Protein AF-0000000077443675 (afdb_homodimer)

Radius of gyration: 31.26 Å; Cα contacts (8 Å, |Δi|>4): 984; chains: 2; bounding box: 56×95×61 Å

Nearest PDB structures (foldseek):
  3rrm-assembly1_A  TM=8.824E-01  e=1.603E-18  Saccharomyces cerevisiae
  1t6n-assembly1_B  TM=7.996E-01  e=7.503E-12  Homo sapiens
  8enk-assembly1_A  TM=7.393E-01  e=2.400E-11  Homo sapiens
  1xtk-assembly1_A  TM=7.742E-01  e=4.258E-10  Homo sapiens
  8iju-assembly1_A  TM=6.992E-01  e=6.009E-11  Homo sapiens

Foldseek 3Di:
DDAQDWPQPPDDDDDDDDPVVPDRDTDDDPDNDDDDDDPDPVVDPDDPVVVVVVCVVVVVDQAPCQVPQQCQCQDPPRAAEEAADDPPRCVLVRVLCSLLNPFDLVAWAEAEEEAEADQVVLVVSQVVSCVVCVVPNAFEDEQEDDDPVPDDDLLPDAAHGGHYYGYHLVRVLSNVVSVSHQQLNHAEYEYEAVVNQQVDVVSVVSVVVVLVVNCVNVVQLSRHYYYYYHNDCDLRNLVVVLVSLLVNDDVVPNSDYHYYYDVVPPVVVVSVCLSVVQVPPVDPCSPDPVVVVVSCVVVVSD/DDQCAFVQPPPDDDDDDDPVVPDRDGDDDPDSDDDDDDPDPVVDPDDPVVVVVVCVVVVVDQAPCQVPQQCQCQDPPRAAEEAADDPPRCVLVRVLCSLLNPFDLVAWAEAEEEAEADQVVLVVSVVVSCVVCVVPNAFEDEQEDDDPVPDDPLLPDAAHGGHYYGYHLVRVLSNVVSVSHQQLNHAEYEYEAVVNQQVDVVSVVSVVVVLVVNCVNVVQLSRHYYYYYHNDDDLRNLVVVLVSLLVNDDVVPNSDYHYYYDVVCPVVVVSVCVSVVQVPPVPPCSPDPVVVVVSCVVSVSD

Organism: NCBI:txid325984

Structure (mmCIF, N/CA/C/O backbone):
data_AF-0000000077443675-model_v1
#
loop_
_entity.id
_entity.type
_entity.pdbx_description
1 polymer 'Helicase ATP-binding domain-containing protein'
#
loop_
_atom_site.group_PDB
_atom_site.id
_atom_site.type_symbol
_atom_site.label_atom_id
_atom_site.label_alt_id
_atom_site.label_comp_id
_atom_site.label_asym_id
_atom_site.label_entity_id
_atom_site.label_seq_id
_atom_site.pdbx_PDB_ins_code
_atom_site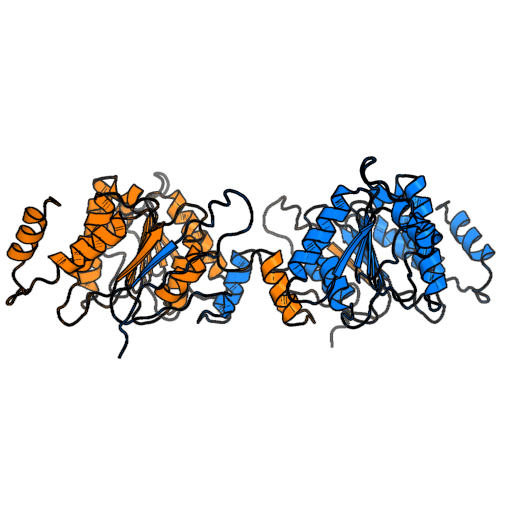.Cartn_x
_atom_site.Cartn_y
_atom_site.Cartn_z
_atom_site.occupancy
_atom_site.B_iso_or_equiv
_atom_site.auth_seq_id
_atom_site.auth_comp_id
_atom_site.auth_asym_id
_atom_site.auth_atom_id
_atom_site.pdbx_PDB_model_num
ATOM 1 N N . MET A 1 1 ? -30.344 -30.188 8.352 1 16.64 1 MET A N 1
ATOM 2 C CA . MET A 1 1 ? -28.891 -29.969 8.414 1 16.64 1 MET A CA 1
ATOM 3 C C . MET A 1 1 ? -28.406 -29.297 7.133 1 16.64 1 MET A C 1
ATOM 5 O O . MET A 1 1 ? -28.469 -29.875 6.051 1 16.64 1 MET A O 1
ATOM 9 N N . LYS A 1 2 ? -28.453 -27.891 6.688 1 21.05 2 LYS A N 1
ATOM 10 C CA . LYS A 1 2 ? -28.531 -26.938 5.578 1 21.05 2 LYS A CA 1
ATOM 11 C C . LYS A 1 2 ? -27.188 -26.844 4.852 1 21.05 2 LYS A C 1
ATOM 13 O O . LYS A 1 2 ? -26.156 -26.547 5.469 1 21.05 2 LYS A O 1
ATOM 18 N N . LYS A 1 3 ? -26.922 -27.5 3.729 1 22.91 3 LYS A N 1
ATOM 19 C CA . LYS A 1 3 ? -25.906 -27.875 2.756 1 22.91 3 LYS A CA 1
ATOM 20 C C . LYS A 1 3 ? -25.031 -26.672 2.393 1 22.91 3 LYS A C 1
ATOM 22 O O . LYS A 1 3 ? -25.438 -25.531 2.561 1 22.91 3 LYS A O 1
ATOM 27 N N . ILE A 1 4 ? -23.766 -26.812 1.717 1 28.23 4 ILE A N 1
ATOM 28 C CA . ILE A 1 4 ? -22.469 -26.219 1.406 1 28.23 4 ILE A CA 1
ATOM 29 C C . ILE A 1 4 ? -22.672 -25.016 0.47 1 28.23 4 ILE A C 1
ATOM 31 O O . ILE A 1 4 ? -22.703 -25.188 -0.752 1 28.23 4 ILE A O 1
ATOM 35 N N . GLU A 1 5 ? -23.547 -23.969 0.455 1 27.66 5 GLU A N 1
ATOM 36 C CA . GLU A 1 5 ? -24.062 -23.047 -0.537 1 27.66 5 GLU A CA 1
ATOM 37 C C . GLU A 1 5 ? -22.969 -22.109 -1.044 1 27.66 5 GLU A C 1
ATOM 39 O O . GLU A 1 5 ? -21.906 -22.016 -0.443 1 27.66 5 GLU A O 1
ATOM 44 N N . GLU A 1 6 ? -23.406 -21.109 -2.09 1 31.47 6 GLU A N 1
ATOM 45 C CA . GLU A 1 6 ? -22.953 -19.984 -2.916 1 31.47 6 GLU A CA 1
ATOM 46 C C . GLU A 1 6 ? -22.281 -18.906 -2.068 1 31.47 6 GLU A C 1
ATOM 48 O O . GLU A 1 6 ? -22.875 -18.438 -1.094 1 31.47 6 GLU A O 1
ATOM 53 N N . LEU A 1 7 ? -21.125 -19.062 -1.845 1 31.94 7 LEU A N 1
ATOM 54 C CA . LEU A 1 7 ? -20.641 -17.828 -1.223 1 31.94 7 LEU A CA 1
ATOM 55 C C . LEU A 1 7 ? -20.859 -16.625 -2.145 1 31.94 7 LEU A C 1
ATOM 57 O O . LEU A 1 7 ? -20.266 -16.562 -3.221 1 31.94 7 LEU A O 1
ATOM 61 N N . SER A 1 8 ? -22.125 -16.203 -2.377 1 32.78 8 SER A N 1
ATOM 62 C CA . SER A 1 8 ? -22.438 -14.977 -3.088 1 32.78 8 SER A CA 1
ATOM 63 C C . SER A 1 8 ? -21.938 -13.75 -2.32 1 32.78 8 SER A C 1
ATOM 65 O O . SER A 1 8 ? -22.266 -13.578 -1.146 1 32.78 8 SER A O 1
ATOM 67 N N . ILE A 1 9 ? -20.812 -13.43 -2.492 1 33.25 9 ILE A N 1
ATOM 68 C CA . ILE A 1 9 ? -20.625 -12.102 -1.913 1 33.25 9 ILE A CA 1
ATOM 69 C C . ILE A 1 9 ? -21.438 -11.078 -2.705 1 33.25 9 ILE A C 1
ATOM 71 O O . ILE A 1 9 ? -21.156 -10.82 -3.875 1 33.25 9 ILE A O 1
ATOM 75 N N . ILE A 1 10 ? -22.828 -10.867 -2.412 1 29.55 10 ILE A N 1
ATOM 76 C CA . ILE A 1 10 ? -23.641 -9.758 -2.906 1 29.55 10 ILE A CA 1
ATOM 77 C C . ILE A 1 10 ? -23.016 -8.43 -2.475 1 29.55 10 ILE A C 1
ATOM 79 O O . ILE A 1 10 ? -22.922 -8.141 -1.278 1 29.55 10 ILE A O 1
ATOM 83 N N . PRO A 1 11 ? -22.188 -7.812 -3.355 1 31.8 11 PRO A N 1
ATOM 84 C CA . PRO A 1 11 ? -21.922 -6.422 -2.98 1 31.8 11 PRO A CA 1
ATOM 85 C C . PRO A 1 11 ? -23.203 -5.621 -2.746 1 31.8 11 PRO A C 1
ATOM 87 O O . PRO A 1 11 ? -24.188 -5.801 -3.465 1 31.8 11 PRO A O 1
ATOM 90 N N . GLU A 1 12 ? -23.609 -5.207 -1.587 1 27.56 12 GLU A N 1
ATOM 91 C CA . GLU A 1 12 ? -24.609 -4.148 -1.481 1 27.56 12 GLU A CA 1
ATOM 92 C C . GLU A 1 12 ? -24.312 -3.01 -2.451 1 27.56 12 GLU A C 1
ATOM 94 O O . GLU A 1 12 ? -23.141 -2.707 -2.721 1 27.56 12 GLU A O 1
ATOM 99 N N . LYS A 1 13 ? -25.469 -2.316 -3.16 1 29.3 13 LYS A N 1
ATOM 100 C CA . LYS A 1 13 ? -25.734 -1.348 -4.223 1 29.3 13 LYS A CA 1
ATOM 101 C C . LYS A 1 13 ? -24.875 -0.1 -4.055 1 29.3 13 LYS A C 1
ATOM 103 O O . LYS A 1 13 ? -24.531 0.567 -5.035 1 29.3 13 LYS A O 1
ATOM 108 N N . LYS A 1 14 ? -25.016 0.914 -3.088 1 29.98 14 LYS A N 1
ATOM 109 C CA . LYS A 1 14 ? -25.484 2.236 -3.488 1 29.98 14 LYS A CA 1
ATOM 110 C C . LYS A 1 14 ? -24.406 2.984 -4.277 1 29.98 14 LYS A C 1
ATOM 112 O O . LYS A 1 14 ? -24.688 4.035 -4.867 1 29.98 14 LYS A O 1
ATOM 117 N N . GLY A 1 15 ? -23.109 3.309 -3.758 1 30.66 15 GLY A N 1
ATOM 118 C CA . GLY A 1 15 ? -22.703 4.609 -4.273 1 30.66 15 GLY A CA 1
ATOM 119 C C . GLY A 1 15 ? -22.359 4.586 -5.754 1 30.66 15 GLY A C 1
ATOM 120 O O . GLY A 1 15 ? -22.297 3.516 -6.359 1 30.66 15 GLY A O 1
ATOM 121 N N . PRO A 1 16 ? -22.109 5.789 -6.496 1 29.83 16 PRO A N 1
ATOM 122 C CA . PRO A 1 16 ? -22.109 6.098 -7.93 1 29.83 16 PRO A CA 1
ATOM 123 C C . PRO A 1 16 ? -21.344 5.055 -8.75 1 29.83 16 PRO A C 1
ATOM 125 O O . PRO A 1 16 ? -20.625 4.227 -8.188 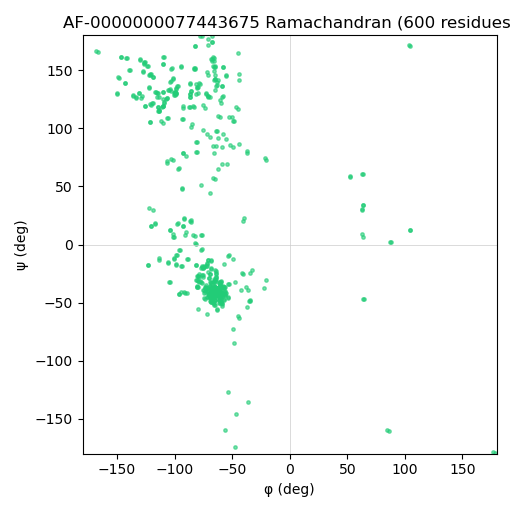1 29.83 16 PRO A O 1
ATOM 128 N N . ILE A 1 17 ? -20.656 5.543 -9.875 1 31.17 17 ILE A N 1
ATOM 129 C CA . ILE A 1 17 ? -20.281 5.035 -11.188 1 31.17 17 ILE A CA 1
ATOM 130 C C . ILE A 1 17 ? -19.469 3.756 -11.039 1 31.17 17 ILE A C 1
ATOM 132 O O . ILE A 1 17 ? -18.922 3.488 -9.969 1 31.17 17 ILE A O 1
ATOM 136 N N . ASP A 1 18 ? -18.516 3.238 -12.219 1 34.78 18 ASP A N 1
ATOM 137 C CA . ASP A 1 18 ? -17.844 2.312 -13.133 1 34.78 18 ASP A CA 1
ATOM 138 C C . ASP A 1 18 ? -16.562 1.752 -12.516 1 34.78 18 ASP A C 1
ATOM 140 O O . ASP A 1 18 ? -15.469 2.047 -12.984 1 34.78 18 ASP A O 1
ATOM 144 N N . ASP A 1 19 ? -16.312 1.751 -11.266 1 37.22 19 ASP A N 1
ATOM 145 C CA . ASP A 1 19 ? -14.977 1.287 -10.898 1 37.22 19 ASP A CA 1
ATOM 146 C C . ASP A 1 19 ? -14.766 -0.167 -11.312 1 37.22 19 ASP A C 1
ATOM 148 O O . ASP A 1 19 ? -15.508 -1.055 -10.883 1 37.22 19 ASP A O 1
ATOM 152 N N . PRO A 1 20 ? -14.25 -0.483 -12.484 1 40.38 20 PRO A N 1
ATOM 153 C CA . PRO A 1 20 ? -14.023 -1.811 -13.062 1 40.38 20 PRO A CA 1
ATOM 154 C C . PRO A 1 20 ? -13.688 -2.863 -12.008 1 40.38 20 PRO A C 1
ATOM 156 O O . PRO A 1 20 ? -13.805 -4.062 -12.266 1 40.38 20 PRO A O 1
ATOM 159 N N . SER A 1 21 ? -13.227 -2.529 -10.883 1 43.38 21 SER A N 1
ATOM 160 C CA . SER A 1 21 ? -12.875 -3.355 -9.727 1 43.38 21 SER A CA 1
ATOM 161 C C . SER A 1 21 ? -14.109 -4.047 -9.156 1 43.38 21 SER A C 1
ATOM 163 O O . SER A 1 21 ? -13.992 -5.008 -8.391 1 43.38 21 SER A O 1
ATOM 165 N N . GLU A 1 22 ? -15.305 -3.523 -9.336 1 45.75 22 GLU A N 1
ATOM 166 C CA . GLU A 1 22 ? -16.516 -3.965 -8.641 1 45.75 22 GLU A CA 1
ATOM 167 C C . GLU A 1 22 ? -17.234 -5.062 -9.422 1 45.75 22 GLU A C 1
ATOM 169 O O . GLU A 1 22 ? -18.422 -5.289 -9.234 1 45.75 22 GLU A O 1
ATOM 174 N N . SER A 1 23 ? -16.609 -5.559 -10.391 1 51.97 23 SER A N 1
ATOM 175 C CA . SER A 1 23 ? -17.391 -6.645 -10.984 1 51.97 23 SER A CA 1
ATOM 176 C C . SER A 1 23 ? -17.672 -7.742 -9.969 1 51.97 23 SER A C 1
ATOM 178 O O . SER A 1 23 ? -16.828 -8.062 -9.133 1 51.97 23 SER A O 1
ATOM 180 N N . GLU A 1 24 ? -18.906 -8.008 -9.758 1 60.56 24 GLU A N 1
ATOM 181 C CA . GLU A 1 24 ? -19.359 -9.078 -8.875 1 60.56 24 GLU A CA 1
ATOM 182 C C . GLU A 1 24 ? -18.625 -10.383 -9.164 1 60.56 24 GLU A C 1
ATOM 184 O O . GLU A 1 24 ? -18.516 -10.797 -10.32 1 60.56 24 GLU A O 1
ATOM 189 N N . ILE A 1 25 ? -17.734 -10.727 -8.289 1 68.88 25 ILE A N 1
ATOM 190 C CA . ILE A 1 25 ? -17.016 -11.992 -8.406 1 68.88 25 ILE A CA 1
ATOM 191 C C . ILE A 1 25 ? -17.812 -13.102 -7.73 1 68.88 25 ILE A C 1
ATOM 193 O O . ILE A 1 25 ? -18.312 -12.93 -6.617 1 68.88 25 ILE A O 1
ATOM 197 N N . GLN A 1 26 ? -18.188 -14.039 -8.469 1 68.38 26 GLN A N 1
ATOM 198 C CA . GLN A 1 26 ? -18.844 -15.234 -7.941 1 68.38 26 GLN A CA 1
ATOM 199 C C . GLN A 1 26 ? -17.859 -16.391 -7.789 1 68.38 26 GLN A C 1
ATOM 201 O O . GLN A 1 26 ? -16.969 -16.562 -8.625 1 68.38 26 GLN A O 1
ATOM 206 N N . ALA A 1 27 ? -18.016 -17 -6.598 1 72.19 27 ALA A N 1
ATOM 207 C CA . ALA A 1 27 ? -17.156 -18.141 -6.324 1 72.19 27 ALA A CA 1
ATOM 208 C C . ALA A 1 27 ? -17.984 -19.422 -6.203 1 72.19 27 ALA A C 1
ATOM 210 O O . ALA A 1 27 ? -19.062 -19.422 -5.586 1 72.19 27 ALA A O 1
ATOM 211 N N . VAL A 1 28 ? -17.578 -20.406 -6.977 1 66.38 28 VAL A N 1
ATOM 212 C CA . VAL A 1 28 ? -18.156 -21.734 -6.852 1 66.38 28 VAL A CA 1
ATOM 213 C C . VAL A 1 28 ? -17.109 -22.719 -6.352 1 66.38 28 VAL A C 1
ATOM 215 O O . VAL A 1 28 ? -16.016 -22.812 -6.922 1 66.38 28 VAL A O 1
ATOM 218 N N . THR A 1 29 ? -17.375 -23.219 -5.129 1 68.19 29 THR A N 1
ATOM 219 C CA . THR A 1 29 ? -16.438 -24.172 -4.551 1 68.19 29 THR A CA 1
ATOM 220 C C . THR A 1 29 ? -16.969 -25.594 -4.652 1 68.19 29 THR A C 1
ATOM 222 O O . THR A 1 29 ? -18.172 -25.828 -4.453 1 68.19 29 THR A O 1
ATOM 225 N N . SER A 1 30 ? -16.031 -26.328 -5.117 1 60.44 30 SER A N 1
ATOM 226 C CA . SER A 1 30 ? -16.406 -27.734 -5.125 1 60.44 30 SER A CA 1
ATOM 227 C C . SER A 1 30 ? -16.25 -28.359 -3.74 1 60.44 30 SER A C 1
ATOM 229 O O . SER A 1 30 ? -15.281 -28.078 -3.039 1 60.44 30 SER A O 1
ATOM 231 N N . GLY A 1 31 ? -17.266 -29.125 -3.369 1 59.81 31 GLY A N 1
ATOM 232 C CA . GLY A 1 31 ? -17.25 -29.844 -2.1 1 59.81 31 GLY A CA 1
ATOM 233 C C . GLY A 1 31 ? -17.75 -29 -0.939 1 59.81 31 GLY A C 1
ATOM 234 O O . GLY A 1 31 ? -18.562 -28.094 -1.132 1 59.81 31 GLY A O 1
ATOM 235 N N . ASN A 1 32 ? -17.422 -29.375 0.319 1 58.66 32 ASN A N 1
ATOM 236 C CA . ASN A 1 32 ? -17.969 -28.781 1.536 1 58.66 32 ASN A CA 1
ATOM 237 C C . ASN A 1 32 ? -17.031 -27.719 2.111 1 58.66 32 ASN A C 1
ATOM 239 O O . ASN A 1 32 ? -17.141 -27.359 3.283 1 58.66 32 ASN A O 1
ATOM 243 N N . THR A 1 33 ? -16.156 -27.312 1.186 1 64.81 33 THR A N 1
ATOM 244 C CA . THR A 1 33 ? -15.227 -26.344 1.754 1 64.81 33 THR A CA 1
ATOM 245 C C . THR A 1 33 ? -15.789 -24.938 1.669 1 64.81 33 THR A C 1
ATOM 247 O O . THR A 1 33 ? -16.312 -24.531 0.63 1 64.81 33 THR A O 1
ATOM 250 N N . VAL A 1 34 ? -15.82 -24.219 2.896 1 67.06 34 VAL A N 1
ATOM 251 C CA . VAL A 1 34 ? -16.266 -22.844 2.955 1 67.06 34 VAL A CA 1
ATOM 252 C C . VAL A 1 34 ? -15.086 -21.922 3.229 1 67.06 34 VAL A C 1
ATOM 254 O O . VAL A 1 34 ? -14.258 -22.203 4.102 1 67.06 34 VAL A O 1
ATOM 257 N N . TYR A 1 35 ? -14.969 -21 2.256 1 78.94 35 TYR A N 1
ATOM 258 C CA . TYR A 1 35 ? -13.891 -20.031 2.439 1 78.94 35 TYR A CA 1
ATOM 259 C C . TYR A 1 35 ? -14.445 -18.688 2.912 1 78.94 35 TYR A C 1
ATOM 261 O O . TYR A 1 35 ? -15.578 -18.328 2.572 1 78.94 35 TYR A O 1
ATOM 269 N N . GLU A 1 36 ? -13.711 -18.047 3.828 1 77.69 36 GLU A N 1
ATOM 270 C CA . GLU A 1 36 ? -14.023 -16.672 4.203 1 77.69 36 GLU A CA 1
ATOM 271 C C . GLU A 1 36 ? -13.102 -15.68 3.5 1 77.69 36 GLU A C 1
ATOM 273 O O . GLU A 1 36 ? -11.883 -15.859 3.486 1 77.69 36 GLU A O 1
ATOM 278 N N . ALA A 1 37 ? -13.734 -14.695 2.926 1 82.25 37 ALA A N 1
ATOM 279 C CA . ALA A 1 37 ? -12.945 -13.68 2.236 1 82.25 37 ALA A CA 1
ATOM 280 C C . ALA A 1 37 ? -12.031 -12.945 3.209 1 82.25 37 ALA A C 1
ATOM 282 O O . ALA A 1 37 ? -12.43 -12.633 4.336 1 82.25 37 ALA A O 1
ATOM 283 N N . ALA A 1 38 ? -10.844 -12.68 2.754 1 82.88 38 ALA A N 1
ATOM 284 C CA . ALA A 1 38 ? -9.891 -11.93 3.572 1 82.88 38 ALA A CA 1
ATOM 285 C C . ALA A 1 38 ? -10.188 -10.43 3.525 1 82.88 38 ALA A C 1
ATOM 287 O O . ALA A 1 38 ? -10.281 -9.852 2.443 1 82.88 38 ALA A O 1
ATOM 288 N N . VAL A 1 39 ? -10.25 -9.812 4.66 1 77.44 39 VAL A N 1
ATOM 289 C CA . VAL A 1 39 ? -10.477 -8.375 4.742 1 77.44 39 VAL A CA 1
ATOM 290 C C . VAL A 1 39 ? -9.141 -7.637 4.746 1 77.44 39 VAL A C 1
ATOM 292 O O . VAL A 1 39 ? -9 -6.59 4.109 1 77.44 39 VAL A O 1
ATOM 295 N N . LYS A 1 40 ? -8.188 -8.18 5.477 1 82.44 40 LYS A N 1
ATOM 296 C CA . LYS A 1 40 ? -6.816 -7.695 5.512 1 82.44 40 LYS A CA 1
ATOM 297 C C . LYS A 1 40 ? -5.824 -8.812 5.215 1 82.44 40 LYS A C 1
ATOM 299 O O . LYS A 1 40 ? -6.137 -9.992 5.402 1 82.44 40 LYS A O 1
ATOM 304 N N . PHE A 1 41 ? -4.676 -8.445 4.777 1 85.88 41 PHE A N 1
ATOM 305 C CA . PHE A 1 41 ? -3.67 -9.453 4.469 1 85.88 41 PHE A CA 1
ATOM 306 C C . PHE A 1 41 ? -3.252 -10.203 5.727 1 85.88 41 PHE A C 1
ATOM 308 O O . PHE A 1 41 ? -2.902 -11.383 5.664 1 85.88 41 PHE A O 1
ATOM 315 N N . GLU A 1 42 ? -3.381 -9.469 6.785 1 78.81 42 GLU A N 1
ATOM 316 C CA . GLU A 1 42 ? -2.986 -10.062 8.055 1 78.81 42 GLU A CA 1
ATOM 317 C C . GLU A 1 42 ? -3.971 -11.148 8.484 1 78.81 42 GLU A C 1
ATOM 319 O O . GLU A 1 42 ? -3.672 -11.945 9.383 1 78.81 42 GLU A O 1
ATOM 324 N N . ASP A 1 43 ? -5.137 -11.25 7.867 1 81.5 43 ASP A N 1
ATOM 325 C CA . ASP A 1 43 ? -6.121 -12.297 8.141 1 81.5 43 ASP A CA 1
ATOM 326 C C . ASP A 1 43 ? -5.68 -13.633 7.555 1 81.5 43 ASP A C 1
ATOM 328 O O . ASP A 1 43 ? -6.219 -14.68 7.914 1 81.5 43 ASP A O 1
ATOM 332 N N . LEU A 1 44 ? -4.801 -13.586 6.66 1 86.88 44 LEU A N 1
ATOM 333 C CA . LEU A 1 44 ? -4.328 -14.781 5.969 1 86.88 44 LEU A CA 1
ATOM 334 C C . LEU A 1 44 ? -3.256 -15.492 6.789 1 86.88 44 LEU A C 1
ATOM 336 O O . LEU A 1 44 ? -2.615 -14.875 7.645 1 86.88 44 LEU A O 1
ATOM 340 N N . ASP A 1 45 ? -3.197 -16.75 6.594 1 84.88 45 ASP A N 1
ATOM 341 C CA . ASP A 1 45 ? -2.184 -17.531 7.289 1 84.88 45 ASP A CA 1
ATOM 342 C C . ASP A 1 45 ? -0.83 -17.438 6.586 1 84.88 45 ASP A C 1
ATOM 344 O O . ASP A 1 45 ? -0.425 -18.344 5.863 1 84.88 45 ASP A O 1
ATOM 348 N N . LEU A 1 46 ? -0.152 -16.297 6.863 1 89.56 46 LEU A N 1
ATOM 349 C CA . LEU A 1 46 ? 1.144 -16.016 6.25 1 89.56 46 LEU A CA 1
ATOM 350 C C . LEU A 1 46 ? 2.221 -15.844 7.316 1 89.56 46 LEU A C 1
ATOM 352 O O . LEU A 1 46 ? 1.939 -15.359 8.414 1 89.56 46 LEU A O 1
ATOM 356 N N . SER A 1 47 ? 3.398 -16.25 6.988 1 87.69 47 SER A N 1
ATOM 357 C CA . SER A 1 47 ? 4.523 -16.031 7.891 1 87.69 47 SER A CA 1
ATOM 358 C C . SER A 1 47 ? 4.84 -14.547 8.023 1 87.69 47 SER A C 1
ATOM 360 O O . SER A 1 47 ? 4.426 -13.742 7.188 1 87.69 47 SER A O 1
ATOM 362 N N . LYS A 1 48 ? 5.547 -14.156 9.055 1 82.19 48 LYS A N 1
ATOM 363 C CA . LYS A 1 48 ? 5.945 -12.766 9.273 1 82.19 48 LYS A CA 1
ATOM 364 C C . LYS A 1 48 ? 6.828 -12.258 8.141 1 82.19 48 LYS A C 1
ATOM 366 O O . LYS A 1 48 ? 6.711 -11.102 7.723 1 82.19 48 LYS A O 1
ATOM 371 N N . GLU A 1 49 ? 7.695 -13.156 7.633 1 86.56 49 GLU A N 1
ATOM 372 C CA . GLU A 1 49 ? 8.586 -12.805 6.531 1 86.56 49 GLU A CA 1
ATOM 373 C C . GLU A 1 49 ? 7.789 -12.461 5.273 1 86.56 49 GLU A C 1
ATOM 375 O O . GLU A 1 49 ? 8.125 -11.508 4.562 1 86.56 49 GLU A O 1
ATOM 380 N N . LEU A 1 50 ? 6.766 -13.195 5.074 1 89.88 50 LEU A N 1
ATOM 381 C CA . LEU A 1 50 ? 5.965 -12.961 3.877 1 89.88 50 LEU A CA 1
ATOM 382 C C . LEU A 1 50 ? 5.145 -11.688 4.008 1 89.88 50 LEU A C 1
ATOM 384 O O . LEU A 1 50 ? 4.961 -10.961 3.029 1 89.88 50 LEU A O 1
ATOM 388 N N . ILE A 1 51 ? 4.66 -11.422 5.215 1 85.06 51 ILE A N 1
ATOM 389 C CA . ILE A 1 51 ? 3.922 -10.188 5.441 1 85.06 51 ILE A CA 1
ATOM 390 C C . ILE A 1 51 ? 4.84 -8.992 5.215 1 85.06 51 ILE A C 1
ATOM 392 O O . ILE A 1 51 ? 4.449 -8.016 4.574 1 85.06 51 ILE A O 1
ATOM 396 N N . LYS A 1 52 ? 6.016 -9.086 5.668 1 81.44 52 LYS A N 1
ATOM 397 C CA . LYS A 1 52 ? 7.008 -8.039 5.441 1 81.44 52 LYS A CA 1
ATOM 398 C C . LYS A 1 52 ? 7.289 -7.863 3.953 1 81.44 52 LYS A C 1
ATOM 400 O O . LYS A 1 52 ? 7.383 -6.734 3.463 1 81.44 52 LYS A O 1
ATOM 405 N N . GLY A 1 53 ? 7.438 -9.008 3.285 1 85.06 53 GLY A N 1
ATOM 406 C CA . GLY A 1 53 ? 7.641 -8.961 1.846 1 85.06 53 GLY A CA 1
ATOM 407 C C . GLY A 1 53 ? 6.488 -8.32 1.099 1 85.06 53 GLY A C 1
ATOM 408 O O . GLY A 1 53 ? 6.699 -7.598 0.122 1 85.06 53 GLY A O 1
ATOM 409 N N . LEU A 1 54 ? 5.312 -8.578 1.582 1 86.81 54 LEU A N 1
ATOM 410 C CA . LEU A 1 54 ? 4.121 -7.984 0.988 1 86.81 54 LEU A CA 1
ATOM 411 C C . LEU A 1 54 ? 4.133 -6.469 1.141 1 86.81 54 LEU A C 1
ATOM 413 O O . LEU A 1 54 ? 3.76 -5.742 0.214 1 86.81 54 LEU A O 1
ATOM 417 N N . TYR A 1 55 ? 4.57 -6.004 2.283 1 82 55 TYR A N 1
ATOM 418 C CA . TYR A 1 55 ? 4.699 -4.566 2.512 1 82 55 TYR A CA 1
ATOM 419 C C . TYR A 1 55 ? 5.598 -3.93 1.461 1 82 55 TYR A C 1
ATOM 421 O O . TYR A 1 55 ? 5.254 -2.895 0.884 1 82 55 TYR A O 1
ATOM 429 N N . VAL A 1 56 ? 6.598 -4.641 1.161 1 78.5 56 VAL A N 1
ATOM 430 C CA . VAL A 1 56 ? 7.582 -4.133 0.211 1 78.5 56 VAL A CA 1
ATOM 431 C C . VAL A 1 56 ? 7.012 -4.188 -1.204 1 78.5 56 VAL A C 1
ATOM 433 O O . VAL A 1 56 ? 7.066 -3.201 -1.941 1 78.5 56 VAL A O 1
ATOM 436 N N . ALA A 1 57 ? 6.457 -5.281 -1.473 1 82.5 57 ALA A N 1
ATOM 437 C CA . ALA A 1 57 ? 5.965 -5.488 -2.832 1 82.5 57 ALA A CA 1
ATOM 438 C C . ALA A 1 57 ? 4.824 -4.523 -3.156 1 82.5 57 ALA A C 1
ATOM 440 O O . ALA A 1 57 ? 4.66 -4.109 -4.305 1 82.5 57 ALA A O 1
ATOM 441 N N . MET A 1 58 ? 4.098 -4.168 -2.164 1 81.75 58 MET A N 1
ATOM 442 C CA . MET A 1 58 ? 2.947 -3.297 -2.385 1 81.75 58 MET A CA 1
ATOM 443 C C . MET A 1 58 ? 3.273 -1.857 -2.006 1 81.75 58 MET A C 1
ATOM 445 O O . MET A 1 58 ? 2.373 -1.029 -1.857 1 81.75 58 MET A O 1
ATOM 449 N N . ASP A 1 59 ? 4.473 -1.583 -1.686 1 78.31 59 ASP A N 1
ATOM 450 C CA . ASP A 1 59 ? 4.992 -0.25 -1.391 1 78.31 59 ASP A CA 1
ATOM 451 C C . ASP A 1 59 ? 4.324 0.335 -0.149 1 78.31 59 ASP A C 1
ATOM 453 O O . ASP A 1 59 ? 3.967 1.516 -0.127 1 78.31 59 ASP A O 1
ATOM 457 N N . PHE A 1 60 ? 4.031 -0.57 0.748 1 84.56 60 PHE A N 1
ATOM 458 C CA . PHE A 1 60 ? 3.492 -0.108 2.021 1 84.56 60 PHE A CA 1
ATOM 459 C C . PHE A 1 60 ? 4.605 0.08 3.045 1 84.56 60 PHE A C 1
ATOM 461 O O . PHE A 1 60 ? 4.574 -0.521 4.121 1 84.56 60 PHE A O 1
ATOM 468 N N . THR A 1 61 ? 5.59 0.695 2.701 1 82.75 61 THR A N 1
ATOM 469 C CA . THR A 1 61 ? 6.688 1.105 3.57 1 82.75 61 THR A CA 1
ATOM 470 C C . THR A 1 61 ? 6.859 2.623 3.549 1 82.75 61 THR A C 1
ATOM 472 O O . THR A 1 61 ? 6.633 3.262 2.52 1 82.75 61 THR A O 1
ATOM 475 N N . PRO A 1 62 ? 7.258 3.115 4.75 1 86.69 62 PRO A N 1
ATOM 476 C CA . PRO A 1 62 ? 7.422 4.57 4.777 1 86.69 62 PRO A CA 1
ATOM 477 C C . PRO A 1 62 ? 8.445 5.066 3.754 1 86.69 62 PRO A C 1
ATOM 479 O O . PRO A 1 62 ? 9.492 4.445 3.572 1 86.69 62 PRO A O 1
ATOM 482 N N . SER A 1 63 ? 8.016 6.148 3.102 1 84.69 63 SER A N 1
ATOM 483 C CA . SER A 1 63 ? 9 6.832 2.268 1 84.69 63 SER A CA 1
ATOM 484 C C . SER A 1 63 ? 10.094 7.469 3.115 1 84.69 63 SER A C 1
ATOM 486 O O . SER A 1 63 ? 10 7.504 4.344 1 84.69 63 SER A O 1
ATOM 488 N N . LYS A 1 64 ? 11.078 8 2.488 1 83.12 64 LYS A N 1
ATOM 489 C CA . LYS A 1 64 ? 12.203 8.594 3.209 1 83.12 64 LYS A CA 1
ATOM 490 C C . LYS A 1 64 ? 11.727 9.727 4.121 1 83.12 64 LYS A C 1
ATOM 492 O O . LYS A 1 64 ? 12.102 9.773 5.297 1 83.12 64 LYS A O 1
ATOM 497 N N . ILE A 1 65 ? 10.953 10.594 3.545 1 85.5 65 ILE A N 1
ATOM 498 C CA . ILE A 1 65 ? 10.453 11.711 4.34 1 85.5 65 ILE A CA 1
ATOM 499 C C . ILE A 1 65 ? 9.578 11.195 5.473 1 85.5 65 ILE A C 1
ATOM 501 O O . ILE A 1 65 ? 9.602 11.727 6.586 1 85.5 65 ILE A O 1
ATOM 505 N N . GLN A 1 66 ? 8.82 10.188 5.215 1 88.62 66 GLN A N 1
ATOM 506 C CA . GLN A 1 66 ? 7.949 9.609 6.234 1 88.62 66 GLN A CA 1
ATOM 507 C C . GLN A 1 66 ? 8.758 8.938 7.336 1 88.62 66 GLN A C 1
ATOM 509 O O . GLN A 1 66 ? 8.492 9.141 8.523 1 88.62 66 GLN A O 1
ATOM 514 N N . ALA A 1 67 ? 9.727 8.242 6.895 1 87.31 67 ALA A N 1
ATOM 515 C CA . ALA A 1 67 ? 10.555 7.48 7.828 1 87.31 67 ALA A CA 1
ATOM 516 C C . ALA A 1 67 ? 11.227 8.398 8.844 1 87.31 67 ALA A C 1
ATOM 518 O O . ALA A 1 67 ? 11.375 8.039 10.016 1 87.31 67 ALA A O 1
ATOM 519 N N . ILE A 1 68 ? 11.531 9.578 8.453 1 85.94 68 ILE A N 1
ATOM 520 C CA . ILE A 1 68 ? 12.297 10.492 9.297 1 85.94 68 ILE A CA 1
ATOM 521 C C . ILE A 1 68 ? 11.352 11.43 10.039 1 85.94 68 ILE A C 1
ATOM 523 O O . ILE A 1 68 ? 11.484 11.633 11.242 1 85.94 68 ILE A O 1
ATOM 527 N N . SER A 1 69 ? 10.375 11.914 9.344 1 90.62 69 SER A N 1
ATOM 528 C CA . SER A 1 69 ? 9.531 12.969 9.906 1 90.62 69 SER A CA 1
ATOM 529 C C . SER A 1 69 ? 8.5 12.398 10.867 1 90.62 69 SER A C 1
ATOM 531 O O . SER A 1 69 ? 8.133 13.047 11.852 1 90.62 69 SER A O 1
ATOM 533 N N . LEU A 1 70 ? 8.062 11.234 10.641 1 92.62 70 LEU A N 1
ATOM 534 C CA . LEU A 1 70 ? 6.969 10.703 11.453 1 92.62 70 LEU A CA 1
ATOM 535 C C . LEU A 1 70 ? 7.406 10.531 12.906 1 92.62 70 LEU A C 1
ATOM 537 O O . LEU A 1 70 ? 6.695 10.938 13.828 1 92.62 70 LEU A O 1
ATOM 541 N N . PRO A 1 71 ? 8.531 9.938 13.133 1 90.12 71 PRO A N 1
ATOM 542 C CA . PRO A 1 71 ? 8.984 9.875 14.523 1 90.12 71 PRO A CA 1
ATOM 543 C C . PRO A 1 71 ? 9.086 11.258 15.172 1 90.12 71 PRO A C 1
ATOM 545 O O . PRO A 1 71 ? 8.789 11.406 16.359 1 90.12 71 PRO A O 1
ATOM 548 N N . MET A 1 72 ? 9.5 12.227 14.422 1 87.56 72 MET A N 1
ATOM 549 C CA . MET A 1 72 ? 9.633 13.586 14.93 1 87.56 72 MET A CA 1
ATOM 550 C C . MET A 1 72 ? 8.266 14.172 15.273 1 87.56 72 MET A C 1
ATOM 552 O O . MET A 1 72 ? 8.133 14.922 16.25 1 87.56 72 MET A O 1
ATOM 556 N N . ILE A 1 73 ? 7.328 13.875 14.492 1 93 73 ILE A N 1
ATOM 557 C CA . ILE A 1 73 ? 5.988 14.43 14.633 1 93 73 ILE A CA 1
ATOM 558 C C . ILE A 1 73 ? 5.25 13.727 15.766 1 93 73 ILE A C 1
ATOM 560 O O . ILE A 1 73 ? 4.52 14.367 16.531 1 93 73 ILE A O 1
ATOM 564 N N . LEU A 1 74 ? 5.527 12.461 15.984 1 93.38 74 LEU A N 1
ATOM 565 C CA . LEU A 1 74 ? 4.672 11.625 16.812 1 93.38 74 LEU A CA 1
ATOM 566 C C . LEU A 1 74 ? 5.262 11.477 18.219 1 93.38 74 LEU A C 1
ATOM 568 O O . LEU A 1 74 ? 4.574 11.031 19.141 1 93.38 74 LEU A O 1
ATOM 572 N N . THR A 1 75 ? 6.469 11.867 18.375 1 87 75 THR A N 1
ATOM 573 C CA . THR A 1 75 ? 7.133 11.641 19.641 1 87 75 THR A CA 1
ATOM 574 C C . THR A 1 75 ? 7.109 12.906 20.5 1 87 75 THR A C 1
ATOM 576 O O . THR A 1 75 ? 7.43 13.992 20.016 1 87 75 THR A O 1
ATOM 579 N N . PRO A 1 76 ? 6.707 12.797 21.781 1 85.38 76 PRO A N 1
ATOM 580 C CA . PRO A 1 76 ? 6.859 13.945 22.672 1 85.38 76 PRO A CA 1
ATOM 581 C C . PRO A 1 76 ? 8.305 14.422 22.781 1 85.38 76 PRO A C 1
ATOM 583 O O . PRO A 1 76 ? 9.234 13.609 22.688 1 85.38 76 PRO A O 1
ATOM 586 N N . PRO A 1 77 ? 8.461 15.688 23.062 1 82.44 77 PRO A N 1
ATOM 587 C CA . PRO A 1 77 ? 7.52 16.734 23.469 1 82.44 77 PRO A CA 1
ATOM 588 C C . PRO A 1 77 ? 6.863 17.422 22.266 1 82.44 77 PRO A C 1
ATOM 590 O O . PRO A 1 77 ? 6.52 18.609 22.344 1 82.44 77 PRO A O 1
ATOM 593 N N . TYR A 1 78 ? 6.836 16.797 21.047 1 87.19 78 TYR A N 1
ATOM 594 C CA . TYR A 1 78 ? 6.16 17.266 19.844 1 87.19 78 TYR A CA 1
ATOM 595 C C . TYR A 1 78 ? 6.754 18.594 19.359 1 87.19 78 TYR A C 1
ATOM 597 O O . TYR A 1 78 ? 6.039 19.578 19.219 1 87.19 78 TYR A O 1
ATOM 605 N N . LYS A 1 79 ? 7.988 18.422 19.094 1 81.81 79 LYS A N 1
ATOM 606 C CA . LYS A 1 79 ? 8.719 19.594 18.609 1 81.81 79 LYS A CA 1
ATOM 607 C C . LYS A 1 79 ? 8.195 20.047 17.25 1 81.81 79 LYS A C 1
ATOM 609 O O . LYS A 1 79 ? 7.742 19.219 16.453 1 81.81 79 LYS A O 1
ATOM 614 N N . ASP A 1 80 ? 8.398 21.297 17.047 1 83.56 80 ASP A N 1
ATOM 615 C CA . ASP A 1 80 ? 8.047 21.828 15.734 1 83.56 80 ASP A CA 1
ATOM 616 C C . ASP A 1 80 ? 8.93 21.219 14.648 1 83.56 80 ASP A C 1
ATOM 618 O O . ASP A 1 80 ? 10.047 20.781 14.922 1 83.56 80 ASP A O 1
ATOM 622 N N . LEU A 1 81 ? 8.32 21.188 13.461 1 86.25 81 LEU A N 1
ATOM 623 C CA . LEU A 1 81 ? 9.062 20.609 12.344 1 86.25 81 LEU A CA 1
ATOM 624 C C . LEU A 1 81 ? 8.969 21.5 11.109 1 86.25 81 LEU A C 1
ATOM 626 O O . LEU A 1 81 ? 7.871 21.922 10.734 1 86.25 81 LEU A O 1
ATOM 630 N N . VAL A 1 82 ? 10.102 21.812 10.609 1 82.94 82 VAL A N 1
ATOM 631 C CA . VAL A 1 82 ? 10.203 22.438 9.297 1 82.94 82 VAL A CA 1
ATOM 632 C C . VAL A 1 82 ? 10.828 21.453 8.305 1 82.94 82 VAL A C 1
ATOM 634 O O . VAL A 1 82 ? 11.984 21.062 8.469 1 82.94 82 VAL A O 1
ATOM 637 N N . ALA A 1 83 ? 10.078 21.109 7.281 1 85.5 83 ALA A N 1
ATOM 638 C CA . ALA A 1 83 ? 10.555 20.062 6.383 1 85.5 83 ALA A CA 1
ATOM 639 C C . ALA A 1 83 ? 10.445 20.5 4.922 1 85.5 83 ALA A C 1
ATOM 641 O O . ALA A 1 83 ? 9.398 21 4.496 1 85.5 83 ALA A O 1
ATOM 642 N N . GLN A 1 84 ? 11.531 20.312 4.285 1 82.69 84 GLN A N 1
ATOM 643 C CA . GLN A 1 84 ? 11.5 20.453 2.836 1 82.69 84 GLN A CA 1
ATOM 644 C C . GLN A 1 84 ? 11.008 19.188 2.158 1 82.69 84 GLN A C 1
ATOM 646 O O . GLN A 1 84 ? 11.641 18.125 2.279 1 82.69 84 GLN A O 1
ATOM 651 N N . ALA A 1 85 ? 9.93 19.281 1.475 1 82.06 85 ALA A N 1
ATOM 652 C CA . ALA A 1 85 ? 9.352 18.109 0.817 1 82.06 85 ALA A CA 1
ATOM 653 C C . ALA A 1 85 ? 8.602 18.5 -0.448 1 82.06 85 ALA A C 1
ATOM 655 O O . ALA A 1 85 ? 7.797 19.438 -0.431 1 82.06 85 ALA A O 1
ATOM 656 N N . HIS A 1 86 ? 8.883 17.859 -1.496 1 82.88 86 HIS A N 1
ATOM 657 C CA . HIS A 1 86 ? 8.195 18.109 -2.756 1 82.88 86 HIS A CA 1
ATOM 658 C C . HIS A 1 86 ? 6.859 17.359 -2.807 1 82.88 86 HIS A C 1
ATOM 660 O O . HIS A 1 86 ? 6.555 16.562 -1.919 1 82.88 86 HIS A O 1
ATOM 666 N N . ASN A 1 87 ? 6.078 17.688 -3.838 1 80.69 87 ASN A N 1
ATOM 667 C CA . ASN A 1 87 ? 4.816 16.969 -4.027 1 80.69 87 ASN A CA 1
ATOM 668 C C . ASN A 1 87 ? 5.043 15.492 -4.309 1 80.69 87 ASN A C 1
ATOM 670 O O . ASN A 1 87 ? 5.953 15.125 -5.055 1 80.69 87 ASN A O 1
ATOM 674 N N . GLY A 1 88 ? 4.281 14.719 -3.709 1 82.31 88 GLY A N 1
ATOM 675 C CA . GLY A 1 88 ? 4.395 13.281 -3.922 1 82.31 88 GLY A CA 1
ATOM 676 C C . GLY A 1 88 ? 5.402 12.617 -3 1 82.31 88 GLY A C 1
ATOM 677 O O . GLY A 1 88 ? 5.605 11.406 -3.066 1 82.31 88 GLY A O 1
ATOM 678 N N . SER A 1 89 ? 6.004 13.344 -2.123 1 85 89 SER A N 1
ATOM 679 C CA . SER A 1 89 ? 7.016 12.789 -1.229 1 85 89 SER A CA 1
ATOM 680 C C . SER A 1 89 ? 6.375 11.977 -0.108 1 85 89 SER A C 1
ATOM 682 O O . SER A 1 89 ? 7.051 11.195 0.565 1 85 89 SER A O 1
ATOM 684 N N . GLY A 1 90 ? 5.105 12.188 0.137 1 89.31 90 GLY A N 1
ATOM 685 C CA . GLY A 1 90 ? 4.418 11.508 1.225 1 89.31 90 GLY A CA 1
ATOM 686 C C . GLY A 1 90 ? 4.18 12.406 2.43 1 89.31 90 GLY A C 1
ATOM 687 O O . GLY A 1 90 ? 3.762 11.93 3.486 1 89.31 90 GLY A O 1
ATOM 688 N N . LYS A 1 91 ? 4.363 13.617 2.281 1 92.25 91 LYS A N 1
ATOM 689 C CA . LYS A 1 91 ? 4.258 14.562 3.393 1 92.25 91 LYS A CA 1
ATOM 690 C C . LYS A 1 91 ? 2.836 14.602 3.945 1 92.25 91 LYS A C 1
ATOM 692 O O . LYS A 1 91 ? 2.635 14.766 5.152 1 92.25 91 LYS A O 1
ATOM 697 N N . THR A 1 92 ? 1.849 14.508 3.053 1 94.25 92 THR A N 1
ATOM 698 C CA . THR A 1 92 ? 0.462 14.586 3.496 1 94.25 92 THR A CA 1
ATOM 699 C C . THR A 1 92 ? 0.166 13.508 4.535 1 94.25 92 THR A C 1
ATOM 701 O O . THR A 1 92 ? -0.455 13.789 5.566 1 94.25 92 THR A O 1
ATOM 704 N N . THR A 1 93 ? 0.674 12.375 4.246 1 93.12 93 THR A N 1
ATOM 705 C CA . THR A 1 93 ? 0.497 11.273 5.184 1 93.12 93 THR A CA 1
ATOM 706 C C . THR A 1 93 ? 1.123 11.609 6.535 1 93.12 93 THR A C 1
ATOM 708 O O . THR A 1 93 ? 0.581 11.25 7.582 1 93.12 93 THR A O 1
ATOM 711 N N . CYS A 1 94 ? 2.205 12.32 6.531 1 94 94 CYS A N 1
ATOM 712 C CA . CYS A 1 94 ? 2.943 12.641 7.746 1 94 94 CYS A CA 1
ATOM 713 C C . CYS A 1 94 ? 2.117 13.531 8.672 1 94 94 CYS A C 1
ATOM 715 O O . CYS A 1 94 ? 1.884 13.18 9.828 1 94 94 CYS A O 1
ATOM 717 N N . PHE A 1 95 ? 1.631 14.57 8.141 1 96.31 95 PHE A N 1
ATOM 718 C CA . PHE A 1 95 ? 0.952 15.492 9.047 1 96.31 95 PHE A CA 1
ATOM 719 C C . PHE A 1 95 ? -0.466 15.016 9.344 1 96.31 95 PHE A C 1
ATOM 721 O O . PHE A 1 95 ? -1.014 15.297 10.406 1 96.31 95 PHE A O 1
ATOM 728 N N . VAL A 1 96 ? -1.072 14.273 8.445 1 96.94 96 VAL A N 1
ATOM 729 C CA . VAL A 1 96 ? -2.396 13.719 8.703 1 96.94 96 VAL A CA 1
ATOM 730 C C . VAL A 1 96 ? -2.314 12.703 9.844 1 96.94 96 VAL A C 1
ATOM 732 O O . VAL A 1 96 ? -3.145 12.711 10.758 1 96.94 96 VAL A O 1
ATOM 735 N N . LEU A 1 97 ? -1.313 11.883 9.766 1 95.19 97 LEU A N 1
ATOM 736 C CA . LEU A 1 97 ? -1.121 10.922 10.844 1 95.19 97 LEU A CA 1
ATOM 737 C C . LEU A 1 97 ? -0.842 11.633 12.164 1 95.19 97 LEU A C 1
ATOM 739 O O . LEU A 1 97 ? -1.317 11.211 13.219 1 95.19 97 LEU A O 1
ATOM 743 N N . GLY A 1 98 ? -0.039 12.672 12.094 1 95.44 98 GLY A N 1
ATOM 744 C CA . GLY A 1 98 ? 0.211 13.484 13.273 1 95.44 98 GLY A CA 1
ATOM 745 C C . GLY A 1 98 ? -1.057 14.039 13.891 1 95.44 98 GLY A C 1
ATOM 746 O O . GLY A 1 98 ? -1.237 13.977 15.109 1 95.44 98 GLY A O 1
ATOM 747 N N . MET A 1 99 ? -1.921 14.508 13.086 1 96.88 99 MET A N 1
ATOM 748 C CA . MET A 1 99 ? -3.184 15.078 13.547 1 96.88 99 MET A CA 1
ATOM 749 C C . MET A 1 99 ? -4.062 14.008 14.188 1 96.88 99 MET A C 1
ATOM 751 O O . MET A 1 99 ? -4.523 14.164 15.312 1 96.88 99 MET A O 1
ATOM 755 N N . LEU A 1 100 ? -4.211 12.969 13.508 1 96.75 100 LEU A N 1
ATOM 756 C CA . LEU A 1 100 ? -5.117 11.914 13.953 1 96.75 100 LEU A CA 1
ATOM 757 C C . LEU A 1 100 ? -4.625 11.289 15.258 1 96.75 100 LEU A C 1
ATOM 759 O O . LEU A 1 100 ? -5.426 10.859 16.094 1 96.75 100 LEU A O 1
ATOM 763 N N . SER A 1 101 ? -3.322 11.266 15.391 1 94.81 101 SER A N 1
ATOM 764 C CA . SER A 1 101 ? -2.736 10.617 16.562 1 94.81 101 SER A CA 1
ATOM 765 C C . SER A 1 101 ? -2.883 11.477 17.812 1 94.81 101 SER A C 1
ATOM 767 O O . SER A 1 101 ? -2.873 10.961 18.922 1 94.81 101 SER A O 1
ATOM 769 N N . ARG A 1 102 ? -3.098 12.734 17.656 1 93.88 102 ARG A N 1
ATOM 770 C CA . ARG A 1 102 ? -3.049 13.656 18.797 1 93.88 102 ARG A CA 1
ATOM 771 C C . ARG A 1 102 ? -4.453 14.102 19.203 1 93.88 102 ARG A C 1
ATOM 773 O O . ARG A 1 102 ? -4.656 14.594 20.312 1 93.88 102 ARG A O 1
ATOM 780 N N . ILE A 1 103 ? -5.383 13.898 18.391 1 95.44 103 ILE A N 1
ATOM 781 C CA . ILE A 1 103 ? -6.734 14.406 18.594 1 95.44 103 ILE A CA 1
ATOM 782 C C . ILE A 1 103 ? -7.492 13.492 19.562 1 95.44 103 ILE A C 1
ATOM 784 O O . ILE A 1 103 ? -7.387 12.266 19.469 1 95.44 103 ILE A O 1
ATOM 788 N N . ASP A 1 104 ? -8.156 14.062 20.484 1 94.56 104 ASP A N 1
ATOM 789 C CA . ASP A 1 104 ? -9.109 13.375 21.344 1 94.56 104 ASP A CA 1
ATOM 790 C C . ASP A 1 104 ? -10.531 13.453 20.781 1 94.56 104 ASP A C 1
ATOM 792 O O . ASP A 1 104 ? -11.164 14.508 20.844 1 94.56 104 ASP A O 1
ATOM 796 N N . PRO A 1 105 ? -11.031 12.375 20.281 1 94.19 10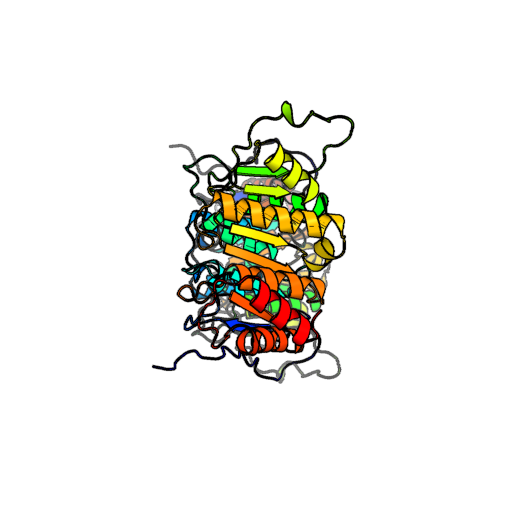5 PRO A N 1
ATOM 797 C CA . PRO A 1 105 ? -12.336 12.406 19.609 1 94.19 105 PRO A CA 1
ATOM 798 C C . PRO A 1 105 ? -13.484 12.68 20.594 1 94.19 105 PRO A C 1
ATOM 800 O O . PRO A 1 105 ? -14.594 13 20.156 1 94.19 105 PRO A O 1
ATOM 803 N N . THR A 1 106 ? -13.273 12.578 21.828 1 93.81 106 THR A N 1
ATOM 804 C CA . THR A 1 106 ? -14.32 12.766 22.828 1 93.81 106 THR A CA 1
ATOM 805 C C . THR A 1 106 ? -14.539 14.25 23.109 1 93.81 106 THR A C 1
ATOM 807 O O . THR A 1 106 ? -15.555 14.633 23.688 1 93.81 106 THR A O 1
ATOM 810 N N . LYS A 1 107 ? -13.648 15.102 22.766 1 94.62 107 LYS A N 1
ATOM 811 C CA . LYS A 1 107 ? -13.758 16.547 22.953 1 94.62 107 LYS A CA 1
ATOM 812 C C . LYS A 1 107 ? -14.211 17.234 21.672 1 94.62 107 LYS A C 1
ATOM 814 O O . LYS A 1 107 ? -13.641 17 20.609 1 94.62 107 LYS A O 1
ATOM 819 N N . GLU A 1 108 ? -15.148 18.016 21.797 1 93.38 108 GLU A N 1
ATOM 820 C CA . GLU A 1 108 ? -15.656 18.719 20.625 1 93.38 108 GLU A CA 1
ATOM 821 C C . GLU A 1 108 ? -14.82 19.969 20.328 1 93.38 108 GLU A C 1
ATOM 823 O O . GLU A 1 108 ? -14.234 20.562 21.234 1 93.38 108 GLU A O 1
ATOM 828 N N . GLY A 1 109 ? -14.828 20.281 18.984 1 95.56 109 GLY A N 1
ATOM 829 C CA . GLY A 1 109 ? -14.141 21.5 18.594 1 95.56 109 GLY A CA 1
ATOM 830 C C . GLY A 1 109 ? -12.797 21.234 17.938 1 95.56 109 GLY A C 1
ATOM 831 O O . GLY A 1 109 ? -12.258 20.125 18.016 1 95.56 109 GLY A O 1
ATOM 832 N N . PRO A 1 110 ? -12.273 22.234 17.438 1 96.44 110 PRO A N 1
ATOM 833 C CA . PRO A 1 110 ? -11.039 22.094 16.656 1 96.44 110 PRO A CA 1
ATOM 834 C C . PRO A 1 110 ? -9.82 21.812 17.531 1 96.44 110 PRO A C 1
ATOM 836 O O . PRO A 1 110 ? -9.625 22.469 18.562 1 96.44 110 PRO A O 1
ATOM 839 N N . GLN A 1 111 ? -9.094 20.812 17.172 1 96.38 111 GLN A N 1
ATOM 840 C CA . GLN A 1 111 ? -7.875 20.438 17.875 1 96.38 111 GLN A CA 1
ATOM 841 C C . GLN A 1 111 ? -6.672 20.422 16.938 1 96.38 111 GLN A C 1
ATOM 843 O O . GLN A 1 111 ? -5.527 20.359 17.391 1 96.38 111 GLN A O 1
ATOM 848 N N . ALA A 1 112 ? -6.922 20.375 15.641 1 97.25 112 ALA A N 1
ATOM 849 C CA . ALA A 1 112 ? -5.883 20.453 14.617 1 97.25 112 ALA A CA 1
ATOM 850 C C . ALA A 1 112 ? -6.324 21.328 13.445 1 97.25 112 ALA A C 1
ATOM 852 O O . ALA A 1 112 ? -7.52 21.453 13.164 1 97.25 112 ALA A O 1
ATOM 853 N N . MET A 1 113 ? -5.336 21.938 12.836 1 96.94 113 MET A N 1
ATOM 854 C CA . MET A 1 113 ? -5.621 22.828 11.719 1 96.94 113 MET A CA 1
ATOM 855 C C . MET A 1 113 ? -4.543 22.734 10.641 1 96.94 113 MET A C 1
ATOM 857 O O . MET A 1 113 ? -3.357 22.594 10.961 1 96.94 113 MET A O 1
ATOM 861 N N . CYS A 1 114 ? -5 22.734 9.406 1 97.25 114 CYS A N 1
ATOM 862 C CA . CYS A 1 114 ? -4.094 22.719 8.258 1 97.25 114 CYS A CA 1
ATOM 863 C C . CYS A 1 114 ? -4.406 23.875 7.312 1 97.25 114 CYS A C 1
ATOM 865 O O . CYS A 1 114 ? -5.52 23.984 6.797 1 97.25 114 CYS A O 1
ATOM 867 N N . ILE A 1 115 ? -3.443 24.734 7.133 1 95.56 115 ILE A N 1
ATOM 868 C CA . ILE A 1 115 ? -3.59 25.891 6.254 1 95.56 115 ILE A CA 1
ATOM 869 C C . ILE A 1 115 ? -2.934 25.594 4.906 1 95.56 115 ILE A C 1
ATOM 871 O O . ILE A 1 115 ? -1.769 25.203 4.848 1 95.56 115 ILE A O 1
ATOM 875 N N . CYS A 1 116 ? -3.729 25.828 3.855 1 94.44 116 CYS A N 1
ATOM 876 C CA . CYS A 1 116 ? -3.295 25.547 2.49 1 94.44 116 CYS A CA 1
ATOM 877 C C . CYS A 1 116 ? -3.457 26.781 1.606 1 94.44 116 CYS A C 1
ATOM 879 O O . CYS A 1 116 ? -4.32 27.625 1.859 1 94.44 116 CYS A O 1
ATOM 881 N N . PRO A 1 117 ? -2.68 26.875 0.518 1 92.19 117 PRO A N 1
ATOM 882 C CA . PRO A 1 117 ? -2.768 28.047 -0.36 1 92.19 117 PRO A CA 1
ATOM 883 C C . PRO A 1 117 ? -4.008 28.031 -1.247 1 92.19 117 PRO A C 1
ATOM 885 O O . PRO A 1 117 ? -4.473 29.078 -1.692 1 92.19 117 PRO A O 1
ATOM 888 N N . THR A 1 118 ? -4.543 26.875 -1.548 1 92.94 118 THR A N 1
ATOM 889 C CA . THR A 1 118 ? -5.672 26.781 -2.471 1 92.94 118 THR A CA 1
ATOM 890 C C . THR A 1 118 ? -6.797 25.938 -1.873 1 92.94 118 THR A C 1
ATOM 892 O O . THR A 1 118 ? -6.555 25.094 -1.005 1 92.94 118 THR A O 1
ATOM 895 N N . ARG A 1 119 ? -8.008 26.188 -2.443 1 93.38 119 ARG A N 1
ATOM 896 C CA . ARG A 1 119 ? -9.18 25.422 -2.033 1 93.38 119 ARG A CA 1
ATOM 897 C C . ARG A 1 119 ? -9.016 23.938 -2.367 1 93.38 119 ARG A C 1
ATOM 899 O O . ARG A 1 119 ? -9.375 23.078 -1.567 1 93.38 119 ARG A O 1
ATOM 906 N N . GLU A 1 120 ? -8.414 23.75 -3.471 1 94.19 120 GLU A N 1
ATOM 907 C CA . GLU A 1 120 ? -8.266 22.391 -3.979 1 94.19 120 GLU A CA 1
ATOM 908 C C . GLU A 1 120 ? -7.355 21.562 -3.076 1 94.19 120 GLU A C 1
ATOM 910 O O . GLU A 1 120 ? -7.668 20.406 -2.762 1 94.19 120 GLU A O 1
ATOM 915 N N . LEU A 1 121 ? -6.336 22.172 -2.668 1 94.19 121 LEU A N 1
ATOM 916 C CA . LEU A 1 121 ? -5.387 21.469 -1.82 1 94.19 121 LEU A CA 1
ATOM 917 C C . LEU A 1 121 ? -5.992 21.172 -0.454 1 94.19 121 LEU A C 1
ATOM 919 O O . LEU A 1 121 ? -5.77 20.094 0.11 1 94.19 121 LEU A O 1
ATOM 923 N N . ALA A 1 122 ? -6.742 22.078 0.035 1 96.19 122 ALA A N 1
ATOM 924 C CA . ALA A 1 122 ? -7.422 21.859 1.31 1 96.19 122 ALA A CA 1
ATOM 925 C C . ALA A 1 122 ? -8.367 20.672 1.232 1 96.19 122 ALA A C 1
ATOM 927 O O . ALA A 1 122 ? -8.391 19.828 2.131 1 96.19 122 ALA A O 1
ATOM 928 N N . GLN A 1 123 ? -9.039 20.609 0.185 1 96.38 123 GLN A N 1
ATOM 929 C CA . GLN A 1 123 ? -10 19.531 -0.001 1 96.38 123 GLN A CA 1
ATOM 930 C C . GLN A 1 123 ? -9.289 18.188 -0.171 1 96.38 123 GLN A C 1
ATOM 932 O O . GLN A 1 123 ? -9.75 17.172 0.328 1 96.38 123 GLN A O 1
ATOM 937 N N . GLN A 1 124 ? -8.273 18.234 -0.89 1 95.31 124 GLN A N 1
ATOM 938 C CA . GLN A 1 124 ? -7.488 17.016 -1.091 1 95.31 124 GLN A CA 1
ATOM 939 C C . GLN A 1 124 ? -6.938 16.484 0.232 1 95.31 124 GLN A C 1
ATOM 941 O O . GLN A 1 124 ? -7.004 15.289 0.504 1 95.31 124 GLN A O 1
ATOM 946 N N . ASN A 1 125 ? -6.402 17.422 1.015 1 96.44 125 ASN A N 1
ATOM 947 C CA . ASN A 1 125 ? -5.867 17.031 2.314 1 96.44 125 ASN A CA 1
ATOM 948 C C . ASN A 1 125 ? -6.953 16.469 3.221 1 96.44 125 ASN A C 1
ATOM 950 O O . ASN A 1 125 ? -6.723 15.484 3.932 1 96.44 125 ASN A O 1
ATOM 954 N N . LYS A 1 126 ? -8.078 17.062 3.17 1 97.44 126 LYS A N 1
ATOM 955 C CA . LYS A 1 126 ? -9.203 16.578 3.961 1 97.44 126 LYS A CA 1
ATOM 956 C C . LYS A 1 126 ? -9.586 15.164 3.547 1 97.44 126 LYS A C 1
ATOM 958 O O . LYS A 1 126 ? -9.867 14.312 4.395 1 97.44 126 LYS A O 1
ATOM 963 N N . ALA A 1 127 ? -9.617 14.945 2.291 1 95.62 127 ALA A N 1
ATOM 964 C CA . ALA A 1 127 ? -9.969 13.617 1.788 1 95.62 127 ALA A CA 1
ATOM 965 C C . ALA A 1 127 ? -9.008 12.555 2.316 1 95.62 127 ALA A C 1
ATOM 967 O O . ALA A 1 127 ? -9.43 11.461 2.689 1 95.62 127 ALA A O 1
ATOM 968 N N . VAL A 1 128 ? -7.762 12.883 2.287 1 93.94 128 VAL A N 1
ATOM 969 C CA . VAL A 1 128 ? -6.758 11.953 2.801 1 93.94 128 VAL A CA 1
ATOM 970 C C . VAL A 1 128 ? -7.02 11.68 4.281 1 93.94 128 VAL A C 1
ATOM 972 O O . VAL A 1 128 ? -6.957 10.531 4.727 1 93.94 128 VAL A O 1
ATOM 975 N N . LEU A 1 129 ? -7.316 12.727 5.031 1 97 129 LEU A N 1
ATOM 976 C CA . LEU A 1 129 ? -7.59 12.578 6.457 1 97 129 LEU A CA 1
ATOM 977 C C . LEU A 1 129 ? -8.812 11.688 6.684 1 97 129 LEU A C 1
ATOM 979 O O . LEU A 1 129 ? -8.805 10.836 7.57 1 97 129 LEU A O 1
ATOM 983 N N . MET A 1 130 ? -9.789 11.891 5.891 1 95.81 130 MET A N 1
ATOM 984 C CA . MET A 1 130 ? -11.016 11.109 6.039 1 95.81 130 MET A CA 1
ATOM 985 C C . MET A 1 130 ? -10.758 9.633 5.766 1 95.81 130 MET A C 1
ATOM 987 O O . MET A 1 130 ? -11.289 8.766 6.465 1 95.81 130 MET A O 1
ATOM 991 N N . ARG A 1 131 ? -9.992 9.375 4.82 1 91.44 131 ARG A N 1
ATOM 992 C CA . ARG A 1 131 ? -9.656 7.992 4.5 1 91.44 131 ARG A CA 1
ATOM 993 C C . ARG A 1 131 ? -8.836 7.355 5.613 1 91.44 131 ARG A C 1
ATOM 995 O O . ARG A 1 131 ? -9.148 6.25 6.066 1 91.44 131 ARG A O 1
ATOM 1002 N N . MET A 1 132 ? -7.859 8.016 6 1 92.62 132 MET A N 1
ATOM 1003 C CA . MET A 1 132 ? -6.941 7.496 7.008 1 92.62 132 MET A CA 1
ATOM 1004 C C . MET A 1 132 ? -7.625 7.41 8.367 1 92.62 132 MET A C 1
ATOM 1006 O O . MET A 1 132 ? -7.324 6.52 9.164 1 92.62 132 MET A O 1
ATOM 1010 N N . GLY A 1 133 ? -8.547 8.336 8.633 1 94.19 133 GLY A N 1
ATOM 1011 C CA . GLY A 1 133 ? -9.25 8.383 9.906 1 94.19 133 GLY A CA 1
ATOM 1012 C C . GLY A 1 133 ? -10.562 7.625 9.883 1 94.19 133 GLY A C 1
ATOM 1013 O O . GLY A 1 133 ? -11.406 7.82 10.758 1 94.19 133 GLY A O 1
ATOM 1014 N N . LYS A 1 134 ? -10.781 6.797 8.922 1 90.31 134 LYS A N 1
ATOM 1015 C CA . LYS A 1 134 ? -12.039 6.109 8.656 1 90.31 134 LYS A CA 1
ATOM 1016 C C . LYS A 1 134 ? -12.531 5.367 9.898 1 90.31 134 LYS A C 1
ATOM 1018 O O . LYS A 1 134 ? -13.734 5.281 10.133 1 90.31 134 LYS A O 1
ATOM 1023 N N . PHE A 1 135 ? -11.695 4.863 10.688 1 88.38 135 PHE A N 1
ATOM 1024 C CA . PHE A 1 135 ? -12.086 4.023 11.812 1 88.38 135 PHE A CA 1
ATOM 1025 C C . PHE A 1 135 ? -11.977 4.797 13.125 1 88.38 135 PHE A C 1
ATOM 1027 O O . PHE A 1 135 ? -11.961 4.199 14.203 1 88.38 135 PHE A O 1
ATOM 1034 N N . THR A 1 136 ? -11.805 6.117 13 1 91.12 136 THR A N 1
ATOM 1035 C CA . THR A 1 136 ? -11.789 6.996 14.164 1 91.12 136 THR A CA 1
ATOM 1036 C C . THR A 1 136 ? -13.047 7.863 14.203 1 91.12 136 THR A C 1
ATOM 1038 O O . THR A 1 136 ? -13.781 7.945 13.219 1 91.12 136 THR A O 1
ATOM 1041 N N . ALA A 1 137 ? -13.391 8.43 15.289 1 93.12 137 ALA A N 1
ATOM 1042 C CA . ALA A 1 137 ? -14.547 9.312 15.438 1 93.12 137 ALA A CA 1
ATOM 1043 C C . ALA A 1 137 ? -14.156 10.766 15.211 1 93.12 137 ALA A C 1
ATOM 1045 O O . ALA A 1 137 ? -14.867 11.68 15.648 1 93.12 137 ALA A O 1
ATOM 1046 N N . ILE A 1 138 ? -13.094 10.922 14.531 1 96.12 138 ILE A N 1
ATOM 1047 C CA . ILE A 1 138 ? -12.586 12.273 14.312 1 96.12 138 ILE A CA 1
ATOM 1048 C C . ILE A 1 138 ? -13.273 12.891 13.102 1 96.12 138 ILE A C 1
ATOM 1050 O O . ILE A 1 138 ? -13.367 12.258 12.047 1 96.12 138 ILE A O 1
ATOM 1054 N N . THR A 1 139 ? -13.75 14.109 13.219 1 97.12 139 THR A N 1
ATOM 1055 C CA . THR A 1 139 ? -14.453 14.82 12.156 1 97.12 139 THR A CA 1
ATOM 1056 C C . THR A 1 139 ? -13.602 15.969 11.625 1 97.12 139 THR A C 1
ATOM 1058 O O . THR A 1 139 ? -12.672 16.422 12.305 1 97.12 139 THR A O 1
ATOM 1061 N N . SER A 1 140 ? -13.93 16.328 10.336 1 97.81 140 SER A N 1
ATOM 1062 C CA . SER A 1 140 ? -13.164 17.406 9.719 1 97.81 140 SER A CA 1
ATOM 1063 C C . SER A 1 140 ? -14.062 18.297 8.867 1 97.81 140 SER A C 1
ATOM 1065 O O . SER A 1 140 ? -15.18 17.922 8.531 1 97.81 140 SER A O 1
ATOM 1067 N N . MET A 1 141 ? -13.555 19.531 8.594 1 96.31 141 MET A N 1
ATOM 1068 C CA . MET A 1 141 ? -14.258 20.469 7.715 1 96.31 141 MET A CA 1
ATOM 1069 C C . MET A 1 141 ? -13.273 21.328 6.93 1 96.31 141 MET A C 1
ATOM 1071 O O . MET A 1 141 ? -12.094 21.391 7.281 1 96.31 141 MET A O 1
ATOM 1075 N N . CYS A 1 142 ? -13.828 21.875 5.883 1 95.38 142 CYS A N 1
ATOM 1076 C CA . CYS A 1 142 ? -13.023 22.781 5.055 1 95.38 142 CYS A CA 1
ATOM 1077 C C . CYS A 1 142 ? -13.492 24.219 5.203 1 95.38 142 CYS A C 1
ATOM 1079 O O . CYS A 1 142 ? -14.664 24.531 4.977 1 95.38 142 CYS A O 1
ATOM 1081 N N . ALA A 1 143 ? -12.609 25 5.656 1 94.31 143 ALA A N 1
ATOM 1082 C CA . ALA A 1 143 ? -12.844 26.438 5.711 1 94.31 143 ALA A CA 1
ATOM 1083 C C . ALA A 1 143 ? -12.328 27.125 4.445 1 94.31 143 ALA A C 1
ATOM 1085 O O . ALA A 1 143 ? -11.281 27.781 4.469 1 94.31 143 ALA A O 1
ATOM 1086 N N . ILE A 1 144 ? -13.148 27 3.389 1 92 144 ILE A N 1
ATOM 1087 C CA . ILE A 1 144 ? -12.781 27.547 2.084 1 92 144 ILE A CA 1
ATOM 1088 C C . ILE A 1 144 ? -13.875 28.516 1.607 1 92 144 ILE A C 1
ATOM 1090 O O . ILE A 1 144 ? -15.016 28.453 2.074 1 92 144 ILE A O 1
ATOM 1094 N N . PRO A 1 145 ? -13.383 29.406 0.794 1 85.38 145 PRO A N 1
ATOM 1095 C CA . PRO A 1 145 ? -14.383 30.344 0.287 1 85.38 145 PRO A CA 1
ATOM 1096 C C . PRO A 1 145 ? -15.531 29.656 -0.435 1 85.38 145 PRO A C 1
ATOM 1098 O O . PRO A 1 145 ? -15.32 28.656 -1.134 1 85.38 145 PRO A O 1
ATOM 1101 N N . SER A 1 146 ? -16.703 29.953 -0.044 1 75.69 146 SER A N 1
ATOM 1102 C CA . SER A 1 146 ? -17.906 29.391 -0.66 1 75.69 146 SER A CA 1
ATOM 1103 C C . SER A 1 146 ? -18.125 29.953 -2.059 1 75.69 146 SER A C 1
ATOM 1105 O O . SER A 1 146 ? -17.672 31.062 -2.365 1 75.69 146 SER A O 1
ATOM 1107 N N . ASP A 1 147 ? -18.641 29.047 -2.803 1 72.81 147 ASP A N 1
ATOM 1108 C CA . ASP A 1 147 ? -19.078 29.562 -4.094 1 72.81 147 ASP A CA 1
ATOM 1109 C C . ASP A 1 147 ? -20.234 30.562 -3.92 1 72.81 147 ASP A C 1
ATOM 1111 O O . ASP A 1 147 ? -20.906 30.562 -2.891 1 72.81 147 ASP A O 1
ATOM 1115 N N . SER A 1 148 ? -20.266 31.578 -4.797 1 63.78 148 SER A N 1
ATOM 1116 C CA . SER A 1 148 ? -21.25 32.656 -4.77 1 63.78 148 SER A CA 1
ATOM 1117 C C . SER A 1 148 ? -22.641 32.125 -4.484 1 63.78 148 SER A C 1
ATOM 1119 O O . SER A 1 148 ? -23.422 32.75 -3.771 1 63.78 148 SER A O 1
ATOM 1121 N N . ALA A 1 149 ? -23.016 31.031 -5.008 1 66.5 149 ALA A N 1
ATOM 1122 C CA . ALA A 1 149 ? -24.391 30.531 -4.934 1 66.5 149 ALA A CA 1
ATOM 1123 C C . ALA A 1 149 ? -24.719 30.078 -3.523 1 66.5 149 ALA A C 1
ATOM 1125 O O . ALA A 1 149 ? -25.891 30.125 -3.111 1 66.5 149 ALA A O 1
ATOM 1126 N N . SER A 1 150 ? -23.766 29.75 -2.764 1 64.81 150 SER A N 1
ATOM 1127 C CA . SER A 1 150 ? -24.031 29.188 -1.444 1 64.81 150 SER A CA 1
ATOM 1128 C C . SER A 1 150 ? -23.453 30.062 -0.341 1 64.81 150 SER A C 1
ATOM 1130 O O . SER A 1 150 ? -23.125 29.562 0.742 1 64.81 150 SER A O 1
ATOM 1132 N N . TYR A 1 151 ? -23.422 31.312 -0.679 1 70.94 151 TYR A N 1
ATOM 1133 C CA . TYR A 1 151 ? -22.766 32.219 0.27 1 70.94 151 TYR A CA 1
ATOM 1134 C C . TYR A 1 151 ? -23.641 32.438 1.504 1 70.94 151 TYR A C 1
ATOM 1136 O O . TYR A 1 151 ? -24.828 32.75 1.39 1 70.94 151 TYR A O 1
ATOM 1144 N N . VAL A 1 152 ? -23.203 32.062 2.652 1 73.25 152 VAL A N 1
ATOM 1145 C CA . VAL A 1 152 ? -23.766 32.375 3.963 1 73.25 152 VAL A CA 1
ATOM 1146 C C . VAL A 1 152 ? -22.875 33.375 4.688 1 73.25 152 VAL A C 1
ATOM 1148 O O . VAL A 1 152 ? -21.656 33.156 4.801 1 73.25 152 VAL A O 1
ATOM 1151 N N . PRO A 1 153 ? -23.531 34.469 5.082 1 80.19 153 PRO A N 1
ATOM 1152 C CA . PRO A 1 153 ? -22.734 35.406 5.836 1 80.19 153 PRO A CA 1
ATOM 1153 C C . PRO A 1 153 ? -22.062 34.781 7.059 1 80.19 153 PRO A C 1
ATOM 1155 O O . PRO A 1 153 ? -22.641 33.906 7.703 1 80.19 153 PRO A O 1
ATOM 1158 N N . MET A 1 154 ? -20.891 35.188 7.422 1 80.06 154 MET A N 1
ATOM 1159 C CA . MET A 1 154 ? -20.031 34.625 8.453 1 80.06 154 MET A CA 1
ATOM 1160 C C . MET A 1 154 ? -20.75 34.594 9.805 1 80.06 154 MET A C 1
ATOM 1162 O O . MET A 1 154 ? -20.656 33.625 10.539 1 80.06 154 MET A O 1
ATOM 1166 N N . TYR A 1 155 ? -21.547 35.656 10.039 1 80.88 155 TYR A N 1
ATOM 1167 C CA . TYR A 1 155 ? -22.188 35.781 11.344 1 80.88 155 TYR A CA 1
ATOM 1168 C C . TYR A 1 155 ? -23.297 34.75 11.5 1 80.88 155 TYR A C 1
ATOM 1170 O O . TYR A 1 155 ? -23.688 34.406 12.625 1 80.88 155 TYR A O 1
ATOM 1178 N N . LYS A 1 156 ? -23.734 34.219 10.422 1 83.5 156 LYS A N 1
ATOM 1179 C CA . LYS A 1 156 ? -24.812 33.219 10.477 1 83.5 156 LYS A CA 1
ATOM 1180 C C . LYS A 1 156 ? -24.266 31.812 10.477 1 83.5 156 LYS A C 1
ATOM 1182 O O . LYS A 1 156 ? -25.016 30.844 10.688 1 83.5 156 LYS A O 1
ATOM 1187 N N . ARG A 1 157 ? -23.062 31.734 10.344 1 85.25 157 ARG A N 1
ATOM 1188 C CA . ARG A 1 157 ? -22.469 30.406 10.305 1 85.25 157 ARG A CA 1
ATOM 1189 C C . ARG A 1 157 ? -22.344 29.828 11.703 1 85.25 157 ARG A C 1
ATOM 1191 O O . ARG A 1 157 ? -22.078 30.547 12.664 1 85.25 157 ARG A O 1
ATOM 1198 N N . PRO A 1 158 ? -22.625 28.594 11.844 1 89.81 158 PRO A N 1
ATOM 1199 C CA . PRO A 1 158 ? -22.453 27.969 13.156 1 89.81 158 PRO A CA 1
ATOM 1200 C C . PRO A 1 158 ? -21 27.844 13.562 1 89.81 158 PRO A C 1
ATOM 1202 O O . PRO A 1 158 ? -20.094 27.938 12.719 1 89.81 158 PRO A O 1
ATOM 1205 N N . GLU A 1 159 ? -20.844 27.703 14.844 1 93.94 159 GLU A N 1
ATOM 1206 C CA . GLU A 1 159 ? -19.5 27.469 15.352 1 93.94 159 GLU A CA 1
ATOM 1207 C C . GLU A 1 159 ? -18.953 26.125 14.859 1 93.94 159 GLU A C 1
ATOM 1209 O O . GLU A 1 159 ? -19.688 25.156 14.758 1 93.94 159 GLU A O 1
ATOM 1214 N N . VAL A 1 160 ? -17.719 26.188 14.594 1 95.5 160 VAL A N 1
ATOM 1215 C CA . VAL A 1 160 ? -17.062 24.969 14.125 1 95.5 160 VAL A CA 1
ATOM 1216 C C . VAL A 1 160 ? -16.969 23.953 15.266 1 95.5 160 VAL A C 1
ATOM 1218 O O . VAL A 1 160 ? -16.422 24.266 16.328 1 95.5 160 VAL A O 1
ATOM 1221 N N . LYS A 1 161 ? -17.438 22.766 15.008 1 95.94 161 LYS A N 1
ATOM 1222 C CA . LYS A 1 161 ? -17.422 21.734 16.031 1 95.94 161 LYS A CA 1
ATOM 1223 C C . LYS A 1 161 ? -16.484 20.594 15.656 1 95.94 161 LYS A C 1
ATOM 1225 O O . LYS A 1 161 ? -16.141 19.75 16.5 1 95.94 161 LYS A O 1
ATOM 1230 N N . GLU A 1 162 ? -16.094 20.594 14.445 1 97.25 162 GLU A N 1
ATOM 1231 C CA . GLU A 1 162 ? -15.234 19.531 13.945 1 97.25 162 GLU A CA 1
ATOM 1232 C C . GLU A 1 162 ? -13.867 19.562 14.609 1 97.25 162 GLU A C 1
ATOM 1234 O O . GLU A 1 162 ? -13.43 20.609 15.086 1 97.25 162 GLU A O 1
ATOM 1239 N N . HIS A 1 163 ? -13.203 18.484 14.602 1 98 163 HIS A N 1
ATOM 1240 C CA . HIS A 1 163 ? -11.914 18.328 15.281 1 98 163 HIS A CA 1
ATOM 1241 C C . HIS A 1 163 ? -10.781 18.906 14.445 1 98 163 HIS A C 1
ATOM 1243 O O . HIS A 1 163 ? -9.805 19.422 14.992 1 98 163 HIS A O 1
ATOM 1249 N N . VAL A 1 164 ? -10.914 18.719 13.102 1 98.31 164 VAL A N 1
ATOM 1250 C CA . VAL A 1 164 ? -9.844 19.156 12.203 1 98.31 164 VAL A CA 1
ATOM 1251 C C . VAL A 1 164 ? -10.391 20.156 11.188 1 98.31 164 VAL A C 1
ATOM 1253 O O . VAL A 1 164 ? -11.453 19.938 10.594 1 98.31 164 VAL A O 1
ATOM 1256 N N . VAL A 1 165 ? -9.633 21.234 11 1 97.94 165 VAL A N 1
ATOM 1257 C CA . VAL A 1 165 ? -10.047 22.25 10.047 1 97.94 165 VAL A CA 1
ATOM 1258 C C . VAL A 1 165 ? -8.977 22.422 8.969 1 97.94 165 VAL A C 1
ATOM 1260 O O . VAL A 1 165 ? -7.809 22.672 9.281 1 97.94 165 VAL A O 1
ATOM 1263 N N . PHE A 1 166 ? -9.406 22.172 7.75 1 98 166 PHE A N 1
ATOM 1264 C CA . PHE A 1 166 ? -8.586 22.5 6.586 1 98 166 PHE A CA 1
ATOM 1265 C C . PHE A 1 166 ? -9.07 23.797 5.938 1 98 166 PHE A C 1
ATOM 1267 O O . PHE A 1 166 ? -10.281 24.031 5.848 1 98 166 PHE A O 1
ATOM 1274 N N . GLY A 1 167 ? -8.078 24.625 5.449 1 96.44 167 GLY A N 1
ATOM 1275 C CA . GLY A 1 167 ? -8.609 25.812 4.793 1 96.44 167 GLY A CA 1
ATOM 1276 C C . GLY A 1 167 ? -7.527 26.75 4.297 1 96.44 167 GLY A C 1
ATOM 1277 O O . GLY A 1 167 ? -6.336 26.484 4.469 1 96.44 167 GLY A O 1
ATOM 1278 N N . THR A 1 168 ? -8.078 27.797 3.742 1 94.56 168 THR A N 1
ATOM 1279 C CA . THR A 1 168 ? -7.195 28.859 3.277 1 94.56 168 THR A CA 1
ATOM 1280 C C . THR A 1 168 ? -7.035 29.938 4.348 1 94.56 168 THR A C 1
ATOM 1282 O O . THR A 1 168 ? -7.926 30.125 5.18 1 94.56 168 THR A O 1
ATOM 1285 N N . PRO A 1 169 ? -5.871 30.625 4.297 1 93.94 169 PRO A N 1
ATOM 1286 C CA . PRO A 1 169 ? -5.609 31.609 5.355 1 93.94 169 PRO A CA 1
ATOM 1287 C C . PRO A 1 169 ? -6.719 32.656 5.477 1 93.94 169 PRO A C 1
ATOM 1289 O O . PRO A 1 169 ? -7.148 32.969 6.586 1 93.94 169 PRO A O 1
ATOM 1292 N N . GLY A 1 170 ? -7.207 33.125 4.363 1 91.94 170 GLY A N 1
ATOM 1293 C CA . GLY A 1 170 ? -8.234 34.156 4.383 1 91.94 170 GLY A CA 1
ATOM 1294 C C . GLY A 1 170 ? -9.508 33.719 5.074 1 91.94 170 GLY A C 1
ATOM 1295 O O . GLY A 1 170 ? -10.031 34.438 5.934 1 91.94 170 GLY A O 1
ATOM 1296 N N . THR A 1 171 ? -9.977 32.625 4.758 1 92.94 171 THR A N 1
ATOM 1297 C CA . THR A 1 171 ? -11.234 32.125 5.301 1 92.94 171 THR A CA 1
ATOM 1298 C C . THR A 1 171 ? -11.078 31.734 6.766 1 92.94 171 THR A C 1
ATOM 1300 O O . THR A 1 171 ? -11.969 31.984 7.582 1 92.94 171 THR A O 1
ATOM 1303 N N . ILE A 1 172 ? -9.992 31.141 7.113 1 95 172 ILE A N 1
ATOM 1304 C CA . ILE A 1 172 ? -9.734 30.766 8.5 1 95 172 ILE A CA 1
ATOM 1305 C C . ILE A 1 172 ? -9.688 32 9.375 1 95 172 ILE A C 1
ATOM 1307 O O . ILE A 1 172 ? -10.289 32.031 10.453 1 95 172 ILE A O 1
ATOM 1311 N N . LYS A 1 173 ? -9.016 33 8.883 1 93 173 LYS A N 1
ATOM 1312 C CA . LYS A 1 173 ? -8.938 34.25 9.617 1 93 173 LYS A CA 1
ATOM 1313 C C . LYS A 1 173 ? -10.328 34.844 9.852 1 93 173 LYS A C 1
ATOM 1315 O O . LYS A 1 173 ? -10.633 35.312 10.953 1 93 173 LYS A O 1
ATOM 1320 N N . LYS A 1 174 ? -11.141 34.812 8.828 1 92.19 174 LYS A N 1
ATOM 1321 C CA . LYS A 1 174 ? -12.5 35.344 8.93 1 92.19 174 LYS A CA 1
ATOM 1322 C C . LYS A 1 174 ? -13.305 34.594 9.984 1 92.19 174 LYS A C 1
ATOM 1324 O O . LYS A 1 174 ? -14.016 35.219 10.781 1 92.19 174 LYS A O 1
ATOM 1329 N N . LEU A 1 175 ? -13.133 33.375 10.008 1 93.75 175 LEU A N 1
ATOM 1330 C CA . LEU A 1 175 ? -13.852 32.562 10.969 1 93.75 175 LEU A CA 1
ATOM 1331 C C . LEU A 1 175 ? -13.375 32.844 12.391 1 93.75 175 LEU A C 1
ATOM 1333 O O . LEU A 1 175 ? -14.188 32.906 13.32 1 93.75 175 LEU A O 1
ATOM 1337 N N . MET A 1 176 ? -12.109 33 12.531 1 93.25 176 MET A N 1
ATOM 1338 C CA . MET A 1 176 ? -11.539 33.281 13.844 1 93.25 176 MET A CA 1
ATOM 1339 C C . MET A 1 176 ? -11.984 34.656 14.344 1 93.25 176 MET A C 1
ATOM 1341 O O . MET A 1 176 ? -12.359 34.812 15.508 1 93.25 176 MET A O 1
ATOM 1345 N N . THR A 1 177 ? -11.984 35.562 13.43 1 90.94 177 THR A N 1
ATOM 1346 C CA . THR A 1 177 ? -12.383 36.938 13.766 1 90.94 177 THR A CA 1
ATOM 1347 C C . THR A 1 177 ? -13.852 36.969 14.18 1 90.94 177 THR A C 1
ATOM 1349 O O . THR A 1 177 ? -14.219 37.719 15.094 1 90.94 177 THR A O 1
ATOM 1352 N N . ALA A 1 178 ? -14.641 36.156 13.523 1 92.31 178 ALA A N 1
ATOM 1353 C CA . ALA A 1 178 ? -16.078 36.125 13.82 1 92.31 178 ALA A CA 1
ATOM 1354 C C . ALA A 1 178 ? -16.344 35.25 15.039 1 92.31 178 ALA A C 1
ATOM 1356 O O . ALA A 1 178 ? -17.5 35 15.398 1 92.31 178 ALA A O 1
ATOM 1357 N N . LYS A 1 179 ? -15.32 34.688 15.648 1 91.69 179 LYS A N 1
ATOM 1358 C CA . LYS A 1 179 ? -15.398 33.844 16.844 1 91.69 179 LYS A CA 1
ATOM 1359 C C . LYS A 1 179 ? -16.203 32.562 16.578 1 91.69 179 LYS A C 1
ATOM 1361 O O . LYS A 1 179 ? -16.938 32.125 17.453 1 91.69 179 LYS A O 1
ATOM 1366 N N . LYS A 1 180 ? -16.109 32.188 15.32 1 94.06 180 LYS A N 1
ATOM 1367 C CA . LYS A 1 180 ? -16.766 30.938 14.93 1 94.06 180 LYS A CA 1
ATOM 1368 C C . LYS A 1 180 ? -15.805 29.75 14.992 1 94.06 180 LYS A C 1
ATOM 1370 O O . LYS A 1 180 ? -16.234 28.594 15.008 1 94.06 180 LYS A O 1
ATOM 1375 N N . LEU A 1 181 ? -14.586 30.047 15 1 94.62 181 LEU A N 1
ATOM 1376 C CA . LEU A 1 181 ? -13.523 29.047 15.102 1 94.62 181 LEU A CA 1
ATOM 1377 C C . LEU A 1 181 ? -12.648 29.297 16.328 1 94.62 181 LEU A C 1
ATOM 1379 O O . LEU A 1 181 ? -11.844 30.219 16.328 1 94.62 181 LEU A O 1
ATOM 1383 N N . ARG A 1 182 ? -12.836 28.469 17.344 1 91 182 ARG A N 1
ATOM 1384 C CA . ARG A 1 182 ? -12.031 28.594 18.547 1 91 182 ARG A CA 1
ATOM 1385 C C . ARG A 1 182 ? -10.727 27.812 18.422 1 91 182 ARG A C 1
ATOM 1387 O O . ARG A 1 182 ? -10.711 26.688 17.906 1 91 182 ARG A O 1
ATOM 1394 N N . THR A 1 183 ? -9.656 28.406 18.891 1 91.69 183 THR A N 1
ATOM 1395 C CA . THR A 1 183 ? -8.352 27.797 18.656 1 91.69 183 THR A CA 1
ATOM 1396 C C . THR A 1 183 ? -7.656 27.484 19.969 1 91.69 183 THR A C 1
ATOM 1398 O O . THR A 1 183 ? -6.457 27.203 20 1 91.69 183 THR A O 1
ATOM 1401 N N . CYS A 1 184 ? -8.359 27.484 21.047 1 88.25 184 CYS A N 1
ATOM 1402 C CA . CYS A 1 184 ? -7.766 27.312 22.359 1 88.25 184 CYS A CA 1
ATOM 1403 C C . CYS A 1 184 ? -7.297 25.891 22.578 1 88.25 184 CYS A C 1
ATOM 1405 O O . CYS A 1 184 ? -6.441 25.625 23.422 1 88.25 184 CYS A O 1
ATOM 1407 N N . ASN A 1 185 ? -7.762 24.984 21.766 1 91 185 ASN A N 1
ATOM 1408 C CA . ASN A 1 185 ? -7.43 23.578 22 1 91 185 ASN A CA 1
ATOM 1409 C C . ASN A 1 185 ? -6.613 23 20.844 1 91 185 ASN A C 1
ATOM 1411 O O . ASN A 1 185 ? -6.484 21.781 20.719 1 91 185 ASN A O 1
ATOM 1415 N N . ILE A 1 186 ? -6.039 23.844 20.062 1 93.25 186 ILE A N 1
ATOM 1416 C CA . ILE A 1 186 ? -5.266 23.375 18.922 1 93.25 186 ILE A CA 1
ATOM 1417 C C . ILE A 1 186 ? -3.969 22.734 19.406 1 93.25 186 ILE A C 1
ATOM 1419 O O . ILE A 1 186 ? -3.201 23.344 20.156 1 93.25 186 ILE A O 1
ATOM 1423 N N . LYS A 1 187 ? -3.742 21.531 18.938 1 92.5 187 LYS A N 1
ATOM 1424 C CA . LYS A 1 187 ? -2.543 20.781 19.312 1 92.5 187 LYS A CA 1
ATOM 1425 C C . LYS A 1 187 ? -1.53 20.766 18.172 1 92.5 187 LYS A C 1
ATOM 1427 O O . LYS A 1 187 ? -0.323 20.703 18.406 1 92.5 187 LYS A O 1
ATOM 1432 N N . ILE A 1 188 ? -2.053 20.781 16.969 1 94.19 188 ILE A N 1
ATOM 1433 C CA . ILE A 1 188 ? -1.183 20.703 15.797 1 94.19 188 ILE A CA 1
ATOM 1434 C C . ILE A 1 188 ? -1.635 21.719 14.75 1 94.19 188 ILE A C 1
ATOM 1436 O O . ILE A 1 188 ? -2.822 21.812 14.43 1 94.19 188 ILE A O 1
ATOM 1440 N N . LEU A 1 189 ? -0.718 22.5 14.32 1 93 189 LEU A N 1
ATOM 1441 C CA . LEU A 1 189 ? -0.922 23.453 13.242 1 93 189 LEU A CA 1
ATOM 1442 C C . LEU A 1 189 ? 0.004 23.156 12.062 1 93 189 LEU A C 1
ATOM 1444 O O . LEU A 1 189 ? 1.227 23.141 12.219 1 93 189 LEU A O 1
ATOM 1448 N N . VAL A 1 190 ? -0.614 22.922 10.883 1 95.38 190 VAL A N 1
ATOM 1449 C CA . VAL A 1 190 ? 0.172 22.531 9.719 1 95.38 190 VAL A CA 1
ATOM 1450 C C . VAL A 1 190 ? 0.095 23.609 8.648 1 95.38 190 VAL A C 1
ATOM 1452 O O . VAL A 1 190 ? -0.988 24.125 8.352 1 95.38 190 VAL A O 1
ATOM 1455 N N . PHE A 1 191 ? 1.243 23.984 8.156 1 92.5 191 PHE A N 1
ATOM 1456 C CA . PHE A 1 191 ? 1.337 24.781 6.949 1 92.5 191 PHE A CA 1
ATOM 1457 C C . PHE A 1 191 ? 1.814 23.953 5.77 1 92.5 191 PHE A C 1
ATOM 1459 O O . PHE A 1 191 ? 2.979 23.547 5.723 1 92.5 191 PHE A O 1
ATOM 1466 N N . ASP A 1 192 ? 0.937 23.688 4.863 1 93.75 192 ASP A N 1
ATOM 1467 C CA . ASP A 1 192 ? 1.296 22.922 3.674 1 93.75 192 ASP A CA 1
ATOM 1468 C C . ASP A 1 192 ? 1.591 23.844 2.492 1 93.75 192 ASP A C 1
ATOM 1470 O O . ASP A 1 192 ? 0.832 24.781 2.223 1 93.75 192 ASP A O 1
ATOM 1474 N N . GLU A 1 193 ? 2.613 23.531 1.808 1 91.06 193 GLU A N 1
ATOM 1475 C CA . GLU A 1 193 ? 3.109 24.375 0.72 1 91.06 193 GLU A CA 1
ATOM 1476 C C . GLU A 1 193 ? 3.314 25.812 1.182 1 91.06 193 GLU A C 1
ATOM 1478 O O . GLU A 1 193 ? 2.814 26.75 0.554 1 91.06 193 GLU A O 1
ATOM 1483 N N . ALA A 1 194 ? 4.117 25.953 2.135 1 87.94 194 ALA A N 1
ATOM 1484 C CA . ALA A 1 194 ? 4.336 27.234 2.801 1 87.94 194 ALA A CA 1
ATOM 1485 C C . ALA A 1 194 ? 4.992 28.234 1.859 1 87.94 194 ALA A C 1
ATOM 1487 O O . ALA A 1 194 ? 4.727 29.438 1.942 1 87.94 194 ALA A O 1
ATOM 1488 N N . ASP A 1 195 ? 5.793 27.812 0.984 1 85.19 195 ASP A N 1
ATOM 1489 C CA . ASP A 1 195 ? 6.473 28.703 0.06 1 85.19 195 ASP A CA 1
ATOM 1490 C C . ASP A 1 195 ? 5.473 29.391 -0.875 1 85.19 195 ASP A C 1
ATOM 1492 O O . ASP A 1 195 ? 5.574 30.594 -1.131 1 85.19 195 ASP A O 1
ATOM 1496 N N . HIS A 1 196 ? 4.477 28.688 -1.247 1 85.19 196 HIS A N 1
ATOM 1497 C CA . HIS A 1 196 ? 3.434 29.25 -2.094 1 85.19 196 HIS A CA 1
ATOM 1498 C C . HIS A 1 196 ? 2.516 30.172 -1.299 1 85.19 196 HIS A C 1
ATOM 1500 O O . HIS A 1 196 ? 2.127 31.234 -1.783 1 85.19 196 HIS A O 1
ATOM 1506 N N . MET A 1 197 ? 2.254 29.797 -0.193 1 84.19 197 MET A N 1
ATOM 1507 C CA . MET A 1 197 ? 1.34 30.547 0.663 1 84.19 197 MET A CA 1
ATOM 1508 C C . MET A 1 197 ? 1.959 31.875 1.082 1 84.19 197 MET A C 1
ATOM 1510 O O . MET A 1 197 ? 1.291 32.906 1.059 1 84.19 197 MET A O 1
ATOM 1514 N N . LEU A 1 198 ? 3.213 31.797 1.308 1 79.19 198 LEU A N 1
ATOM 1515 C CA . LEU A 1 198 ? 3.875 32.969 1.868 1 79.19 198 LEU A CA 1
ATOM 1516 C C . LEU A 1 198 ? 4.355 33.906 0.762 1 79.19 198 LEU A C 1
ATOM 1518 O O . LEU A 1 198 ? 4.758 35.031 1.032 1 79.19 198 LEU A O 1
ATOM 1522 N N . ALA A 1 199 ? 4.32 33.375 -0.444 1 77.56 199 ALA A N 1
ATOM 1523 C CA . ALA A 1 199 ? 4.66 34.219 -1.593 1 77.56 199 ALA A CA 1
ATOM 1524 C C . ALA A 1 199 ? 3.584 35.281 -1.845 1 77.56 199 ALA A C 1
ATOM 1526 O O . ALA A 1 199 ? 3.859 36.312 -2.434 1 77.56 199 ALA A O 1
ATOM 1527 N N . GLU A 1 200 ? 2.428 34.938 -1.397 1 76.56 200 GLU A N 1
ATOM 1528 C CA . GLU A 1 200 ? 1.326 35.906 -1.517 1 76.56 200 GLU A CA 1
ATOM 1529 C C . GLU A 1 200 ? 1.201 36.75 -0.262 1 76.56 200 GLU A C 1
ATOM 1531 O O . GLU A 1 200 ? 0.898 36.25 0.819 1 76.56 200 GLU A O 1
ATOM 1536 N N . SER A 1 201 ? 1.367 38 -0.454 1 74.5 201 SER A N 1
ATOM 1537 C CA . SER A 1 201 ? 1.434 38.938 0.678 1 74.5 201 SER A CA 1
ATOM 1538 C C . SER A 1 201 ? 0.209 38.781 1.576 1 74.5 201 SER A C 1
ATOM 1540 O O . SER A 1 201 ? 0.335 38.719 2.801 1 74.5 201 SER A O 1
ATOM 1542 N N . GLY A 1 202 ? -0.948 38.719 0.966 1 74.38 202 GLY A N 1
ATOM 1543 C CA . GLY A 1 202 ? -2.162 38.594 1.753 1 74.38 202 GLY A CA 1
ATOM 1544 C C . GLY A 1 202 ? -2.188 37.312 2.582 1 74.38 202 GLY A C 1
ATOM 1545 O O . GLY A 1 202 ? -2.586 37.344 3.748 1 74.38 202 GLY A O 1
ATOM 1546 N N . PHE A 1 203 ? -1.627 36.344 2.104 1 79.75 203 PHE A N 1
ATOM 1547 C CA . PHE A 1 203 ? -1.635 35.062 2.775 1 79.75 203 PHE A CA 1
ATOM 1548 C C . PHE A 1 203 ? -0.584 35 3.879 1 79.75 203 PHE A C 1
ATOM 1550 O O . PHE A 1 203 ? -0.806 34.406 4.93 1 79.75 203 PHE A O 1
ATOM 1557 N N . LYS A 1 204 ? 0.451 35.625 3.57 1 80.56 204 LYS A N 1
ATOM 1558 C CA . LYS A 1 204 ? 1.5 35.719 4.582 1 80.56 204 LYS A CA 1
ATOM 1559 C C . LYS A 1 204 ? 1.006 36.406 5.84 1 80.56 204 LYS A C 1
ATOM 1561 O O . LYS A 1 204 ? 1.136 35.906 6.949 1 80.56 204 LYS A O 1
ATOM 1566 N N . ASP A 1 205 ? 0.385 37.531 5.605 1 83.44 205 ASP A N 1
ATOM 1567 C CA . ASP A 1 205 ? -0.127 38.344 6.719 1 83.44 205 ASP A CA 1
ATOM 1568 C C . ASP A 1 205 ? -1.202 37.562 7.488 1 83.44 205 ASP A C 1
ATOM 1570 O O . ASP A 1 205 ? -1.202 37.562 8.719 1 83.44 205 ASP A O 1
ATOM 1574 N N . ASP A 1 206 ? -1.994 36.969 6.738 1 87.81 206 ASP A N 1
ATOM 1575 C CA . ASP A 1 206 ? -3.082 36.219 7.352 1 87.81 206 ASP A CA 1
ATOM 1576 C C . ASP A 1 206 ? -2.543 35.031 8.164 1 87.81 206 ASP A C 1
ATOM 1578 O O . ASP A 1 206 ? -3.016 34.781 9.273 1 87.81 206 ASP A O 1
ATOM 1582 N N . SER A 1 207 ? -1.566 34.375 7.641 1 85.81 207 SER A N 1
ATOM 1583 C CA . SER A 1 207 ? -0.978 33.219 8.32 1 85.81 207 SER A CA 1
ATOM 1584 C C . SER A 1 207 ? -0.294 33.656 9.617 1 85.81 207 SER A C 1
ATOM 1586 O O . SER A 1 207 ? -0.416 32.969 10.641 1 85.81 207 SER A O 1
ATOM 1588 N N . GLU A 1 208 ? 0.383 34.75 9.547 1 80.5 208 GLU A N 1
ATOM 1589 C CA . GLU A 1 208 ? 1.041 35.25 10.742 1 80.5 208 GLU A CA 1
ATOM 1590 C C . GLU A 1 208 ? 0.023 35.625 11.82 1 80.5 208 GLU A C 1
ATOM 1592 O O . GLU A 1 208 ? 0.24 35.375 13 1 80.5 208 GLU A O 1
ATOM 1597 N N . ARG A 1 209 ? -0.99 36.188 11.375 1 84.38 209 ARG A N 1
ATOM 1598 C CA . ARG A 1 209 ? -2.051 36.562 12.305 1 84.38 209 ARG A CA 1
ATOM 1599 C C . ARG A 1 209 ? -2.682 35.344 12.953 1 84.38 209 ARG A C 1
ATOM 1601 O O . ARG A 1 209 ? -2.947 35.344 14.156 1 84.38 209 ARG A O 1
ATOM 1608 N N . ILE A 1 210 ? -2.873 34.406 12.172 1 87.5 210 ILE A N 1
ATOM 1609 C CA . ILE A 1 210 ? -3.461 33.156 12.672 1 87.5 210 ILE A CA 1
ATOM 1610 C C . ILE A 1 210 ? -2.557 32.562 13.742 1 87.5 210 ILE A C 1
ATOM 1612 O O . ILE A 1 210 ? -3.025 32.188 14.812 1 87.5 210 ILE A O 1
ATOM 1616 N N . MET A 1 211 ? -1.339 32.5 13.445 1 83.5 211 MET A N 1
ATOM 1617 C CA . MET A 1 211 ? -0.379 31.938 14.383 1 83.5 211 MET A CA 1
ATOM 1618 C C . MET A 1 211 ? -0.37 32.719 15.695 1 83.5 211 MET A C 1
ATOM 1620 O O . MET A 1 211 ? -0.34 32.125 16.781 1 83.5 211 MET A O 1
ATOM 1624 N N . ARG A 1 212 ? -0.436 33.969 15.562 1 79.69 212 ARG A N 1
ATOM 1625 C CA . ARG A 1 212 ? -0.437 34.812 16.734 1 79.69 212 ARG A CA 1
ATOM 1626 C C . ARG A 1 212 ? -1.691 34.625 17.578 1 79.69 212 ARG A C 1
ATOM 1628 O O . ARG A 1 212 ? -1.616 34.531 18.797 1 79.69 212 ARG A O 1
ATOM 1635 N N . ASP A 1 213 ? -2.758 34.562 16.922 1 84.56 213 ASP A N 1
ATOM 1636 C CA . ASP A 1 213 ? -4.031 34.375 17.625 1 84.56 213 ASP A CA 1
ATOM 1637 C C . ASP A 1 213 ? -4.098 33.031 18.328 1 84.56 213 ASP A C 1
ATOM 1639 O O . ASP A 1 213 ? -4.617 32.938 19.438 1 84.56 213 ASP A O 1
ATOM 1643 N N . ILE A 1 214 ? -3.562 32.062 17.703 1 84.38 214 ILE A N 1
ATOM 1644 C CA . ILE A 1 214 ? -3.551 30.75 18.297 1 84.38 214 ILE A CA 1
ATOM 1645 C C . ILE A 1 214 ? -2.686 30.75 19.562 1 84.38 214 ILE A C 1
ATOM 1647 O O . ILE A 1 214 ? -3.066 30.188 20.594 1 84.38 214 ILE A O 1
ATOM 1651 N N . ARG A 1 215 ? -1.595 31.375 19.484 1 78.25 215 ARG A N 1
ATOM 1652 C CA . ARG A 1 215 ? -0.695 31.469 20.625 1 78.25 215 ARG A CA 1
ATOM 1653 C C . ARG A 1 215 ? -1.36 32.219 21.781 1 78.25 215 ARG A C 1
ATOM 1655 O O . ARG A 1 215 ? -1.218 31.828 22.938 1 78.25 215 ARG A O 1
ATOM 1662 N N . ARG A 1 216 ? -2.062 33.156 21.469 1 77.81 216 ARG A N 1
ATOM 1663 C CA . ARG A 1 216 ? -2.719 33.969 22.469 1 77.81 216 ARG A CA 1
ATOM 1664 C C . ARG A 1 216 ? -3.832 33.219 23.172 1 77.81 216 ARG A C 1
ATOM 1666 O O . ARG A 1 216 ? -3.961 33.281 24.406 1 77.81 216 ARG A O 1
ATOM 1673 N N . GLU A 1 217 ? -4.508 32.562 22.406 1 81.56 217 GLU A N 1
ATOM 1674 C CA . GLU A 1 217 ? -5.672 31.875 22.953 1 81.56 217 GLU A CA 1
ATOM 1675 C C . GLU A 1 217 ? -5.254 30.641 23.734 1 81.56 217 GLU A C 1
ATOM 1677 O O . GLU A 1 217 ? -5.938 30.234 24.688 1 81.56 217 GLU A O 1
ATOM 1682 N N . SER A 1 218 ? -4.188 30 23.312 1 75.06 218 SER A N 1
ATOM 1683 C CA . SER A 1 218 ? -3.74 28.781 23.969 1 75.06 218 SER A CA 1
ATOM 1684 C C . SER A 1 218 ? -3.021 29.094 25.281 1 75.06 218 SER A C 1
ATOM 1686 O O . SER A 1 218 ? -2.893 28.234 26.156 1 75.06 218 SER A O 1
ATOM 1688 N N . GLY A 1 219 ? -2.816 30.328 25.609 1 63.47 219 GLY A N 1
ATOM 1689 C CA . GLY A 1 219 ? -2.148 30.797 26.812 1 63.47 219 GLY A CA 1
ATOM 1690 C C . GLY A 1 219 ? -0.691 30.375 26.891 1 63.47 219 GLY A C 1
ATOM 1691 O O . GLY A 1 219 ? 0.131 31.078 27.484 1 63.47 219 GLY A O 1
ATOM 1692 N N . ASP A 1 220 ? -0.295 29.047 26.625 1 56.5 220 ASP A N 1
ATOM 1693 C CA . ASP A 1 220 ? 1.083 28.562 26.672 1 56.5 220 ASP A CA 1
ATOM 1694 C C . ASP A 1 220 ? 1.587 28.234 25.266 1 56.5 220 ASP A C 1
ATOM 1696 O O . ASP A 1 220 ? 0.935 27.5 24.516 1 56.5 220 ASP A O 1
ATOM 1700 N N . ALA A 1 221 ? 2.5 29.172 24.672 1 51.81 221 ALA A N 1
ATOM 1701 C CA . ALA A 1 221 ? 3.088 29.016 23.344 1 51.81 221 ALA A CA 1
ATOM 1702 C C . ALA A 1 221 ? 3.486 27.562 23.094 1 51.81 221 ALA A C 1
ATOM 1704 O O . ALA A 1 221 ? 3.621 27.125 21.953 1 51.81 221 ALA A O 1
ATOM 1705 N N . SER A 1 222 ? 3.768 26.75 24.234 1 54.09 222 SER A N 1
ATOM 1706 C CA . SER A 1 222 ? 4.383 25.438 24.172 1 54.09 222 SER A CA 1
ATOM 1707 C C . SER A 1 222 ? 3.352 24.359 23.859 1 54.09 222 SER A C 1
ATOM 1709 O O . SER A 1 222 ? 3.705 23.203 23.641 1 54.09 222 SER A O 1
ATOM 1711 N N . LEU A 1 223 ? 2.047 24.828 23.531 1 64.19 223 LEU A N 1
ATOM 1712 C CA . LEU A 1 223 ? 1.074 23.734 23.609 1 64.19 223 LEU A CA 1
ATOM 1713 C C . LEU A 1 223 ? 0.782 23.172 22.219 1 64.19 223 LEU A C 1
ATOM 1715 O O . LEU A 1 223 ? 0.393 22.016 22.094 1 64.19 223 LEU A O 1
ATOM 1719 N N . HIS A 1 224 ? 1.162 23.969 21.219 1 83.5 224 HIS A N 1
ATOM 1720 C CA . HIS A 1 224 ? 0.814 23.359 19.938 1 83.5 224 HIS A CA 1
ATOM 1721 C C . HIS A 1 224 ? 2.057 23.094 19.094 1 83.5 224 HIS A C 1
ATOM 1723 O O . HIS A 1 224 ? 3.041 23.828 19.188 1 83.5 224 HIS A O 1
ATOM 1729 N N . GLN A 1 225 ? 2.07 22.062 18.391 1 88.69 225 GLN A N 1
ATOM 1730 C CA . GLN A 1 225 ? 3.117 21.688 17.453 1 88.69 225 GLN A CA 1
ATOM 1731 C C . GLN A 1 225 ? 2.863 22.312 16.078 1 88.69 225 GLN A C 1
ATOM 1733 O O . GLN A 1 225 ? 1.752 22.234 15.547 1 88.69 225 GLN A O 1
ATOM 1738 N N . VAL A 1 226 ? 3.887 22.953 15.57 1 88.19 226 VAL A N 1
ATOM 1739 C CA . VAL A 1 226 ? 3.775 23.547 14.242 1 88.19 226 VAL A CA 1
ATOM 1740 C C . VAL A 1 226 ? 4.574 22.719 13.242 1 88.19 226 VAL A C 1
ATOM 1742 O O . VAL A 1 226 ? 5.746 22.406 13.469 1 88.19 226 VAL A O 1
ATOM 1745 N N . LEU A 1 227 ? 3.885 22.312 12.172 1 91.69 227 LEU A N 1
ATOM 1746 C CA . LEU A 1 227 ? 4.52 21.594 11.062 1 91.69 227 LEU A CA 1
ATOM 1747 C C . LEU A 1 227 ? 4.488 22.438 9.789 1 91.69 227 LEU A C 1
ATOM 1749 O O . LEU A 1 227 ? 3.414 22.797 9.297 1 91.69 227 LEU A O 1
ATOM 1753 N N . LEU A 1 228 ? 5.676 22.734 9.344 1 88.62 228 LEU A N 1
ATOM 1754 C CA . LEU A 1 228 ? 5.781 23.531 8.125 1 88.62 228 LEU A CA 1
ATOM 1755 C C . LEU A 1 228 ? 6.406 22.703 7 1 88.62 228 LEU A C 1
ATOM 1757 O O . LEU A 1 228 ? 7.566 22.297 7.098 1 88.62 228 LEU A O 1
ATOM 1761 N N . PHE A 1 229 ? 5.617 22.453 5.941 1 90.19 229 PHE A N 1
ATOM 1762 C CA . PHE A 1 229 ? 6.102 21.75 4.766 1 90.19 229 PHE A CA 1
ATOM 1763 C C . PHE A 1 229 ? 6.203 22.688 3.566 1 90.19 229 PHE A C 1
ATOM 1765 O O . PHE A 1 229 ? 5.254 23.406 3.256 1 90.19 229 PHE A O 1
ATOM 1772 N N . SER A 1 230 ? 7.363 22.578 2.979 1 87.06 230 SER A N 1
ATOM 1773 C CA . SER A 1 230 ? 7.621 23.469 1.853 1 87.06 230 SER A CA 1
ATOM 1774 C C . SER A 1 230 ? 8.539 22.812 0.824 1 87.06 230 SER A C 1
ATOM 1776 O O . SER A 1 230 ? 9.445 22.062 1.185 1 87.06 230 SER A O 1
ATOM 1778 N N . ALA A 1 231 ? 8.273 23.078 -0.436 1 84.81 231 ALA A N 1
ATOM 1779 C CA . ALA A 1 231 ? 9.156 22.562 -1.474 1 84.81 231 ALA A CA 1
ATOM 1780 C C . ALA A 1 231 ? 10.484 23.312 -1.493 1 84.81 231 ALA A C 1
ATOM 1782 O O . ALA A 1 231 ? 11.539 22.719 -1.754 1 84.81 231 ALA A O 1
ATOM 1783 N N . THR A 1 232 ? 10.367 24.594 -1.234 1 78.44 232 THR A N 1
ATOM 1784 C CA . THR A 1 232 ? 11.562 25.422 -1.24 1 78.44 232 THR A CA 1
ATOM 1785 C C . THR A 1 232 ? 11.672 26.219 0.061 1 78.44 232 THR A C 1
ATOM 1787 O O . THR A 1 232 ? 10.664 26.5 0.711 1 78.44 232 THR A O 1
ATOM 1790 N N . PHE A 1 233 ? 12.883 26.438 0.39 1 74.06 233 PHE A N 1
ATOM 1791 C CA . PHE A 1 233 ? 13.133 27.281 1.546 1 74.06 233 PHE A CA 1
ATOM 1792 C C . PHE A 1 233 ? 13.656 28.656 1.109 1 74.06 233 PHE A C 1
ATOM 1794 O O . PHE A 1 233 ? 14.82 28.984 1.342 1 74.06 233 PHE A O 1
ATOM 1801 N N . ASN A 1 234 ? 12.75 29.312 0.559 1 73.88 234 ASN A N 1
ATOM 1802 C CA . ASN A 1 234 ? 13.125 30.656 0.142 1 73.88 234 ASN A CA 1
ATOM 1803 C C . ASN A 1 234 ? 13.188 31.625 1.328 1 73.88 234 ASN A C 1
ATOM 1805 O O . ASN A 1 234 ? 12.945 31.219 2.469 1 73.88 234 ASN A O 1
ATOM 1809 N N . GLU A 1 235 ? 13.516 32.812 1.109 1 69.62 235 GLU A N 1
ATOM 1810 C CA . GLU A 1 235 ? 13.75 33.812 2.16 1 69.62 235 GLU A CA 1
ATOM 1811 C C . GLU A 1 235 ? 12.5 34.031 2.996 1 69.62 235 GLU A C 1
ATOM 1813 O O . GLU A 1 235 ? 12.578 34.25 4.207 1 69.62 235 GLU A O 1
ATOM 1818 N N . THR A 1 236 ? 11.477 33.906 2.359 1 70.88 236 THR A N 1
ATOM 1819 C CA . THR A 1 236 ? 10.219 34.156 3.053 1 70.88 236 THR A CA 1
ATOM 1820 C C . THR A 1 236 ? 9.914 33.031 4.043 1 70.88 236 THR A C 1
ATOM 1822 O O . THR A 1 236 ? 9.555 33.312 5.195 1 70.88 236 THR A O 1
ATOM 1825 N N . VAL A 1 237 ? 10.07 31.859 3.633 1 74.19 237 VAL A N 1
ATOM 1826 C CA . VAL A 1 237 ? 9.852 30.703 4.496 1 74.19 237 VAL A CA 1
ATOM 1827 C C . VAL A 1 237 ? 10.852 30.719 5.648 1 74.19 237 VAL A C 1
ATOM 1829 O O . VAL A 1 237 ? 10.484 30.469 6.801 1 74.19 237 VAL A O 1
ATOM 1832 N N . LYS A 1 238 ? 11.945 31.047 5.312 1 69.12 238 LYS A N 1
ATOM 1833 C CA . LYS A 1 238 ? 12.992 31.125 6.328 1 69.12 238 LYS A CA 1
ATOM 1834 C C . LYS A 1 238 ? 12.648 32.156 7.395 1 69.12 238 LYS A C 1
ATOM 1836 O O . LYS A 1 238 ? 12.812 31.906 8.594 1 69.12 238 LYS A O 1
ATOM 1841 N N . SER A 1 239 ? 12.219 33.219 6.91 1 67.31 239 SER A N 1
ATOM 1842 C CA . SER A 1 239 ? 11.883 34.312 7.812 1 67.31 239 SER A CA 1
ATOM 1843 C C . SER A 1 239 ? 10.773 33.906 8.773 1 67.31 239 SER A C 1
ATOM 1845 O O . SER A 1 239 ? 10.828 34.219 9.969 1 67.31 239 SER A O 1
ATOM 1847 N N . ILE A 1 240 ? 9.852 33.188 8.312 1 66.44 240 ILE A N 1
ATOM 1848 C CA . ILE A 1 240 ? 8.727 32.781 9.141 1 66.44 240 ILE A CA 1
ATOM 1849 C C . ILE A 1 240 ? 9.203 31.75 10.164 1 66.44 240 ILE A C 1
ATOM 1851 O O . ILE A 1 240 ? 8.789 31.781 11.328 1 66.44 240 ILE A O 1
ATOM 1855 N N . CYS A 1 241 ? 9.969 30.906 9.68 1 66.06 241 CYS A N 1
ATOM 1856 C CA . CYS A 1 241 ? 10.492 29.875 10.57 1 66.06 241 CYS A CA 1
ATOM 1857 C C . CYS A 1 241 ? 11.289 30.5 11.719 1 66.06 241 CYS A C 1
ATOM 1859 O O . CYS A 1 241 ? 11.102 30.125 12.875 1 66.06 241 CYS A O 1
ATOM 1861 N N . ILE A 1 242 ? 11.992 31.438 11.297 1 60.75 242 ILE A N 1
ATOM 1862 C CA . ILE A 1 242 ? 12.852 32.094 12.281 1 60.75 242 ILE A CA 1
ATOM 1863 C C . ILE A 1 242 ? 11.992 32.875 13.273 1 60.75 242 ILE A C 1
ATOM 1865 O O . ILE A 1 242 ? 12.203 32.781 14.484 1 60.75 242 ILE A O 1
ATOM 1869 N N . THR A 1 243 ? 11.062 33.562 12.727 1 61.72 243 THR A N 1
ATOM 1870 C CA . THR A 1 243 ? 10.195 34.375 13.57 1 61.72 243 THR A CA 1
ATOM 1871 C C . THR A 1 243 ? 9.422 33.5 14.547 1 61.72 243 THR A C 1
ATOM 1873 O O . THR A 1 243 ? 9.289 33.844 15.727 1 61.72 243 THR A O 1
ATOM 1876 N N . HIS A 1 244 ? 8.953 32.438 14.07 1 63.12 244 HIS A N 1
ATOM 1877 C CA . HIS A 1 244 ? 8.18 31.531 14.906 1 63.12 244 HIS A CA 1
ATOM 1878 C C . HIS A 1 244 ? 9.047 30.906 16 1 63.12 244 HIS A C 1
ATOM 1880 O O . HIS A 1 244 ? 8.602 30.766 17.141 1 63.12 244 HIS A O 1
ATOM 1886 N N . VAL A 1 245 ? 10.188 30.594 15.672 1 58.78 245 VAL A N 1
ATOM 1887 C CA . VAL A 1 245 ? 11.109 29.984 16.625 1 58.78 245 VAL A CA 1
ATOM 1888 C C . VAL A 1 245 ? 11.508 31 17.688 1 58.78 245 VAL A C 1
ATOM 1890 O O . VAL A 1 245 ? 11.539 30.688 18.875 1 58.78 245 VAL A O 1
ATOM 1893 N N . VAL A 1 246 ? 11.727 32.188 17.234 1 54.88 246 VAL A N 1
ATOM 1894 C CA . VAL A 1 246 ? 12.195 33.219 18.125 1 54.88 246 VAL A CA 1
ATOM 1895 C C . VAL A 1 246 ? 11.094 33.625 19.109 1 54.88 246 VAL A C 1
ATOM 1897 O O . VAL A 1 246 ? 11.344 33.812 20.297 1 54.88 246 VAL A O 1
ATOM 1900 N N . LYS A 1 247 ? 10.031 33.719 18.562 1 58.75 247 LYS A N 1
ATOM 1901 C CA . LYS A 1 247 ? 8.922 34.156 19.406 1 58.75 247 LYS A CA 1
ATOM 1902 C C . LYS A 1 247 ? 8.555 33.094 20.438 1 58.75 247 LYS A C 1
ATOM 1904 O O . LYS A 1 247 ? 8.008 33.406 21.5 1 58.75 247 LYS A O 1
ATOM 1909 N N . ARG A 1 248 ? 8.938 31.953 20.156 1 58.22 248 ARG A N 1
ATOM 1910 C CA . ARG A 1 248 ? 8.633 30.859 21.094 1 58.22 248 ARG A CA 1
ATOM 1911 C C . ARG A 1 248 ? 9.836 30.562 21.984 1 58.22 248 ARG A C 1
ATOM 1913 O O . ARG A 1 248 ? 9.734 29.766 22.922 1 58.22 248 ARG A O 1
ATOM 1920 N N . TRP A 1 249 ? 10.867 31.172 21.609 1 49.94 249 TRP A N 1
ATOM 1921 C CA . TRP A 1 249 ? 12.086 30.938 22.391 1 49.94 249 TRP A CA 1
ATOM 1922 C C . TRP A 1 249 ? 11.914 31.422 23.828 1 49.94 249 TRP A C 1
ATOM 1924 O O . TRP A 1 249 ? 11.469 32.562 24.062 1 49.94 249 TRP A O 1
ATOM 1934 N N . LYS A 1 250 ? 11.602 30.453 24.641 1 50.56 250 LYS A N 1
ATOM 1935 C CA . LYS A 1 250 ? 11.75 30.75 26.062 1 50.56 250 LYS A CA 1
ATOM 1936 C C . LYS A 1 250 ? 13.062 30.188 26.609 1 50.56 250 LYS A C 1
ATOM 1938 O O . LYS A 1 250 ? 13.516 29.125 26.172 1 50.56 250 LYS A O 1
ATOM 1943 N N . PRO A 1 251 ? 13.828 31.125 27.344 1 45.72 2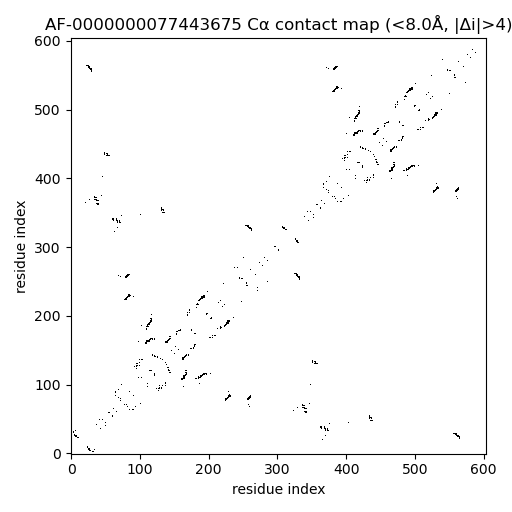51 PRO A N 1
ATOM 1944 C CA . PRO A 1 251 ? 15.086 30.641 27.906 1 45.72 251 PRO A CA 1
ATOM 1945 C C . PRO A 1 251 ? 15.008 29.188 28.359 1 45.72 251 PRO A C 1
ATOM 1947 O O . PRO A 1 251 ? 15.977 28.438 28.188 1 45.72 251 PRO A O 1
ATOM 1950 N N . ASP A 1 252 ? 14.023 28.938 29.047 1 44.22 252 ASP A N 1
ATOM 1951 C CA . ASP A 1 252 ? 13.898 27.609 29.641 1 44.22 252 ASP A CA 1
ATOM 1952 C C . ASP A 1 252 ? 13.398 26.594 28.625 1 44.22 252 ASP A C 1
ATOM 1954 O O . ASP A 1 252 ? 13.438 25.375 28.859 1 44.22 252 ASP A O 1
ATOM 1958 N N . ILE A 1 253 ? 12.672 27.203 27.703 1 43.91 253 ILE A N 1
ATOM 1959 C CA . ILE A 1 253 ? 12.062 26.266 26.766 1 43.91 253 ILE A CA 1
ATOM 1960 C C . ILE A 1 253 ? 12.914 26.156 25.5 1 43.91 253 ILE A C 1
ATOM 1962 O O . ILE A 1 253 ? 13.047 27.141 24.766 1 43.91 253 ILE A O 1
ATOM 1966 N N . CYS A 1 254 ? 14.102 25.672 25.5 1 41.41 254 CYS A N 1
ATOM 1967 C CA . CYS A 1 254 ? 14.859 25.312 24.312 1 41.41 254 CYS A CA 1
ATOM 1968 C C . CYS A 1 254 ? 13.922 25.094 23.125 1 41.41 254 CYS A C 1
ATOM 1970 O O . CYS A 1 254 ? 13.156 24.141 23.094 1 41.41 254 CYS A O 1
ATOM 1972 N N . ALA A 1 255 ? 13.391 26.266 22.625 1 48.88 255 ALA A N 1
ATOM 1973 C CA . ALA A 1 255 ? 12.492 26.266 21.469 1 48.88 255 ALA A CA 1
ATOM 1974 C C . ALA A 1 255 ? 12.914 25.219 20.453 1 48.88 255 ALA A C 1
ATOM 1976 O O . ALA A 1 255 ? 14.039 25.266 19.938 1 48.88 255 ALA A O 1
ATOM 1977 N N . VAL A 1 256 ? 12.578 23.859 20.688 1 54.53 256 VAL A N 1
ATOM 1978 C CA . VAL A 1 256 ? 13.055 22.594 20.125 1 54.53 256 VAL A CA 1
ATOM 1979 C C . VAL A 1 256 ? 12.352 22.344 18.781 1 54.53 256 VAL A C 1
ATOM 1981 O O . VAL A 1 256 ? 11.125 22.312 18.719 1 54.53 256 VAL A O 1
ATOM 1984 N N . PHE A 1 257 ? 13.062 22.953 17.625 1 68.31 257 PHE A N 1
ATOM 1985 C CA . PHE A 1 257 ? 12.516 22.641 16.312 1 68.31 257 PHE A CA 1
ATOM 1986 C C . PHE A 1 257 ? 13.352 21.578 15.625 1 68.31 257 PHE A C 1
ATOM 1988 O O . PHE A 1 257 ? 14.523 21.391 15.961 1 68.31 257 PHE A O 1
ATOM 1995 N N . ASN A 1 258 ? 12.695 20.859 14.797 1 77.44 258 ASN A N 1
ATOM 1996 C CA . ASN A 1 258 ? 13.328 19.922 13.883 1 77.44 258 ASN A CA 1
ATOM 1997 C C . ASN A 1 258 ? 13.328 20.453 12.445 1 77.44 258 ASN A C 1
ATOM 1999 O O . ASN A 1 258 ? 12.352 21.062 12.016 1 77.44 258 ASN A O 1
ATOM 2003 N N . LEU A 1 259 ? 14.484 20.328 11.883 1 76.88 259 LEU A N 1
ATOM 2004 C CA . LEU A 1 259 ? 14.609 20.719 10.484 1 76.88 259 LEU A CA 1
ATOM 2005 C C . LEU A 1 259 ? 14.961 19.531 9.609 1 76.88 259 LEU A C 1
ATOM 2007 O O . LEU A 1 259 ? 15.867 18.766 9.93 1 76.88 259 LEU A O 1
ATOM 2011 N N . LEU A 1 260 ? 14.18 19.453 8.547 1 78.56 260 LEU A N 1
ATOM 2012 C CA . LEU A 1 260 ? 14.406 18.359 7.602 1 78.56 260 LEU A CA 1
ATOM 2013 C C . LEU A 1 260 ? 14.516 18.891 6.176 1 78.56 260 LEU A C 1
ATOM 2015 O O . LEU A 1 260 ? 13.664 19.672 5.734 1 78.56 260 LEU A O 1
ATOM 2019 N N . GLY A 1 261 ? 15.641 18.547 5.434 1 73.12 261 GLY A N 1
ATOM 2020 C CA . GLY A 1 261 ? 15.781 19 4.062 1 73.12 261 GLY A CA 1
ATOM 2021 C C . GLY A 1 261 ? 16.891 18.281 3.309 1 73.12 261 GLY A C 1
ATOM 2022 O O . GLY A 1 261 ? 17.578 17.438 3.869 1 73.12 261 GLY A O 1
ATOM 2023 N N . SER A 1 262 ? 16.828 18.484 1.921 1 62.41 262 SER A N 1
ATOM 2024 C CA . SER A 1 262 ? 17.891 17.922 1.093 1 62.41 262 SER A CA 1
ATOM 2025 C C . SER A 1 262 ? 19.234 18.562 1.402 1 62.41 262 SER A C 1
ATOM 2027 O O . SER A 1 262 ? 19.297 19.703 1.852 1 62.41 262 SER A O 1
ATOM 2029 N N . ARG A 1 263 ? 20.281 17.797 1.583 1 54.22 263 ARG A N 1
ATOM 2030 C CA . ARG A 1 263 ? 21.656 18.172 1.889 1 54.22 263 ARG A CA 1
ATOM 2031 C C . ARG A 1 263 ? 22.031 19.484 1.193 1 54.22 263 ARG A C 1
ATOM 2033 O O . ARG A 1 263 ? 22.812 20.266 1.724 1 54.22 263 ARG A O 1
ATOM 2040 N N . GLU A 1 264 ? 21.672 19.375 -0.017 1 48.06 264 GLU A N 1
ATOM 2041 C CA . GLU A 1 264 ? 22.281 20.5 -0.721 1 48.06 264 GLU A CA 1
ATOM 2042 C C . GLU A 1 264 ? 21.859 21.828 -0.098 1 48.06 264 GLU A C 1
ATOM 2044 O O . GLU A 1 264 ? 22.438 22.875 -0.403 1 48.06 264 GLU A O 1
ATOM 2049 N N . GLU A 1 265 ? 20.844 21.688 0.642 1 46.75 265 GLU A N 1
ATOM 2050 C CA . GLU A 1 265 ? 20.406 23.062 0.922 1 46.75 265 GLU A CA 1
ATOM 2051 C C . GLU A 1 265 ? 21.078 23.594 2.176 1 46.75 265 GLU A C 1
ATOM 2053 O O . GLU A 1 265 ? 20.719 23.234 3.295 1 46.75 265 GLU A O 1
ATOM 2058 N N . GLU A 1 266 ? 22.328 23.953 2.035 1 48.59 266 GLU A N 1
ATOM 2059 C CA . GLU A 1 266 ? 23.125 24.906 2.824 1 48.59 266 GLU A CA 1
ATOM 2060 C C . GLU A 1 266 ? 22.219 25.875 3.584 1 48.59 266 GLU A C 1
ATOM 2062 O O . GLU A 1 266 ? 22.531 26.281 4.699 1 48.59 266 GLU A O 1
ATOM 2067 N N . ALA A 1 267 ? 21.219 26.031 2.959 1 47.28 267 ALA A N 1
ATOM 2068 C CA . ALA A 1 267 ? 20.375 27.094 3.506 1 47.28 267 ALA A CA 1
ATOM 2069 C C . ALA A 1 267 ? 19.797 26.688 4.863 1 47.28 267 ALA A C 1
ATOM 2071 O O . ALA A 1 267 ? 19.734 27.516 5.781 1 47.28 267 ALA A O 1
ATOM 2072 N N . MET A 1 268 ? 19.516 25.359 5.02 1 48.69 268 MET A N 1
ATOM 2073 C CA . MET A 1 268 ? 18.938 24.922 6.293 1 48.69 268 MET A CA 1
ATOM 2074 C C . MET A 1 268 ? 19.953 25.078 7.422 1 48.69 268 MET A C 1
ATOM 2076 O O . MET A 1 268 ? 19.625 25.578 8.5 1 48.69 268 MET A O 1
ATOM 2080 N N . LEU A 1 269 ? 21.156 24.531 7.07 1 48.84 269 LEU A N 1
ATOM 2081 C CA . LEU A 1 269 ? 22.219 24.641 8.062 1 48.84 269 LEU A CA 1
ATOM 2082 C C . LEU A 1 269 ? 22.531 26.094 8.375 1 48.84 269 LEU A C 1
ATOM 2084 O O . LEU A 1 269 ? 22.781 26.453 9.531 1 48.84 269 LEU A O 1
ATOM 2088 N N . GLU A 1 270 ? 22.469 26.828 7.367 1 51.28 270 GLU A N 1
ATOM 2089 C CA . GLU A 1 270 ? 22.719 28.25 7.57 1 51.28 270 GLU A CA 1
ATOM 2090 C C . GLU A 1 270 ? 21.625 28.875 8.438 1 51.28 270 GLU A C 1
ATOM 2092 O O . GLU A 1 270 ? 21.922 29.719 9.281 1 51.28 270 GLU A O 1
ATOM 2097 N N . MET A 1 271 ? 20.5 28.312 8.32 1 48.81 271 MET A N 1
ATOM 2098 C CA . MET A 1 271 ? 19.375 28.844 9.102 1 48.81 271 MET A CA 1
ATOM 2099 C C . MET A 1 271 ? 19.531 28.469 10.578 1 48.81 271 MET A C 1
ATOM 2101 O O . MET A 1 271 ? 19.312 29.297 11.453 1 48.81 271 MET A O 1
ATOM 2105 N N . ILE A 1 272 ? 19.969 27.219 10.719 1 49.5 272 ILE A N 1
ATOM 2106 C CA . ILE A 1 272 ? 20.188 26.75 12.078 1 49.5 272 ILE A CA 1
ATOM 2107 C C . ILE A 1 272 ? 21.375 27.484 12.695 1 49.5 272 ILE A C 1
ATOM 2109 O O . ILE A 1 272 ? 21.297 27.938 13.844 1 49.5 272 ILE A O 1
ATOM 2113 N N . GLU A 1 273 ? 22.422 27.484 11.922 1 48.28 273 GLU A N 1
ATOM 2114 C CA . GLU A 1 273 ? 23.609 28.188 12.398 1 48.28 273 GLU A CA 1
ATOM 2115 C C . GLU A 1 273 ? 23.281 29.656 12.703 1 48.28 273 GLU A C 1
ATOM 2117 O O . GLU A 1 273 ? 23.734 30.203 13.711 1 48.28 273 GLU A O 1
ATOM 2122 N N . HIS A 1 274 ? 22.656 30.156 11.789 1 46.38 274 HIS A N 1
ATOM 2123 C CA . HIS A 1 274 ? 22.266 31.547 11.977 1 46.38 274 HIS A CA 1
ATOM 2124 C C . HIS A 1 274 ? 21.391 31.719 13.203 1 46.38 274 HIS A C 1
ATOM 2126 O O . HIS A 1 274 ? 21.562 32.656 13.977 1 46.38 274 HIS A O 1
ATOM 2132 N N . TYR A 1 275 ? 20.516 30.797 13.289 1 45.66 275 TYR A N 1
ATOM 2133 C CA . TYR A 1 275 ? 19.656 30.797 14.461 1 45.66 275 TYR A CA 1
ATOM 2134 C C . TYR A 1 275 ? 20.469 30.594 15.734 1 45.66 275 TYR A C 1
ATOM 2136 O O . TYR A 1 275 ? 20.297 31.328 16.719 1 45.66 275 TYR A O 1
ATOM 2144 N N . PHE A 1 276 ? 21.203 29.531 15.789 1 44.84 276 PHE A N 1
ATOM 2145 C CA . PHE A 1 276 ? 21.969 29.234 17 1 44.84 276 PHE A CA 1
ATOM 2146 C C . PHE A 1 276 ? 23.047 30.281 17.234 1 44.84 276 PHE A C 1
ATOM 2148 O O . PHE A 1 276 ? 23.375 30.609 18.375 1 44.84 276 PHE A O 1
ATOM 2155 N N . GLN A 1 277 ? 23.688 30.594 16.281 1 44.12 277 GLN A N 1
ATOM 2156 C CA . GLN A 1 277 ? 24.719 31.609 16.484 1 44.12 277 GLN A CA 1
ATOM 2157 C C . GLN A 1 277 ? 24.109 32.938 16.938 1 44.12 277 GLN A C 1
ATOM 2159 O O . GLN A 1 277 ? 24.719 33.656 17.719 1 44.12 277 GLN A O 1
ATOM 2164 N N . HIS A 1 278 ? 23.047 33.281 16.375 1 41.03 278 HIS A N 1
ATOM 2165 C CA . HIS A 1 278 ? 22.5 34.625 16.656 1 41.03 278 HIS A CA 1
ATOM 2166 C C . HIS A 1 278 ? 21.469 34.531 17.781 1 41.03 278 HIS A C 1
ATOM 2168 O O . HIS A 1 278 ? 21.234 35.531 18.484 1 41.03 278 HIS A O 1
ATOM 2174 N N . SER A 1 279 ? 20.641 33.562 17.812 1 42.94 279 SER A N 1
ATOM 2175 C CA . SER A 1 279 ? 19.609 33.594 18.828 1 42.94 279 SER A CA 1
ATOM 2176 C C . SER A 1 279 ? 20.188 33.312 20.219 1 42.94 279 SER A C 1
ATOM 2178 O O . SER A 1 279 ? 19.469 33.344 21.219 1 42.94 279 SER A O 1
ATOM 2180 N N . ILE A 1 280 ? 21.141 32.438 20.359 1 39.53 280 ILE A N 1
ATOM 2181 C CA . ILE A 1 280 ? 21.625 32.344 21.734 1 39.53 280 ILE A CA 1
ATOM 2182 C C . ILE A 1 280 ? 22.312 33.656 22.125 1 39.53 280 ILE A C 1
ATOM 2184 O O . ILE A 1 280 ? 23.406 33.969 21.672 1 39.53 280 ILE A O 1
ATOM 2188 N N . PRO A 1 281 ? 21.5 34.719 22 1 37.84 281 PRO A N 1
ATOM 2189 C CA . PRO A 1 281 ? 22.172 35.844 22.688 1 37.84 281 PRO A CA 1
ATOM 2190 C C . PRO A 1 281 ? 22.703 35.438 24.062 1 37.84 281 PRO A C 1
ATOM 2192 O O . PRO A 1 281 ? 22.125 34.594 24.734 1 37.84 281 PRO A O 1
ATOM 2195 N N . LYS A 1 282 ? 23.953 35.5 24.312 1 38.41 282 LYS A N 1
ATOM 2196 C CA . LYS A 1 282 ? 24.328 35.781 25.703 1 38.41 282 LYS A CA 1
ATOM 2197 C C . LYS A 1 282 ? 23.422 36.844 26.312 1 38.41 282 LYS A C 1
ATOM 2199 O O . LYS A 1 282 ? 23.766 38.031 26.312 1 38.41 282 LYS A O 1
ATOM 2204 N N . VAL A 1 283 ? 22.109 37.156 25.766 1 36.66 283 VAL A N 1
ATOM 2205 C CA . VAL A 1 283 ? 21.312 38.25 26.312 1 36.66 283 VAL A CA 1
ATOM 2206 C C . VAL A 1 283 ? 21 38 27.781 1 36.66 283 VAL A C 1
ATOM 2208 O O . VAL A 1 283 ? 20.516 36.906 28.141 1 36.66 283 VAL A O 1
ATOM 2211 N N . ASP A 1 284 ? 21.578 38.75 28.656 1 39.16 284 ASP A N 1
ATOM 2212 C CA . ASP A 1 284 ? 21.203 38.781 30.062 1 39.16 284 ASP A CA 1
ATOM 2213 C C . ASP A 1 284 ? 19.688 38.844 30.234 1 39.16 284 ASP A C 1
ATOM 2215 O O . ASP A 1 284 ? 19.141 38.25 31.156 1 39.16 284 ASP A O 1
ATOM 2219 N N . ASN A 1 285 ? 19.062 40.188 29.578 1 34.56 285 ASN A N 1
ATOM 2220 C CA . ASN A 1 285 ? 17.641 40.5 29.719 1 34.56 285 ASN A CA 1
ATOM 2221 C C . ASN A 1 285 ? 16.875 40.188 28.438 1 34.56 285 ASN A C 1
ATOM 2223 O O . ASN A 1 285 ? 16.812 41 27.531 1 34.56 285 ASN A O 1
ATOM 2227 N N . TRP A 1 286 ? 16.625 39 28.094 1 37.19 286 TRP A N 1
ATOM 2228 C CA . TRP A 1 286 ? 15.992 38.312 26.969 1 37.19 286 TRP A CA 1
ATOM 2229 C C . TRP A 1 286 ? 14.602 38.875 26.703 1 37.19 286 TRP A C 1
ATOM 2231 O O . TRP A 1 286 ? 13.977 38.562 25.688 1 37.19 286 TRP A O 1
ATOM 2241 N N . GLU A 1 287 ? 13.992 39.719 27.5 1 35.81 287 GLU A N 1
ATOM 2242 C CA . GLU A 1 287 ? 12.656 40.312 27.484 1 35.81 287 GLU A CA 1
ATOM 2243 C C . GLU A 1 287 ? 12.578 41.469 26.484 1 35.81 287 GLU A C 1
ATOM 2245 O O . GLU A 1 287 ? 11.484 41.938 26.172 1 35.81 287 GLU A O 1
ATOM 2250 N N . ASP A 1 288 ? 13.617 42.188 26.094 1 36.19 288 ASP A N 1
ATOM 2251 C CA . ASP A 1 288 ? 13.43 43.406 25.328 1 36.19 288 ASP A CA 1
ATOM 2252 C C . ASP A 1 288 ? 13.312 43.125 23.828 1 36.19 288 ASP A C 1
ATOM 2254 O O . ASP A 1 288 ? 14.25 42.594 23.219 1 36.19 288 ASP A O 1
ATOM 2258 N N . GLU A 1 289 ? 12.164 43.094 23.125 1 41.38 289 GLU A N 1
ATOM 2259 C CA . GLU A 1 289 ? 11.742 42.969 21.734 1 41.38 289 GLU A CA 1
ATOM 2260 C C . GLU A 1 289 ? 12.688 43.719 20.797 1 41.38 289 GLU A C 1
ATOM 2262 O O . GLU A 1 289 ? 12.969 43.281 19.688 1 41.38 289 GLU A O 1
ATOM 2267 N N . LYS A 1 290 ? 13.211 44.906 21.234 1 45.91 290 LYS A N 1
ATOM 2268 C CA . LYS A 1 290 ? 14.047 45.75 20.391 1 45.91 290 LYS A CA 1
ATOM 2269 C C . LYS A 1 290 ? 15.367 45.062 20.047 1 45.91 290 LYS A C 1
ATOM 2271 O O . LYS A 1 290 ? 15.82 45.125 18.906 1 45.91 290 LYS A O 1
ATOM 2276 N N . ASN A 1 291 ? 15.945 44.438 21.047 1 45.06 291 ASN A N 1
ATOM 2277 C CA . ASN A 1 291 ? 17.25 43.844 20.828 1 45.06 291 ASN A CA 1
ATOM 2278 C C . ASN A 1 291 ? 17.156 42.625 19.906 1 45.06 291 ASN A C 1
ATOM 2280 O O . ASN A 1 291 ? 18.047 42.375 19.094 1 45.06 291 ASN A O 1
ATOM 2284 N N . LEU A 1 292 ? 16.047 41.969 19.938 1 43.88 292 LEU A N 1
ATOM 2285 C CA . LEU A 1 292 ? 15.797 40.906 18.984 1 43.88 292 LEU A CA 1
ATOM 2286 C C . LEU A 1 292 ? 15.688 41.438 17.562 1 43.88 292 LEU A C 1
ATOM 2288 O O . LEU A 1 292 ? 16.281 40.875 16.641 1 43.88 292 LEU A O 1
ATOM 2292 N N . LYS A 1 293 ? 14.977 42.469 17.375 1 45.81 293 LYS A N 1
ATOM 2293 C CA . LYS A 1 293 ? 14.844 43.062 16.047 1 45.81 293 LYS A CA 1
ATOM 2294 C C . LYS A 1 293 ? 16.188 43.531 15.508 1 45.81 293 LYS A C 1
ATOM 2296 O O . LYS A 1 293 ? 16.516 43.312 14.336 1 45.81 293 LYS A O 1
ATOM 2301 N N . LYS A 1 294 ? 17 44.312 16.266 1 48.69 294 LYS A N 1
ATOM 2302 C CA . LYS A 1 294 ? 18.297 44.812 15.844 1 48.69 294 LYS A CA 1
ATOM 2303 C C . LYS A 1 294 ? 19.234 43.656 15.492 1 48.69 294 LYS A C 1
ATOM 2305 O O . LYS A 1 294 ? 19.969 43.719 14.508 1 48.69 294 LYS A O 1
ATOM 2310 N N . ALA A 1 295 ? 19.156 42.594 16.188 1 43.94 295 ALA A N 1
ATOM 2311 C CA . ALA A 1 295 ? 20.016 41.469 15.906 1 43.94 295 ALA A CA 1
ATOM 2312 C C . ALA A 1 295 ? 19.641 40.812 14.586 1 43.94 295 ALA A C 1
ATOM 2314 O O . ALA A 1 295 ? 20.516 40.406 13.805 1 43.94 295 ALA A O 1
ATOM 2315 N N . ILE A 1 296 ? 18.391 40.781 14.305 1 46.56 296 ILE A N 1
ATOM 2316 C CA . ILE A 1 296 ? 17.922 40.281 13.016 1 46.56 296 ILE A CA 1
ATOM 2317 C C . ILE A 1 296 ? 18.344 41.25 11.914 1 46.56 296 ILE A C 1
ATOM 2319 O O . ILE A 1 296 ? 18.812 40.812 10.859 1 46.56 296 ILE A O 1
ATOM 2323 N N . GLN A 1 297 ? 18.125 42.594 12.07 1 47.88 297 GLN A N 1
ATOM 2324 C CA . GLN A 1 297 ? 18.547 43.594 11.094 1 47.88 297 GLN A CA 1
ATOM 2325 C C . GLN A 1 297 ? 20.062 43.531 10.875 1 47.88 297 GLN A C 1
ATOM 2327 O O . GLN A 1 297 ? 20.531 43.625 9.742 1 47.88 297 GLN A O 1
ATOM 2332 N N . ASP A 1 298 ? 20.891 43.594 11.836 1 45.47 298 ASP A N 1
ATOM 2333 C CA . ASP A 1 298 ? 22.344 43.625 11.75 1 45.47 298 ASP A CA 1
ATOM 2334 C C . ASP A 1 298 ? 22.891 42.312 11.148 1 45.47 298 ASP A C 1
ATOM 2336 O O . ASP A 1 298 ? 24.016 42.281 10.672 1 45.47 298 ASP A O 1
ATOM 2340 N N . SER A 1 299 ? 22.188 41.312 11.227 1 41.44 299 SER A N 1
ATOM 2341 C CA . SER A 1 299 ? 22.609 40.031 10.648 1 41.44 299 SER A CA 1
ATOM 2342 C C . SER A 1 299 ? 22.438 40.031 9.133 1 41.44 299 SER A C 1
ATOM 2344 O O . SER A 1 299 ? 22.938 39.125 8.453 1 41.44 299 SER A O 1
ATOM 2346 N N . GLY A 1 300 ? 22.156 41 8.5 1 36.53 300 GLY A N 1
ATOM 2347 C CA . GLY A 1 300 ? 21.906 41.219 7.086 1 36.53 300 GLY A CA 1
ATOM 2348 C C . GLY A 1 300 ? 20.703 40.469 6.57 1 36.53 300 GLY A C 1
ATOM 2349 O O . GLY A 1 300 ? 20.484 40.375 5.359 1 36.53 300 GLY A O 1
ATOM 2350 N N . LEU A 1 301 ? 20.047 39.906 7.383 1 36.72 301 LEU A N 1
ATOM 2351 C CA . LEU A 1 301 ? 18.891 39.125 6.91 1 36.72 301 LEU A CA 1
ATOM 2352 C C . LEU A 1 301 ? 17.703 40.062 6.637 1 36.72 301 LEU A C 1
ATOM 2354 O O . LEU A 1 301 ? 16.703 39.625 6.047 1 36.72 301 LEU A O 1
ATOM 2358 N N . MET A 1 302 ? 17.516 41.188 7.309 1 33.31 302 MET A N 1
ATOM 2359 C CA . MET A 1 302 ? 16.734 42.312 6.812 1 33.31 302 MET A CA 1
ATOM 2360 C C . MET A 1 302 ? 17.625 43.375 6.195 1 33.31 302 MET A C 1
ATOM 2362 O O . MET A 1 302 ? 18.688 43.719 6.75 1 33.31 302 MET A O 1
ATOM 2366 N N . MET B 1 1 ? 27.172 2.734 24.453 1 15.67 1 MET B N 1
ATOM 2367 C CA . MET B 1 1 ? 25.812 3.232 24.359 1 15.67 1 MET B CA 1
ATOM 2368 C C . MET B 1 1 ? 25.734 4.414 23.391 1 15.67 1 MET B C 1
ATOM 2370 O O . MET B 1 1 ? 26.234 5.5 23.703 1 15.67 1 MET B O 1
ATOM 2374 N N . LYS B 1 2 ? 25.875 4.445 21.969 1 20.75 2 LYS B N 1
ATOM 2375 C CA . LYS B 1 2 ? 26.312 5.367 20.922 1 20.75 2 LYS B CA 1
ATOM 2376 C C . LYS B 1 2 ? 25.312 6.492 20.719 1 20.75 2 LYS B C 1
ATOM 2378 O O . LYS B 1 2 ? 24.125 6.234 20.531 1 20.75 2 LYS B O 1
ATOM 2383 N N . LYS B 1 3 ? 25.453 7.641 21.312 1 22.36 3 LYS B N 1
ATOM 2384 C CA . LYS B 1 3 ? 24.828 8.953 21.469 1 22.36 3 LYS B CA 1
ATOM 2385 C C . LYS B 1 3 ? 24.344 9.492 20.125 1 22.36 3 LYS B C 1
ATOM 2387 O O . LYS B 1 3 ? 25.109 9.594 19.172 1 22.36 3 LYS B O 1
ATOM 2392 N N . ILE B 1 4 ? 23.188 9.156 19.719 1 29.3 4 ILE B N 1
ATOM 2393 C CA . ILE B 1 4 ? 22.719 9.547 18.391 1 29.3 4 ILE B CA 1
ATOM 2394 C C . ILE B 1 4 ? 22.828 11.062 18.234 1 29.3 4 ILE B C 1
ATOM 2396 O O . ILE B 1 4 ? 22.062 11.805 18.844 1 29.3 4 ILE B O 1
ATOM 2400 N N . GLU B 1 5 ? 23.906 11.867 18.141 1 27.52 5 GLU B N 1
ATOM 2401 C CA . GLU B 1 5 ? 24.297 13.195 17.688 1 27.52 5 GLU B CA 1
ATOM 2402 C C . GLU B 1 5 ? 23.531 13.602 16.438 1 27.52 5 GLU B C 1
ATOM 2404 O O . GLU B 1 5 ? 22.656 12.859 15.969 1 27.52 5 GLU B O 1
ATOM 2409 N N . GLU B 1 6 ? 24.297 14.227 15.352 1 30.39 6 GLU B N 1
ATOM 2410 C CA . GLU B 1 6 ? 24 14.586 13.969 1 30.39 6 GLU B CA 1
ATOM 2411 C C . GLU B 1 6 ? 23.359 13.414 13.227 1 30.39 6 GLU B C 1
ATOM 2413 O O . GLU B 1 6 ? 23.953 12.328 13.156 1 30.39 6 GLU B O 1
ATOM 2418 N N . LEU B 1 7 ? 22.219 13.234 13.305 1 30.55 7 LEU B N 1
ATOM 2419 C CA . LEU B 1 7 ? 21.75 12.055 12.594 1 30.55 7 LEU B CA 1
ATOM 2420 C C . LEU B 1 7 ? 22.016 12.18 11.094 1 30.55 7 LEU B C 1
ATOM 2422 O O . LEU B 1 7 ? 21.406 13.023 10.422 1 30.55 7 LEU B O 1
ATOM 2426 N N . SER B 1 8 ? 23.281 12.227 10.68 1 32.09 8 SER B N 1
ATOM 2427 C CA . SER B 1 8 ? 23.641 12.094 9.273 1 32.09 8 SER B CA 1
ATOM 2428 C C . SER B 1 8 ? 23.156 10.766 8.695 1 32.09 8 SER B C 1
ATOM 2430 O O . SER B 1 8 ? 23.469 9.703 9.234 1 32.09 8 SER B O 1
ATOM 2432 N N . ILE B 1 9 ? 22.047 10.703 8.312 1 31.94 9 ILE B N 1
ATOM 2433 C CA . ILE B 1 9 ? 21.859 9.477 7.543 1 31.94 9 ILE B CA 1
ATOM 2434 C C . ILE B 1 9 ? 22.703 9.531 6.27 1 31.94 9 ILE B C 1
ATOM 2436 O O . ILE B 1 9 ? 22.438 10.328 5.371 1 31.94 9 ILE B O 1
ATOM 2440 N N . ILE B 1 10 ? 24.078 9.273 6.336 1 29.38 10 ILE B N 1
ATOM 2441 C CA . ILE B 1 10 ? 24.906 9.039 5.16 1 29.38 10 ILE B CA 1
ATOM 2442 C C . ILE B 1 10 ? 24.312 7.887 4.34 1 29.38 10 ILE B C 1
ATOM 2444 O O . ILE B 1 10 ? 24.266 6.75 4.809 1 29.38 10 ILE B O 1
ATOM 2448 N N . PRO B 1 11 ? 23.406 8.203 3.344 1 31.27 11 PRO B N 1
ATOM 2449 C CA . PRO B 1 11 ? 23.156 7.086 2.432 1 31.27 11 PRO B CA 1
ATOM 2450 C C . PRO B 1 11 ? 24.453 6.453 1.908 1 31.27 11 PRO B C 1
ATOM 2452 O O . PRO B 1 11 ? 25.422 7.156 1.659 1 31.27 11 PRO B O 1
ATOM 2455 N N . GLU B 1 12 ? 24.859 5.285 2.246 1 27.34 12 GLU B N 1
ATOM 2456 C CA . GLU B 1 12 ? 25.859 4.605 1.435 1 27.34 12 GLU B CA 1
ATOM 2457 C C . GLU B 1 12 ? 25.562 4.738 -0.053 1 27.34 12 GLU B C 1
ATOM 2459 O O . GLU B 1 12 ? 24.391 4.824 -0.446 1 27.34 12 GLU B O 1
ATOM 2464 N N . LYS B 1 13 ? 26.75 4.805 -1.011 1 28.16 13 LYS B N 1
ATOM 2465 C CA . LYS B 1 13 ? 27.016 5.121 -2.41 1 28.16 13 LYS B CA 1
ATOM 2466 C C . LYS B 1 13 ? 26.047 4.402 -3.336 1 28.16 13 LYS B C 1
ATOM 2468 O O . LYS B 1 13 ? 25.562 4.98 -4.312 1 28.16 13 LYS B O 1
ATOM 2473 N N . LYS B 1 14 ? 26.234 3.049 -3.816 1 29.48 14 LYS B N 1
ATOM 2474 C CA . LYS B 1 14 ? 26.672 2.744 -5.18 1 29.48 14 LYS B CA 1
ATOM 2475 C C . LYS B 1 14 ? 25.516 2.834 -6.16 1 29.48 14 LYS B C 1
ATOM 2477 O O . LYS B 1 14 ? 25.703 2.717 -7.371 1 29.48 14 LYS B O 1
ATOM 2482 N N . GLY B 1 15 ? 24.281 2.064 -5.977 1 30.25 15 GLY B N 1
ATOM 2483 C CA . GLY B 1 15 ? 23.812 1.693 -7.309 1 30.25 15 GLY B CA 1
ATOM 2484 C C . GLY B 1 15 ? 23.281 2.867 -8.102 1 30.25 15 GLY B C 1
ATOM 2485 O O . GLY B 1 15 ? 23.109 3.963 -7.559 1 30.25 15 GLY B O 1
ATOM 2486 N N . PRO B 1 16 ? 22.844 2.725 -9.445 1 29.58 16 PRO B N 1
ATOM 2487 C CA . PRO B 1 16 ? 22.641 3.713 -10.508 1 29.58 16 PRO B CA 1
ATOM 2488 C C . PRO B 1 16 ? 21.844 4.922 -10.039 1 29.58 16 PRO B C 1
ATOM 2490 O O . PRO B 1 16 ? 21.156 4.852 -9.016 1 29.58 16 PRO B O 1
ATOM 2493 N N . ILE B 1 17 ? 21.484 5.867 -10.969 1 30.67 17 ILE B N 1
ATOM 2494 C CA . ILE B 1 17 ? 21.141 7.277 -11.148 1 30.67 17 ILE B CA 1
ATOM 2495 C C . ILE B 1 17 ? 20.016 7.656 -10.203 1 30.67 17 ILE B C 1
ATOM 2497 O O . ILE B 1 17 ? 20.141 8.586 -9.406 1 30.67 17 ILE B O 1
ATOM 2501 N N . ASP B 1 18 ? 18.672 8.352 -10.742 1 34.69 18 ASP B N 1
ATOM 2502 C CA . ASP B 1 18 ? 17.766 9.5 -10.789 1 34.69 18 ASP B CA 1
ATOM 2503 C C . ASP B 1 18 ? 16.547 9.289 -9.891 1 34.69 18 ASP B C 1
ATOM 2505 O O . ASP B 1 18 ? 15.438 9.672 -10.242 1 34.69 18 ASP B O 1
ATOM 2509 N N . ASP B 1 19 ? 16.406 8.305 -9.047 1 37.38 19 ASP B N 1
ATOM 2510 C CA . ASP B 1 19 ? 15.102 8.195 -8.398 1 37.38 19 ASP B CA 1
ATOM 2511 C C . ASP B 1 19 ? 14.875 9.344 -7.426 1 37.38 19 ASP B C 1
ATOM 2513 O O . ASP B 1 19 ? 15.641 9.523 -6.477 1 37.38 19 ASP B O 1
ATOM 2517 N N . PRO B 1 20 ? 14.258 10.469 -7.773 1 40.59 20 PRO B N 1
ATOM 2518 C CA . PRO B 1 20 ? 14.016 11.68 -6.988 1 40.59 20 PRO B CA 1
ATOM 2519 C C . PRO B 1 20 ? 13.773 11.383 -5.508 1 40.59 20 PRO B C 1
ATOM 2521 O O . PRO B 1 20 ? 13.945 12.266 -4.664 1 40.59 20 PRO B O 1
ATOM 2524 N N . SER B 1 21 ? 13.336 10.25 -5.117 1 43.47 21 SER B N 1
ATOM 2525 C CA . SER B 1 21 ? 13.078 9.766 -3.766 1 43.47 21 SER B CA 1
ATOM 2526 C C . SER B 1 21 ? 14.367 9.695 -2.953 1 43.47 21 SER B C 1
ATOM 2528 O O . SER B 1 21 ? 14.328 9.625 -1.724 1 43.47 21 SER B O 1
ATOM 2530 N N . GLU B 1 22 ? 15.516 9.578 -3.578 1 45.62 22 GLU B N 1
ATOM 2531 C CA . GLU B 1 22 ? 16.781 9.281 -2.92 1 45.62 22 GLU B CA 1
ATOM 2532 C C . GLU B 1 22 ? 17.516 10.562 -2.523 1 45.62 22 GLU B C 1
ATOM 2534 O O . GLU B 1 22 ? 18.719 10.555 -2.291 1 45.62 22 GLU B O 1
ATOM 2539 N N . SER B 1 23 ? 16.844 11.656 -2.666 1 51.38 23 SER B N 1
ATOM 2540 C CA . SER B 1 23 ? 17.641 12.789 -2.201 1 51.38 23 SER B CA 1
ATOM 2541 C C . SER B 1 23 ? 18 12.648 -0.725 1 51.38 23 SER B C 1
ATOM 2543 O O . SER B 1 23 ? 17.188 12.148 0.069 1 51.38 23 SER B O 1
ATOM 2545 N N . GLU B 1 24 ? 19.219 12.688 -0.442 1 60.25 24 GLU B N 1
ATOM 2546 C CA . GLU B 1 24 ? 19.734 12.648 0.92 1 60.25 24 GLU B CA 1
ATOM 2547 C C . GLU B 1 24 ? 19.016 13.656 1.815 1 60.25 24 GLU B C 1
ATOM 2549 O O . GLU B 1 24 ? 18.859 14.82 1.443 1 60.25 24 GLU B O 1
ATOM 2554 N N . ILE B 1 25 ? 18.172 13.148 2.658 1 69.12 25 ILE B N 1
ATOM 2555 C CA . ILE B 1 25 ? 17.469 13.992 3.621 1 69.12 25 ILE B CA 1
ATOM 2556 C C . ILE B 1 25 ? 18.328 14.148 4.879 1 69.12 25 ILE B C 1
ATOM 2558 O O . ILE B 1 25 ? 18.875 13.172 5.395 1 69.12 25 ILE B O 1
ATOM 2562 N N . GLN B 1 26 ? 18.688 15.328 5.152 1 68.12 26 GLN B N 1
ATOM 2563 C CA . GLN B 1 26 ? 19.391 15.648 6.395 1 68.12 26 GLN B CA 1
ATOM 2564 C C . GLN B 1 26 ? 18.422 16.203 7.445 1 68.12 26 GLN B C 1
ATOM 2566 O O . GLN B 1 26 ? 17.5 16.953 7.117 1 68.12 26 GLN B O 1
ATOM 2571 N N . ALA B 1 27 ? 18.625 15.602 8.656 1 72.12 27 ALA B N 1
ATOM 2572 C CA . ALA B 1 27 ? 17.812 16.062 9.773 1 72.12 27 ALA B CA 1
ATOM 2573 C C . ALA B 1 27 ? 18.656 16.75 10.836 1 72.12 27 ALA B C 1
ATOM 2575 O O . ALA B 1 27 ? 19.75 16.266 11.172 1 72.12 27 ALA B O 1
ATOM 2576 N N . VAL B 1 28 ? 18.25 17.938 11.164 1 66.5 28 VAL B N 1
ATOM 2577 C CA . VAL B 1 28 ? 18.859 18.656 12.273 1 66.5 28 VAL B CA 1
ATOM 2578 C C . VAL B 1 28 ? 17.844 18.828 13.406 1 66.5 28 VAL B C 1
ATOM 2580 O O . VAL B 1 28 ? 16.734 19.312 13.188 1 66.5 28 VAL B O 1
ATOM 2583 N N . THR B 1 29 ? 18.172 18.172 14.531 1 68.19 29 THR B N 1
ATOM 2584 C CA . THR B 1 29 ? 17.266 18.266 15.672 1 68.19 29 THR B CA 1
ATOM 2585 C C . THR B 1 29 ? 17.844 19.219 16.734 1 68.19 29 THR B C 1
ATOM 2587 O O . THR B 1 29 ? 19.047 19.219 16.984 1 68.19 29 THR B O 1
ATOM 2590 N N . SER B 1 30 ? 16.891 20 17.109 1 60.41 30 SER B N 1
ATOM 2591 C CA . SER B 1 30 ? 17.297 20.859 18.219 1 60.41 30 SER B CA 1
ATOM 2592 C C . SER B 1 30 ? 17.203 20.125 19.547 1 60.41 30 SER B C 1
ATOM 2594 O O . SER B 1 30 ? 16.281 19.359 19.781 1 60.41 30 SER B O 1
ATOM 2596 N N . GLY B 1 31 ? 18.25 20.359 20.359 1 60.03 31 GLY B N 1
ATOM 2597 C CA . GLY B 1 31 ? 18.281 19.781 21.688 1 60.03 31 GLY B CA 1
ATOM 2598 C C . GLY B 1 31 ? 18.812 18.359 21.719 1 60.03 31 GLY B C 1
ATOM 2599 O O . GLY B 1 31 ? 19.609 17.969 20.859 1 60.03 31 GLY B O 1
ATOM 2600 N N . ASN B 1 32 ? 18.531 17.578 22.75 1 58.94 32 ASN B N 1
ATOM 2601 C CA . ASN B 1 32 ? 19.109 16.25 23 1 58.94 32 ASN B CA 1
ATOM 2602 C C . ASN B 1 32 ? 18.188 15.133 22.531 1 58.94 32 ASN B C 1
ATOM 2604 O O . ASN B 1 32 ? 18.328 13.984 22.953 1 58.94 32 ASN B O 1
ATOM 2608 N N . THR B 1 33 ? 17.266 15.594 21.672 1 65.06 33 THR B N 1
ATOM 2609 C CA . THR B 1 33 ? 16.328 14.547 21.281 1 65.06 33 THR B CA 1
ATOM 2610 C C . THR B 1 33 ? 16.859 13.75 20.094 1 65.06 33 THR B C 1
ATOM 2612 O O . THR B 1 33 ? 17.359 14.328 19.125 1 65.06 33 THR B O 1
ATOM 2615 N N . VAL B 1 34 ? 16.891 12.352 20.281 1 67.12 34 VAL B N 1
ATOM 2616 C CA . VAL B 1 34 ? 17.328 11.453 19.219 1 67.12 34 VAL B CA 1
ATOM 2617 C C . VAL B 1 34 ? 16.125 10.672 18.688 1 67.12 34 VAL B C 1
ATOM 2619 O O . VAL B 1 34 ? 15.336 10.133 19.453 1 67.12 34 VAL B O 1
ATOM 2622 N N . TYR B 1 35 ? 15.977 10.883 17.359 1 78.88 35 TYR B N 1
ATOM 2623 C CA . TYR B 1 35 ? 14.891 10.141 16.734 1 78.88 35 TYR B CA 1
ATOM 2624 C C . TYR B 1 35 ? 15.422 8.961 15.93 1 78.88 35 TYR B C 1
ATOM 2626 O O . TYR B 1 35 ? 16.516 9.039 15.367 1 78.88 35 TYR B O 1
ATOM 2634 N N . GLU B 1 36 ? 14.727 7.836 16 1 77.56 36 GLU B N 1
ATOM 2635 C CA . GLU B 1 36 ? 15.031 6.711 15.125 1 77.56 36 GLU B CA 1
ATOM 2636 C C . GLU B 1 36 ? 14.062 6.656 13.945 1 77.56 36 GLU B C 1
ATOM 2638 O O . GLU B 1 36 ? 12.844 6.762 14.125 1 77.56 36 GLU B O 1
ATOM 2643 N N . ALA B 1 37 ? 14.656 6.543 12.789 1 81.62 37 ALA B N 1
ATOM 2644 C CA . ALA B 1 37 ? 13.82 6.465 11.594 1 81.62 37 ALA B CA 1
ATOM 2645 C C . ALA B 1 37 ? 12.922 5.23 11.625 1 81.62 37 ALA B C 1
ATOM 2647 O O . ALA B 1 37 ? 13.352 4.156 12.047 1 81.62 37 ALA B O 1
ATOM 2648 N N . ALA B 1 38 ? 11.727 5.41 11.164 1 82.94 38 ALA B N 1
ATOM 2649 C CA . ALA B 1 38 ? 10.789 4.293 11.109 1 82.94 38 ALA B CA 1
ATOM 2650 C C . ALA B 1 38 ? 11.039 3.432 9.875 1 82.94 38 ALA B C 1
ATOM 2652 O O . ALA B 1 38 ? 11.055 3.938 8.75 1 82.94 38 ALA B O 1
ATOM 2653 N N . VAL B 1 39 ? 11.156 2.16 10.07 1 77.31 39 VAL B N 1
ATOM 2654 C CA . VAL B 1 39 ? 11.359 1.23 8.961 1 77.31 39 VAL B CA 1
ATOM 2655 C C . VAL B 1 39 ? 10.008 0.756 8.43 1 77.31 39 VAL B C 1
ATOM 2657 O O . VAL B 1 39 ? 9.82 0.628 7.223 1 77.31 39 VAL B O 1
ATOM 2660 N N . LYS B 1 40 ? 9.102 0.473 9.344 1 82.5 40 LYS B N 1
ATOM 2661 C CA . LYS B 1 40 ? 7.719 0.126 9.031 1 82.5 40 LYS B CA 1
ATOM 2662 C C . LYS B 1 40 ? 6.746 1.025 9.789 1 82.5 40 LYS B C 1
ATOM 2664 O O . LYS B 1 40 ? 7.094 1.599 10.82 1 82.5 40 LYS B O 1
ATOM 2669 N N . PHE B 1 41 ? 5.574 1.125 9.266 1 86.06 41 PHE B N 1
ATOM 2670 C CA . PHE B 1 41 ? 4.578 1.963 9.93 1 86.06 41 PHE B CA 1
ATOM 2671 C C . PHE B 1 41 ? 4.227 1.408 11.305 1 86.06 41 PHE B C 1
ATOM 2673 O O . PHE B 1 41 ? 3.902 2.166 12.219 1 86.06 41 PHE B O 1
ATOM 2680 N N . GLU B 1 42 ? 4.383 0.128 11.359 1 78.88 42 GLU B N 1
ATOM 2681 C CA . GLU B 1 42 ? 4.055 -0.533 12.617 1 78.88 42 GLU B CA 1
ATOM 2682 C C . GLU B 1 42 ? 5.078 -0.203 13.703 1 78.88 42 GLU B C 1
ATOM 2684 O O . GLU B 1 42 ? 4.832 -0.44 14.883 1 78.88 42 GLU B O 1
ATOM 2689 N N . ASP B 1 43 ? 6.215 0.369 13.359 1 81.56 43 ASP B N 1
ATOM 2690 C CA . ASP B 1 43 ? 7.23 0.796 14.312 1 81.56 43 ASP B CA 1
ATOM 2691 C C . ASP B 1 43 ? 6.797 2.066 15.047 1 81.56 43 ASP B C 1
ATOM 2693 O O . ASP B 1 43 ? 7.375 2.424 16.078 1 81.56 43 ASP B O 1
ATOM 2697 N N . LEU B 1 44 ? 5.887 2.738 14.5 1 87 44 LEU B N 1
ATOM 2698 C CA . LEU B 1 44 ? 5.414 4.004 15.055 1 87 44 LEU B CA 1
ATOM 2699 C C . LEU B 1 44 ? 4.395 3.762 16.172 1 87 44 LEU B C 1
ATOM 2701 O O . LEU B 1 44 ? 3.773 2.697 16.219 1 87 44 LEU B O 1
ATOM 2705 N N . ASP B 1 45 ? 4.363 4.688 17.047 1 84.88 45 ASP B N 1
ATOM 2706 C CA . ASP B 1 45 ? 3.398 4.598 18.141 1 84.88 45 ASP B CA 1
ATOM 2707 C C . ASP B 1 45 ? 2.018 5.066 17.688 1 84.88 45 ASP B C 1
ATOM 2709 O O . ASP B 1 45 ? 1.606 6.188 18 1 84.88 45 ASP B O 1
ATOM 2713 N N . LEU B 1 46 ? 1.316 4.148 16.984 1 89.62 46 LEU B N 1
ATOM 2714 C CA . LEU B 1 46 ? -0.009 4.449 16.453 1 89.62 46 LEU B CA 1
ATOM 2715 C C . LEU B 1 46 ? -1.046 3.473 17 1 89.62 46 LEU B C 1
ATOM 2717 O O . LEU B 1 46 ? -0.73 2.312 17.266 1 89.62 46 LEU B O 1
ATOM 2721 N N . SER B 1 47 ? -2.225 3.959 17.172 1 87.88 47 SER B N 1
ATOM 2722 C CA . SER B 1 47 ? -3.318 3.086 17.578 1 87.88 47 SER B CA 1
ATOM 2723 C C . SER B 1 47 ? -3.658 2.072 16.5 1 87.88 47 SER B C 1
ATOM 2725 O O . SER B 1 47 ? -3.297 2.258 15.328 1 87.88 47 SER B O 1
ATOM 2727 N N . LYS B 1 48 ? -4.328 0.996 16.844 1 82.19 48 LYS B N 1
ATOM 2728 C CA . LYS B 1 48 ? -4.742 -0.03 15.883 1 82.19 48 LYS B CA 1
ATOM 2729 C C . LYS B 1 48 ? -5.68 0.546 14.828 1 82.19 48 LYS B C 1
ATOM 2731 O O . LYS B 1 48 ? -5.609 0.176 13.656 1 82.19 48 LYS B O 1
ATOM 2736 N N . GLU B 1 49 ? -6.547 1.476 15.281 1 86.62 49 GLU B N 1
ATOM 2737 C CA . GLU B 1 49 ? -7.488 2.117 14.367 1 86.62 49 GLU B CA 1
ATOM 2738 C C . GLU B 1 49 ? -6.754 2.926 13.297 1 86.62 49 GLU B C 1
ATOM 2740 O O . GLU B 1 49 ? -7.145 2.912 12.125 1 86.62 49 GLU B O 1
ATOM 2745 N N . LEU B 1 50 ? -5.73 3.557 13.711 1 90 50 LEU B N 1
ATOM 2746 C CA . LEU B 1 50 ? -4.98 4.383 12.773 1 90 50 LEU B CA 1
ATOM 2747 C C . LEU B 1 50 ? -4.188 3.518 11.805 1 90 50 LEU B C 1
ATOM 2749 O O . LEU B 1 50 ? -4.059 3.857 10.625 1 90 50 LEU B O 1
ATOM 2753 N N . ILE B 1 51 ? -3.656 2.412 12.297 1 85.06 51 ILE B N 1
ATOM 2754 C CA . ILE B 1 51 ? -2.939 1.493 11.422 1 85.06 51 ILE B CA 1
ATOM 2755 C C . ILE B 1 51 ? -3.893 0.929 10.375 1 85.06 51 ILE B C 1
ATOM 2757 O O . ILE B 1 51 ? -3.551 0.856 9.195 1 85.06 51 ILE B O 1
ATOM 2761 N N . LYS B 1 52 ? -5.039 0.602 10.773 1 81.38 52 LYS B N 1
ATOM 2762 C CA . LYS B 1 52 ? -6.062 0.127 9.852 1 81.38 52 LYS B CA 1
ATOM 2763 C C . LYS B 1 52 ? -6.41 1.197 8.82 1 81.38 52 LYS B C 1
ATOM 2765 O O . LYS B 1 52 ? -6.551 0.902 7.629 1 81.38 52 LYS B O 1
ATOM 2770 N N . GLY B 1 53 ? -6.57 2.424 9.32 1 85.25 53 GLY B N 1
ATOM 2771 C CA . GLY B 1 53 ? -6.832 3.535 8.422 1 85.25 53 GLY B CA 1
ATOM 2772 C C . GLY B 1 53 ? -5.727 3.762 7.41 1 85.25 53 GLY B C 1
ATOM 2773 O O . GLY B 1 53 ? -5.992 4.098 6.258 1 85.25 53 GLY B O 1
ATOM 2774 N N . LEU B 1 54 ? -4.527 3.559 7.871 1 87.06 54 LEU B N 1
ATOM 2775 C CA . LEU B 1 54 ? -3.371 3.697 6.992 1 87.06 54 LEU B CA 1
ATOM 2776 C C . LEU B 1 54 ? -3.408 2.656 5.879 1 87.06 54 LEU B C 1
ATOM 2778 O O . LEU B 1 54 ? -3.092 2.961 4.727 1 87.06 54 LEU B O 1
ATOM 2782 N N . TYR B 1 55 ? -3.807 1.462 6.219 1 82 55 TYR B N 1
ATOM 2783 C CA . TYR B 1 55 ? -3.957 0.41 5.219 1 82 55 TYR B CA 1
ATOM 2784 C C . TYR B 1 55 ? -4.914 0.84 4.113 1 82 55 TYR B C 1
ATOM 2786 O O . TYR B 1 55 ? -4.613 0.681 2.928 1 82 55 TYR B O 1
ATOM 2794 N N . VAL B 1 56 ? -5.906 1.482 4.535 1 78.62 56 VAL B N 1
ATOM 2795 C CA . VAL B 1 56 ? -6.941 1.913 3.6 1 78.62 56 VAL B CA 1
ATOM 2796 C C . VAL B 1 56 ? -6.426 3.082 2.762 1 78.62 56 VAL B C 1
ATOM 2798 O O . VAL B 1 56 ? -6.535 3.066 1.532 1 78.62 56 VAL B O 1
ATOM 2801 N N . ALA B 1 57 ? -5.859 3.973 3.438 1 83.25 57 ALA B N 1
ATOM 2802 C CA . ALA B 1 57 ? -5.422 5.188 2.758 1 83.25 57 ALA B CA 1
ATOM 2803 C C . ALA B 1 57 ? -4.32 4.883 1.747 1 83.25 57 ALA B C 1
ATOM 2805 O O . ALA B 1 57 ? -4.211 5.555 0.717 1 83.25 57 ALA B O 1
ATOM 2806 N N . MET B 1 58 ? -3.553 3.902 2.037 1 82 58 MET B N 1
ATOM 2807 C CA . MET B 1 58 ? -2.432 3.57 1.165 1 82 58 MET B CA 1
ATOM 2808 C C . MET B 1 58 ? -2.775 2.391 0.26 1 82 58 MET B C 1
ATOM 2810 O O . MET B 1 58 ? -1.889 1.793 -0.352 1 82 58 MET B O 1
ATOM 2814 N N . ASP B 1 59 ? -3.975 1.951 0.283 1 78.31 59 ASP B N 1
ATOM 2815 C CA . ASP B 1 59 ? -4.508 0.897 -0.574 1 78.31 59 ASP B CA 1
ATOM 2816 C C . ASP B 1 59 ? -3.803 -0.431 -0.317 1 78.31 59 ASP B C 1
ATOM 2818 O O . ASP B 1 59 ? -3.479 -1.16 -1.257 1 78.31 59 ASP B O 1
ATOM 2822 N N . PHE B 1 60 ? -3.451 -0.596 0.932 1 84.56 60 PHE B N 1
ATOM 2823 C CA . PHE B 1 60 ? -2.867 -1.877 1.312 1 84.56 60 PHE B CA 1
ATOM 2824 C C . PHE B 1 60 ? -3.939 -2.828 1.829 1 84.56 60 PHE B C 1
ATOM 2826 O O . PHE B 1 60 ? -3.857 -3.309 2.961 1 84.56 60 PHE B O 1
ATOM 2833 N N . THR B 1 61 ? -4.941 -2.957 1.166 1 82.75 61 THR B N 1
ATOM 2834 C CA . THR B 1 61 ? -6.008 -3.922 1.409 1 82.75 61 THR B CA 1
ATOM 2835 C C . THR B 1 61 ? -6.207 -4.824 0.195 1 82.75 61 THR B C 1
ATOM 2837 O O . THR B 1 61 ? -6.031 -4.391 -0.945 1 82.75 61 THR B O 1
ATOM 2840 N N . PRO B 1 62 ? -6.574 -6.086 0.543 1 86.69 62 PRO B N 1
ATOM 2841 C CA . PRO B 1 62 ? -6.77 -6.992 -0.591 1 86.69 62 PRO B CA 1
ATOM 2842 C C . PRO B 1 62 ? -7.836 -6.496 -1.564 1 86.69 62 PRO B C 1
ATOM 2844 O O . PRO B 1 62 ? -8.883 -6.004 -1.139 1 86.69 62 PRO B O 1
ATOM 2847 N N . SER B 1 63 ? -7.457 -6.629 -2.842 1 84.56 63 SER B N 1
ATOM 2848 C CA . SER B 1 63 ? -8.484 -6.398 -3.855 1 84.56 63 SER B CA 1
ATOM 2849 C C . SER B 1 63 ? -9.555 -7.48 -3.811 1 84.56 63 SER B C 1
ATOM 2851 O O . SER B 1 63 ? -9.406 -8.477 -3.1 1 84.56 63 SER B O 1
ATOM 2853 N N . LYS B 1 64 ? -10.578 -7.32 -4.574 1 83 64 LYS B N 1
ATOM 2854 C CA . LYS B 1 64 ? -11.68 -8.273 -4.57 1 83 64 LYS B CA 1
ATOM 2855 C C . LYS B 1 64 ? -11.195 -9.68 -4.934 1 83 64 LYS B C 1
ATOM 2857 O O . LYS B 1 64 ? -11.516 -10.648 -4.246 1 83 64 LYS B O 1
ATOM 2862 N N . ILE B 1 65 ? -10.469 -9.734 -6.012 1 85.31 65 ILE B N 1
ATOM 2863 C CA . ILE B 1 65 ? -9.961 -11.031 -6.441 1 85.31 65 ILE B CA 1
ATOM 2864 C C . ILE B 1 65 ? -9.023 -11.594 -5.375 1 85.31 65 ILE B C 1
ATOM 2866 O O . ILE B 1 65 ? -9.016 -12.805 -5.125 1 85.31 65 ILE B O 1
ATOM 2870 N N . GLN B 1 66 ? -8.258 -10.766 -4.758 1 88.62 66 GLN B N 1
ATOM 2871 C CA . GLN B 1 66 ? -7.332 -11.211 -3.719 1 88.62 66 GLN B CA 1
ATOM 2872 C C . GLN B 1 66 ? -8.078 -11.703 -2.484 1 88.62 66 GLN B C 1
ATOM 2874 O O . GLN B 1 66 ? -7.766 -12.758 -1.939 1 88.62 66 GLN B O 1
ATOM 2879 N N . ALA B 1 67 ? -9.055 -10.953 -2.154 1 87.38 67 ALA B N 1
ATOM 2880 C CA . ALA B 1 67 ? -9.828 -11.25 -0.953 1 87.38 67 ALA B CA 1
ATOM 2881 C C . ALA B 1 67 ? -10.469 -12.633 -1.046 1 87.38 67 ALA B C 1
ATOM 2883 O O . ALA B 1 67 ? -10.562 -13.352 -0.046 1 87.38 67 ALA B O 1
ATOM 2884 N N . ILE B 1 68 ? -10.812 -13.031 -2.213 1 85.81 68 ILE B N 1
ATOM 2885 C CA . ILE B 1 68 ? -11.555 -14.273 -2.396 1 85.81 68 ILE B CA 1
ATOM 2886 C C . ILE B 1 68 ? -10.594 -15.406 -2.732 1 85.81 68 ILE B C 1
ATOM 2888 O O . ILE B 1 68 ? -10.68 -16.5 -2.152 1 85.81 68 ILE B O 1
ATOM 2892 N N . SER B 1 69 ? -9.664 -15.133 -3.576 1 90.44 69 SER B N 1
ATOM 2893 C CA . SER B 1 69 ? -8.82 -16.188 -4.105 1 90.44 69 SER B CA 1
ATOM 2894 C C . SER B 1 69 ? -7.742 -16.594 -3.107 1 90.44 69 SER B C 1
ATOM 2896 O O . SER B 1 69 ? -7.348 -17.766 -3.043 1 90.44 69 SER B O 1
ATOM 2898 N N . LEU B 1 70 ? -7.285 -15.711 -2.336 1 92.62 70 LEU B N 1
ATOM 2899 C CA . LEU B 1 70 ? -6.156 -16 -1.466 1 92.62 70 LEU B CA 1
ATOM 2900 C C . LEU B 1 70 ? -6.527 -17.062 -0.432 1 92.62 70 LEU B C 1
ATOM 2902 O O . LEU B 1 70 ? -5.785 -18.031 -0.225 1 92.62 70 LEU B O 1
ATOM 2906 N N . PRO B 1 71 ? -7.641 -16.906 0.216 1 90.25 71 PRO B N 1
ATOM 2907 C CA . PRO B 1 71 ? -8.031 -18 1.123 1 90.25 71 PRO B CA 1
ATOM 2908 C C . PRO B 1 71 ? -8.133 -19.344 0.42 1 90.25 71 PRO B C 1
ATOM 2910 O O . PRO B 1 71 ? -7.781 -20.375 1 1 90.25 71 PRO B O 1
ATOM 2913 N N . MET B 1 72 ? -8.594 -19.344 -0.784 1 87.44 72 MET B N 1
ATOM 2914 C CA . MET B 1 72 ? -8.727 -20.578 -1.557 1 87.44 72 MET B CA 1
ATOM 2915 C C . MET B 1 72 ? -7.363 -21.172 -1.872 1 87.44 72 MET B C 1
ATOM 2917 O O . MET B 1 72 ? -7.203 -22.391 -1.879 1 87.44 72 MET B O 1
ATOM 2921 N N . ILE B 1 73 ? -6.441 -20.344 -2.148 1 92.88 73 ILE B N 1
ATOM 2922 C CA . ILE B 1 73 ? -5.109 -20.766 -2.564 1 92.88 73 ILE B CA 1
ATOM 2923 C C . ILE B 1 73 ? -4.312 -21.219 -1.348 1 92.88 73 ILE B C 1
ATOM 2925 O O . ILE B 1 73 ? -3.568 -22.203 -1.423 1 92.88 73 ILE B O 1
ATOM 2929 N N . LEU B 1 74 ? -4.559 -20.641 -0.192 1 93.31 74 LEU B N 1
ATOM 2930 C CA . LEU B 1 74 ? -3.656 -20.781 0.944 1 93.31 74 LEU B CA 1
ATOM 2931 C C . LEU B 1 74 ? -4.184 -21.812 1.93 1 93.31 74 LEU B C 1
ATOM 2933 O O . LEU B 1 74 ? -3.453 -22.266 2.814 1 93.31 74 LEU B O 1
ATOM 2937 N N . THR B 1 75 ? -5.398 -22.203 1.752 1 87 75 THR B N 1
ATOM 2938 C CA . THR B 1 75 ? -6.004 -23.094 2.732 1 87 75 THR B CA 1
ATOM 2939 C C . THR B 1 75 ? -5.969 -24.547 2.24 1 87 75 THR B C 1
ATOM 2941 O O . THR B 1 75 ? -6.328 -24.828 1.096 1 87 75 THR B O 1
ATOM 2944 N N . PRO B 1 76 ? -5.512 -25.484 3.08 1 85.31 76 PRO B N 1
ATOM 2945 C CA . PRO B 1 76 ? -5.645 -26.891 2.711 1 85.31 76 PRO B CA 1
ATOM 2946 C C . PRO B 1 76 ? -7.094 -27.297 2.455 1 85.31 76 PRO B C 1
ATOM 2948 O O . PRO B 1 76 ? -8.008 -26.75 3.078 1 85.31 76 PRO B O 1
ATOM 2951 N N . PRO B 1 77 ? -7.254 -28.297 1.618 1 82.38 77 PRO B N 1
ATOM 2952 C CA . PRO B 1 77 ? -6.316 -29.219 0.982 1 82.38 77 PRO B CA 1
ATOM 2953 C C . PRO B 1 77 ? -5.727 -28.672 -0.314 1 82.38 77 PRO B C 1
ATOM 2955 O O . PRO B 1 77 ? -5.398 -29.438 -1.224 1 82.38 77 PRO B O 1
ATOM 2958 N N . TYR B 1 78 ? -5.734 -27.312 -0.545 1 87.06 78 TYR B N 1
ATOM 2959 C CA . TYR B 1 78 ? -5.121 -26.625 -1.674 1 87.06 78 TYR B CA 1
ATOM 2960 C C . TYR B 1 78 ? -5.758 -27.062 -2.99 1 87.06 78 TYR B C 1
ATOM 2962 O O . TYR B 1 78 ? -5.07 -27.531 -3.896 1 87.06 78 TYR B O 1
ATOM 2970 N N . LYS B 1 79 ? 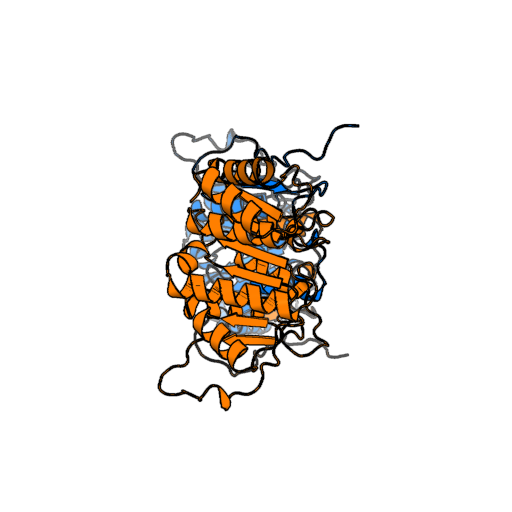-7.004 -26.766 -2.979 1 81.75 79 LYS B N 1
ATOM 2971 C CA . LYS B 1 79 ? -7.777 -27.109 -4.172 1 81.75 79 LYS B CA 1
ATOM 2972 C C . LYS B 1 79 ? -7.324 -26.281 -5.371 1 81.75 79 LYS B C 1
ATOM 2974 O O . LYS B 1 79 ? -6.887 -25.141 -5.215 1 81.75 79 LYS B O 1
ATOM 2979 N N . ASP B 1 80 ? -7.562 -26.891 -6.469 1 83.5 80 ASP B N 1
ATOM 2980 C CA . ASP B 1 80 ? -7.273 -26.156 -7.699 1 83.5 80 ASP B CA 1
ATOM 2981 C C . ASP B 1 80 ? -8.188 -24.953 -7.844 1 83.5 80 ASP B C 1
ATOM 2983 O O . ASP B 1 80 ? -9.281 -24.922 -7.273 1 83.5 80 ASP B O 1
ATOM 2987 N N . LEU B 1 81 ? -7.621 -23.969 -8.562 1 86.19 81 LEU B N 1
ATOM 2988 C CA . LEU B 1 81 ? -8.398 -22.75 -8.742 1 86.19 81 LEU B CA 1
ATOM 2989 C C . LEU B 1 81 ? -8.367 -22.297 -10.203 1 86.19 81 LEU B C 1
ATOM 2991 O O . LEU B 1 81 ? -7.297 -22.234 -10.812 1 86.19 81 LEU B O 1
ATOM 2995 N N . VAL B 1 82 ? -9.531 -22.125 -10.703 1 82.88 82 VAL B N 1
ATOM 2996 C CA . VAL B 1 82 ? -9.695 -21.438 -11.992 1 82.88 82 VAL B CA 1
ATOM 2997 C C . VAL B 1 82 ? -10.352 -20.078 -11.773 1 82.88 82 VAL B C 1
ATOM 2999 O O . VAL B 1 82 ? -11.492 -20 -11.32 1 82.88 82 VAL B O 1
ATOM 3002 N N . ALA B 1 83 ? -9.633 -19.047 -12.156 1 85.38 83 ALA B N 1
ATOM 3003 C CA . ALA B 1 83 ? -10.125 -17.703 -11.844 1 85.38 83 ALA B CA 1
ATOM 3004 C C . ALA B 1 83 ? -10.086 -16.797 -13.078 1 85.38 83 ALA B C 1
ATOM 3006 O O . ALA B 1 83 ? -9.07 -16.734 -13.773 1 85.38 83 ALA B O 1
ATOM 3007 N N . GLN B 1 84 ? -11.203 -16.203 -13.25 1 82.62 84 GLN B N 1
ATOM 3008 C CA . GLN B 1 84 ? -11.234 -15.141 -14.258 1 82.62 84 GLN B CA 1
ATOM 3009 C C . GLN B 1 84 ? -10.758 -13.82 -13.664 1 82.62 84 GLN B C 1
ATOM 3011 O O . GLN B 1 84 ? -11.359 -13.289 -12.727 1 82.62 84 GLN B O 1
ATOM 3016 N N . ALA B 1 85 ? -9.711 -13.305 -14.203 1 82.06 85 ALA B N 1
ATOM 3017 C CA . ALA B 1 85 ? -9.141 -12.055 -13.695 1 82.06 85 ALA B CA 1
ATOM 3018 C C . ALA B 1 85 ? -8.445 -11.273 -14.805 1 82.06 85 ALA B C 1
ATOM 3020 O O . ALA B 1 85 ? -7.664 -11.844 -15.578 1 82.06 85 ALA B O 1
ATOM 3021 N N . HIS B 1 86 ? -8.758 -10.062 -14.906 1 82.81 86 HIS B N 1
ATOM 3022 C CA . HIS B 1 86 ? -8.125 -9.195 -15.898 1 82.81 86 HIS B CA 1
ATOM 3023 C C . HIS B 1 86 ? -6.777 -8.68 -15.398 1 82.81 86 HIS B C 1
ATOM 3025 O O . HIS B 1 86 ? -6.418 -8.891 -14.234 1 82.81 86 HIS B O 1
ATOM 3031 N N . ASN B 1 87 ? -6.047 -8.039 -16.297 1 80.62 87 ASN B N 1
ATOM 3032 C CA . ASN B 1 87 ? -4.777 -7.43 -15.906 1 80.62 87 ASN B CA 1
ATOM 3033 C C . ASN B 1 87 ? -4.984 -6.312 -14.891 1 80.62 87 ASN B C 1
ATOM 3035 O O . ASN B 1 87 ? -5.918 -5.52 -15.008 1 80.62 87 ASN B O 1
ATOM 3039 N N . GLY B 1 88 ? -4.188 -6.301 -13.938 1 82.19 88 GLY B N 1
ATOM 3040 C CA . GLY B 1 88 ? -4.281 -5.262 -12.922 1 82.19 88 GLY B CA 1
ATOM 3041 C C . GLY B 1 88 ? -5.23 -5.617 -11.797 1 82.19 88 GLY B C 1
ATOM 3042 O O . GLY B 1 88 ? -5.414 -4.832 -10.867 1 82.19 88 GLY B O 1
ATOM 3043 N N . SER B 1 89 ? -5.809 -6.766 -11.82 1 85.06 89 SER B N 1
ATOM 3044 C CA . SER B 1 89 ? -6.77 -7.164 -10.797 1 85.06 89 SER B CA 1
ATOM 3045 C C . SER B 1 89 ? -6.066 -7.547 -9.5 1 85.06 89 SER B C 1
ATOM 3047 O O . SER B 1 89 ? -6.699 -7.625 -8.445 1 85.06 89 SER B O 1
ATOM 3049 N N . GLY B 1 90 ? -4.785 -7.852 -9.578 1 89.25 90 GLY B N 1
ATOM 3050 C CA . GLY B 1 90 ? -4.039 -8.289 -8.406 1 89.25 90 GLY B CA 1
ATOM 3051 C C . GLY B 1 90 ? -3.77 -9.781 -8.398 1 89.25 90 GLY B C 1
ATOM 3052 O O . GLY B 1 90 ? -3.299 -10.328 -7.398 1 89.25 90 GLY B O 1
ATOM 3053 N N . LYS B 1 91 ? -3.984 -10.414 -9.445 1 92.19 91 LYS B N 1
ATOM 3054 C CA . LYS B 1 91 ? -3.85 -11.859 -9.523 1 92.19 91 LYS B CA 1
ATOM 3055 C C . LYS B 1 91 ? -2.406 -12.297 -9.281 1 92.19 91 LYS B C 1
ATOM 3057 O O . LYS B 1 91 ? -2.158 -13.344 -8.695 1 92.19 91 LYS B O 1
ATOM 3062 N N . THR B 1 92 ? -1.457 -11.508 -9.781 1 94.25 92 THR B N 1
ATOM 3063 C CA . THR B 1 92 ? -0.055 -11.883 -9.633 1 94.25 92 THR B CA 1
ATOM 3064 C C . THR B 1 92 ? 0.306 -12.047 -8.164 1 94.25 92 THR B C 1
ATOM 3066 O O . THR B 1 92 ? 0.964 -13.023 -7.785 1 94.25 92 THR B O 1
ATOM 3069 N N . THR B 1 93 ? -0.196 -11.133 -7.422 1 93 93 THR B N 1
ATOM 3070 C CA . THR B 1 93 ? 0.042 -11.211 -5.984 1 93 93 THR B CA 1
ATOM 3071 C C . THR B 1 93 ? -0.535 -12.5 -5.41 1 93 93 THR B C 1
ATOM 3073 O O . THR B 1 93 ? 0.06 -13.109 -4.52 1 93 93 THR B O 1
ATOM 3076 N N . CYS B 1 94 ? -1.622 -12.953 -5.934 1 93.94 94 CYS B N 1
ATOM 3077 C CA . CYS B 1 94 ? -2.314 -14.125 -5.418 1 93.94 94 CYS B CA 1
ATOM 3078 C C . CYS B 1 94 ? -1.468 -15.383 -5.602 1 93.94 94 CYS B C 1
ATOM 3080 O O . CYS B 1 94 ? -1.18 -16.094 -4.637 1 93.94 94 CYS B O 1
ATOM 3082 N N . PHE B 1 95 ? -1.034 -15.586 -6.77 1 96.25 95 PHE B N 1
ATOM 3083 C CA . PHE B 1 95 ? -0.336 -16.844 -6.98 1 96.25 95 PHE B CA 1
ATOM 3084 C C . PHE B 1 95 ? 1.101 -16.766 -6.48 1 96.25 95 PHE B C 1
ATOM 3086 O O . PHE B 1 95 ? 1.686 -17.766 -6.078 1 96.25 95 PHE B O 1
ATOM 3093 N N . VAL B 1 96 ? 1.688 -15.586 -6.457 1 96.88 96 VAL B N 1
ATOM 3094 C CA . VAL B 1 96 ? 3.031 -15.43 -5.91 1 96.88 96 VAL B CA 1
ATOM 3095 C C . VAL B 1 96 ? 3.016 -15.727 -4.41 1 96.88 96 VAL B C 1
ATOM 3097 O O . VAL B 1 96 ? 3.885 -16.438 -3.898 1 96.88 96 VAL B O 1
ATOM 3100 N N . LEU B 1 97 ? 2.031 -15.188 -3.764 1 95.12 97 LEU B N 1
ATOM 3101 C CA . LEU B 1 97 ? 1.901 -15.469 -2.338 1 95.12 97 LEU B CA 1
ATOM 3102 C C . LEU B 1 97 ? 1.663 -16.953 -2.098 1 95.12 97 LEU B C 1
ATOM 3104 O O . LEU B 1 97 ? 2.189 -17.531 -1.139 1 95.12 97 LEU B O 1
ATOM 3108 N N . GLY B 1 98 ? 0.843 -17.547 -2.934 1 95.38 98 GLY B N 1
ATOM 3109 C CA . GLY B 1 98 ? 0.629 -18.984 -2.859 1 95.38 98 GLY B CA 1
ATOM 3110 C C . GLY B 1 98 ? 1.913 -19.781 -2.975 1 95.38 98 GLY B C 1
ATOM 3111 O O . GLY B 1 98 ? 2.146 -20.719 -2.193 1 95.38 98 GLY B O 1
ATOM 3112 N N . MET B 1 99 ? 2.725 -19.406 -3.867 1 96.88 99 MET B N 1
ATOM 3113 C CA . MET B 1 99 ? 3.994 -20.094 -4.09 1 96.88 99 MET B CA 1
ATOM 3114 C C . MET B 1 99 ? 4.918 -19.922 -2.887 1 96.88 99 MET B C 1
ATOM 3116 O O . MET B 1 99 ? 5.426 -20.922 -2.35 1 96.88 99 MET B O 1
ATOM 3120 N N . LEU B 1 100 ? 5.059 -18.75 -2.477 1 96.69 100 LEU B N 1
ATOM 3121 C CA . LEU B 1 100 ? 6 -18.453 -1.406 1 96.69 100 LEU B CA 1
ATOM 3122 C C . LEU B 1 100 ? 5.57 -19.109 -0.101 1 96.69 100 LEU B C 1
ATOM 3124 O O . LEU B 1 100 ? 6.418 -19.5 0.711 1 96.69 100 LEU B O 1
ATOM 3128 N N . SER B 1 101 ? 4.273 -19.25 0.043 1 94.75 101 SER B N 1
ATOM 3129 C CA . SER B 1 101 ? 3.75 -19.797 1.291 1 94.75 101 SER B CA 1
ATOM 3130 C C . SER B 1 101 ? 3.932 -21.312 1.354 1 94.75 101 SER B C 1
ATOM 3132 O O . SER B 1 101 ? 3.982 -21.891 2.441 1 94.75 101 SER B O 1
ATOM 3134 N N . ARG B 1 102 ? 4.117 -21.953 0.247 1 93.88 102 ARG B N 1
ATOM 3135 C CA . ARG B 1 102 ? 4.098 -23.406 0.194 1 93.88 102 ARG B CA 1
ATOM 3136 C C . ARG B 1 102 ? 5.508 -23.969 0.033 1 93.88 102 ARG B C 1
ATOM 3138 O O . ARG B 1 102 ? 5.75 -25.141 0.313 1 93.88 102 ARG B O 1
ATOM 3145 N N . ILE B 1 103 ? 6.414 -23.188 -0.324 1 95.44 103 ILE B N 1
ATOM 3146 C CA . ILE B 1 103 ? 7.766 -23.625 -0.656 1 95.44 103 ILE B CA 1
ATOM 3147 C C . ILE B 1 103 ? 8.57 -23.828 0.625 1 95.44 103 ILE B C 1
ATOM 3149 O O . ILE B 1 103 ? 8.492 -23.016 1.548 1 95.44 103 ILE B O 1
ATOM 3153 N N . ASP B 1 104 ? 9.281 -24.891 0.702 1 94.56 104 ASP B N 1
ATOM 3154 C CA . ASP B 1 104 ? 10.273 -25.141 1.737 1 94.56 104 ASP B CA 1
ATOM 3155 C C . ASP B 1 104 ? 11.664 -24.703 1.272 1 94.56 104 ASP B C 1
ATOM 3157 O O . ASP B 1 104 ? 12.289 -25.375 0.446 1 94.56 104 ASP B O 1
ATOM 3161 N N . PRO B 1 105 ? 12.172 -23.641 1.803 1 94.19 105 PRO B N 1
ATOM 3162 C CA . PRO B 1 105 ? 13.453 -23.109 1.325 1 94.19 105 PRO B CA 1
ATOM 3163 C C . PRO B 1 105 ? 14.625 -24.016 1.652 1 94.19 105 PRO B C 1
ATOM 3165 O O . PRO B 1 105 ? 15.719 -23.859 1.097 1 94.19 105 PRO B O 1
ATOM 3168 N N . THR B 1 106 ? 14.453 -24.953 2.496 1 93.81 106 THR B N 1
ATOM 3169 C CA . THR B 1 106 ? 15.539 -25.844 2.906 1 93.81 106 THR B CA 1
ATOM 3170 C C . THR B 1 106 ? 15.742 -26.953 1.89 1 93.81 106 THR B C 1
ATOM 3172 O O . THR B 1 106 ? 16.781 -27.625 1.894 1 93.81 106 THR B O 1
ATOM 3175 N N . LYS B 1 107 ? 14.82 -27.219 1.033 1 94.69 107 LYS B N 1
ATOM 3176 C CA . LYS B 1 107 ? 14.914 -28.234 -0.004 1 94.69 107 LYS B CA 1
ATOM 3177 C C . LYS B 1 107 ? 15.297 -27.625 -1.347 1 94.69 107 LYS B C 1
ATOM 3179 O O . LYS B 1 107 ? 14.703 -26.641 -1.779 1 94.69 107 LYS B O 1
ATOM 3184 N N . GLU B 1 108 ? 16.219 -28.172 -1.935 1 93.5 108 GLU B N 1
ATOM 3185 C CA . GLU B 1 108 ? 16.672 -27.672 -3.225 1 93.5 108 GLU B CA 1
ATOM 3186 C C . GLU B 1 108 ? 15.797 -28.188 -4.363 1 93.5 108 GLU B C 1
ATOM 3188 O O . GLU B 1 108 ? 15.234 -29.281 -4.266 1 93.5 108 GLU B O 1
ATOM 3193 N N . GLY B 1 109 ? 15.75 -27.328 -5.414 1 95.62 109 GLY B N 1
ATOM 3194 C CA . GLY B 1 109 ? 15.031 -27.766 -6.598 1 95.62 109 GLY B CA 1
ATOM 3195 C C . GLY B 1 109 ? 13.664 -27.109 -6.734 1 95.62 109 GLY B C 1
ATOM 3196 O O . GLY B 1 109 ? 13.148 -26.531 -5.777 1 95.62 109 GLY B O 1
ATOM 3197 N N . PRO B 1 110 ? 13.094 -27.328 -7.816 1 96.44 110 PRO B N 1
ATOM 3198 C CA . PRO B 1 110 ? 11.828 -26.656 -8.117 1 96.44 110 PRO B CA 1
ATOM 3199 C C . PRO B 1 110 ? 10.656 -27.219 -7.312 1 96.44 110 PRO B C 1
ATOM 3201 O O . PRO B 1 110 ? 10.492 -28.438 -7.215 1 96.44 110 PRO B O 1
ATOM 3204 N N . GLN B 1 111 ? 9.93 -26.328 -6.703 1 96.44 111 GLN B N 1
ATOM 3205 C CA . GLN B 1 111 ? 8.75 -26.688 -5.922 1 96.44 111 GLN B CA 1
ATOM 3206 C C . GLN B 1 111 ? 7.512 -25.953 -6.434 1 96.44 111 GLN B C 1
ATOM 3208 O O . GLN B 1 111 ? 6.383 -26.297 -6.07 1 96.44 111 GLN B O 1
ATOM 3213 N N . ALA B 1 112 ? 7.715 -24.891 -7.199 1 97.25 112 ALA B N 1
ATOM 3214 C CA . ALA B 1 112 ? 6.633 -24.141 -7.832 1 97.25 112 ALA B CA 1
ATOM 3215 C C . ALA B 1 112 ? 7.008 -23.734 -9.258 1 97.25 112 ALA B C 1
ATOM 3217 O O . ALA B 1 112 ? 8.188 -23.562 -9.562 1 97.25 112 ALA B O 1
ATOM 3218 N N . MET B 1 113 ? 5.98 -23.641 -10.07 1 96.94 113 MET B N 1
ATOM 3219 C CA . MET B 1 113 ? 6.199 -23.281 -11.469 1 96.94 113 MET B CA 1
ATOM 3220 C C . MET B 1 113 ? 5.078 -22.391 -11.992 1 96.94 113 MET B C 1
ATOM 3222 O O . MET B 1 113 ? 3.91 -22.594 -11.648 1 96.94 113 MET B O 1
ATOM 3226 N N . CYS B 1 114 ? 5.492 -21.391 -12.758 1 97.19 114 CYS B N 1
ATOM 3227 C CA . CYS B 1 114 ? 4.539 -20.5 -13.406 1 97.19 114 CYS B CA 1
ATOM 3228 C C . CYS B 1 114 ? 4.789 -20.438 -14.906 1 97.19 114 CYS B C 1
ATOM 3230 O O . CYS B 1 114 ? 5.883 -20.062 -15.344 1 97.19 114 CYS B O 1
ATOM 3232 N N . ILE B 1 115 ? 3.801 -20.828 -15.656 1 95.5 115 ILE B N 1
ATOM 3233 C CA . ILE B 1 115 ? 3.891 -20.828 -17.109 1 95.5 115 ILE B CA 1
ATOM 3234 C C . ILE B 1 115 ? 3.186 -19.594 -17.672 1 95.5 115 ILE B C 1
ATOM 3236 O O . ILE B 1 115 ? 2.025 -19.328 -17.344 1 95.5 115 ILE B O 1
ATOM 3240 N N . CYS B 1 116 ? 3.936 -18.875 -18.531 1 94.38 116 CYS B N 1
ATOM 3241 C CA . CYS B 1 116 ? 3.449 -17.641 -19.109 1 94.38 116 CYS B CA 1
ATOM 3242 C C . CYS B 1 116 ? 3.551 -17.672 -20.641 1 94.38 116 CYS B C 1
ATOM 3244 O O . CYS B 1 116 ? 4.41 -18.359 -21.188 1 94.38 116 CYS B O 1
ATOM 3246 N N . PRO B 1 117 ? 2.725 -16.875 -21.328 1 92.12 117 PRO B N 1
ATOM 3247 C CA . PRO B 1 117 ? 2.754 -16.891 -22.797 1 92.12 117 PRO B CA 1
ATOM 3248 C C . PRO B 1 117 ? 3.959 -16.141 -23.359 1 92.12 117 PRO B C 1
ATOM 3250 O O . PRO B 1 117 ? 4.379 -16.422 -24.484 1 92.12 117 PRO B O 1
ATOM 3253 N N . THR B 1 118 ? 4.496 -15.188 -22.641 1 92.88 118 THR B N 1
ATOM 3254 C CA . THR B 1 118 ? 5.586 -14.383 -23.188 1 92.88 118 THR B CA 1
ATOM 3255 C C . THR B 1 118 ? 6.754 -14.32 -22.203 1 92.88 118 THR B C 1
ATOM 3257 O O . THR B 1 118 ? 6.566 -14.508 -21 1 92.88 118 THR B O 1
ATOM 3260 N N . ARG B 1 119 ? 7.93 -13.992 -22.781 1 93.31 119 ARG B N 1
ATOM 3261 C CA . ARG B 1 119 ? 9.141 -13.836 -21.984 1 93.31 119 ARG B CA 1
ATOM 3262 C C . ARG B 1 119 ? 8.992 -12.68 -21 1 93.31 119 ARG B C 1
ATOM 3264 O O . ARG B 1 119 ? 9.398 -12.781 -19.844 1 93.31 119 ARG B O 1
ATOM 3271 N N . GLU B 1 120 ? 8.352 -11.695 -21.484 1 94.12 120 GLU B N 1
ATOM 3272 C CA . GLU B 1 120 ? 8.203 -10.469 -20.703 1 94.12 120 GLU B CA 1
ATOM 3273 C C . GLU B 1 120 ? 7.344 -10.703 -19.469 1 94.12 120 GLU B C 1
ATOM 3275 O O . GLU B 1 120 ? 7.688 -10.25 -18.375 1 94.12 120 GLU B O 1
ATOM 3280 N N . LEU B 1 121 ? 6.336 -11.422 -19.672 1 94.19 121 LEU B N 1
ATOM 3281 C CA . LEU B 1 121 ? 5.438 -11.688 -18.562 1 94.19 121 LEU B CA 1
ATOM 3282 C C . LEU B 1 121 ? 6.105 -12.578 -17.516 1 94.19 121 LEU B C 1
ATOM 3284 O O . LEU B 1 121 ? 5.922 -12.383 -16.312 1 94.19 121 LEU B O 1
ATOM 3288 N N . ALA B 1 122 ? 6.848 -13.5 -17.984 1 96.19 122 ALA B N 1
ATOM 3289 C CA . ALA B 1 122 ? 7.582 -14.375 -17.062 1 96.19 122 ALA B CA 1
ATOM 3290 C C . ALA B 1 122 ? 8.547 -13.57 -16.203 1 96.19 122 ALA B C 1
ATOM 3292 O O . ALA B 1 122 ? 8.625 -13.773 -14.984 1 96.19 122 ALA B O 1
ATOM 3293 N N . GLN B 1 123 ? 9.188 -12.68 -16.812 1 96.31 123 GLN B N 1
ATOM 3294 C CA . GLN B 1 123 ? 10.156 -11.852 -16.094 1 96.31 123 GLN B CA 1
ATOM 3295 C C . GLN B 1 123 ? 9.461 -10.922 -15.109 1 96.31 123 GLN B C 1
ATOM 3297 O O . GLN B 1 123 ? 9.969 -10.688 -14.008 1 96.31 123 GLN B O 1
ATOM 3302 N N . GLN B 1 124 ? 8.414 -10.406 -15.523 1 95.25 124 GLN B N 1
ATOM 3303 C CA . GLN B 1 124 ? 7.648 -9.523 -14.648 1 95.25 124 GLN B CA 1
ATOM 3304 C C . GLN B 1 124 ? 7.16 -10.273 -13.406 1 95.25 124 GLN B C 1
ATOM 3306 O O . GLN B 1 124 ? 7.262 -9.758 -12.289 1 95.25 124 GLN B O 1
ATOM 3311 N N . ASN B 1 125 ? 6.645 -11.469 -13.672 1 96.31 125 ASN B N 1
ATOM 3312 C CA . ASN B 1 125 ? 6.172 -12.281 -12.547 1 96.31 125 ASN B CA 1
ATOM 3313 C C . ASN B 1 125 ? 7.305 -12.633 -11.594 1 96.31 125 ASN B C 1
ATOM 3315 O O . ASN B 1 125 ? 7.125 -12.609 -10.375 1 96.31 125 ASN B O 1
ATOM 3319 N N . LYS B 1 126 ? 8.414 -12.938 -12.148 1 97.44 126 LYS B N 1
ATOM 3320 C CA . LYS B 1 126 ? 9.578 -13.25 -11.32 1 97.44 126 LYS B CA 1
ATOM 3321 C C . LYS B 1 126 ? 9.977 -12.055 -10.461 1 97.44 126 LYS B C 1
ATOM 3323 O O . LYS B 1 126 ? 10.312 -12.211 -9.289 1 97.44 126 LYS B O 1
ATOM 3328 N N . ALA B 1 127 ? 9.945 -10.914 -11.047 1 95.56 127 ALA B N 1
ATOM 3329 C CA . ALA B 1 127 ? 10.305 -9.703 -10.312 1 95.56 127 ALA B CA 1
ATOM 3330 C C . ALA B 1 127 ? 9.391 -9.5 -9.109 1 95.56 127 ALA B C 1
ATOM 3332 O O . ALA B 1 127 ? 9.844 -9.125 -8.023 1 95.56 127 ALA B O 1
ATOM 3333 N N . VAL B 1 128 ? 8.141 -9.703 -9.336 1 93.94 128 VAL B N 1
ATOM 3334 C CA . VAL B 1 128 ? 7.18 -9.57 -8.242 1 93.94 128 VAL B CA 1
ATOM 3335 C C . VAL B 1 128 ? 7.508 -10.57 -7.141 1 93.94 128 VAL B C 1
ATOM 3337 O O . VAL B 1 128 ? 7.484 -10.234 -5.957 1 93.94 128 VAL B O 1
ATOM 3340 N N . LEU B 1 129 ? 7.812 -11.805 -7.535 1 96.94 129 LEU B N 1
ATOM 3341 C CA . LEU B 1 129 ? 8.148 -12.836 -6.562 1 96.94 129 LEU B CA 1
ATOM 3342 C C . LEU B 1 129 ? 9.398 -12.461 -5.77 1 96.94 129 LEU B C 1
ATOM 3344 O O . LEU B 1 129 ? 9.445 -12.648 -4.555 1 96.94 129 LEU B O 1
ATOM 3348 N N . MET B 1 130 ? 10.344 -11.922 -6.441 1 95.81 130 MET B N 1
ATOM 3349 C CA . MET B 1 130 ? 11.586 -11.547 -5.785 1 95.81 130 MET B CA 1
ATOM 3350 C C . MET B 1 130 ? 11.352 -10.438 -4.762 1 95.81 130 MET B C 1
ATOM 3352 O O . MET B 1 130 ? 11.922 -10.461 -3.672 1 95.81 130 MET B O 1
ATOM 3356 N N . ARG B 1 131 ? 10.547 -9.555 -5.109 1 91.31 131 ARG B N 1
ATOM 3357 C CA . ARG B 1 131 ? 10.234 -8.461 -4.188 1 91.31 131 ARG B CA 1
ATOM 3358 C C . ARG B 1 131 ? 9.469 -8.984 -2.973 1 91.31 131 ARG B C 1
ATOM 3360 O O . ARG B 1 131 ? 9.82 -8.664 -1.833 1 91.31 131 ARG B O 1
ATOM 3367 N N . MET B 1 132 ? 8.508 -9.711 -3.229 1 92.56 132 MET B N 1
ATOM 3368 C CA . MET B 1 132 ? 7.645 -10.211 -2.164 1 92.56 132 MET B CA 1
ATOM 3369 C C . MET B 1 132 ? 8.383 -11.234 -1.3 1 92.56 132 MET B C 1
ATOM 3371 O O . MET B 1 132 ? 8.133 -11.328 -0.097 1 92.56 132 MET B O 1
ATOM 3375 N N . GLY B 1 133 ? 9.281 -11.984 -1.91 1 94.12 133 GLY B N 1
ATOM 3376 C CA . GLY B 1 133 ? 10.031 -13.008 -1.201 1 94.12 133 GLY B CA 1
ATOM 3377 C C . GLY B 1 133 ? 11.359 -12.508 -0.666 1 94.12 133 GLY B C 1
ATOM 3378 O O . GLY B 1 133 ? 12.242 -13.312 -0.332 1 94.12 133 GLY B O 1
ATOM 3379 N N . LYS B 1 134 ? 11.555 -11.234 -0.602 1 90.25 134 LYS B N 1
ATOM 3380 C CA . LYS B 1 134 ? 12.812 -10.586 -0.265 1 90.25 134 LYS B CA 1
ATOM 3381 C C . LYS B 1 134 ? 13.367 -11.117 1.057 1 90.25 134 LYS B C 1
ATOM 3383 O O . LYS B 1 134 ? 14.586 -11.234 1.223 1 90.25 134 LYS B O 1
ATOM 3388 N N . PHE B 1 135 ? 12.578 -11.453 1.971 1 88.5 135 PHE B N 1
ATOM 3389 C CA . PHE B 1 135 ? 13.023 -11.836 3.307 1 88.5 135 PHE B CA 1
ATOM 3390 C C . PHE B 1 135 ? 12.953 -13.344 3.49 1 88.5 135 PHE B C 1
ATOM 3392 O O . PHE B 1 135 ? 12.992 -13.836 4.621 1 88.5 135 PHE B O 1
ATOM 3399 N N . THR B 1 136 ? 12.758 -14.055 2.361 1 91.06 136 THR B N 1
ATOM 3400 C CA . THR B 1 136 ? 12.773 -15.508 2.367 1 91.06 136 THR B CA 1
ATOM 3401 C C . THR B 1 136 ? 14.008 -16.047 1.654 1 91.06 136 THR B C 1
ATOM 3403 O O . THR B 1 136 ? 14.703 -15.297 0.961 1 91.06 136 THR B O 1
ATOM 3406 N N . ALA B 1 137 ? 14.383 -17.234 1.853 1 93.12 137 ALA B N 1
ATOM 3407 C CA . ALA B 1 137 ? 15.523 -17.859 1.194 1 93.12 137 ALA B CA 1
ATOM 3408 C C . ALA B 1 137 ? 15.102 -18.578 -0.083 1 93.12 137 ALA B C 1
ATOM 3410 O O . ALA B 1 137 ? 15.812 -19.453 -0.576 1 93.12 137 ALA B O 1
ATOM 3411 N N . ILE B 1 138 ? 14 -18.141 -0.585 1 96.12 138 ILE B N 1
ATOM 3412 C CA . ILE B 1 138 ? 13.461 -18.797 -1.771 1 96.12 138 ILE B CA 1
ATOM 3413 C C . ILE B 1 138 ? 14.086 -18.203 -3.025 1 96.12 138 ILE B C 1
ATOM 3415 O O . ILE B 1 138 ? 14.156 -16.969 -3.166 1 96.12 138 ILE B O 1
ATOM 3419 N N . THR B 1 139 ? 14.547 -19.016 -3.936 1 97.12 139 THR B N 1
ATOM 3420 C CA . THR B 1 139 ? 15.188 -18.594 -5.172 1 97.12 139 THR B CA 1
ATOM 3421 C C . THR B 1 139 ? 14.305 -18.891 -6.375 1 97.12 139 THR B C 1
ATOM 3423 O O . THR B 1 139 ? 13.391 -19.719 -6.293 1 97.12 139 THR B O 1
ATOM 3426 N N . SER B 1 140 ? 14.57 -18.078 -7.465 1 97.81 140 SER B N 1
ATOM 3427 C CA . SER B 1 140 ? 13.758 -18.25 -8.664 1 97.81 140 SER B CA 1
ATOM 3428 C C . SER B 1 140 ? 14.602 -18.094 -9.93 1 97.81 140 SER B C 1
ATOM 3430 O O . SER B 1 140 ? 15.719 -17.578 -9.875 1 97.81 140 SER B O 1
ATOM 3432 N N . MET B 1 141 ? 14.062 -18.625 -11.055 1 96.31 141 MET B N 1
ATOM 3433 C CA . MET B 1 141 ? 14.711 -18.484 -12.352 1 96.31 141 MET B CA 1
ATOM 3434 C C . MET B 1 141 ? 13.68 -18.391 -13.469 1 96.31 141 MET B C 1
ATOM 3436 O O . MET B 1 141 ? 12.516 -18.75 -13.266 1 96.31 141 MET B O 1
ATOM 3440 N N . CYS B 1 142 ? 14.18 -17.891 -14.57 1 95.38 142 CYS B N 1
ATOM 3441 C CA . CYS B 1 142 ? 13.328 -17.797 -15.75 1 95.38 142 CYS B CA 1
ATOM 3442 C C . CYS B 1 142 ? 13.773 -18.781 -16.828 1 95.38 142 CYS B C 1
ATOM 34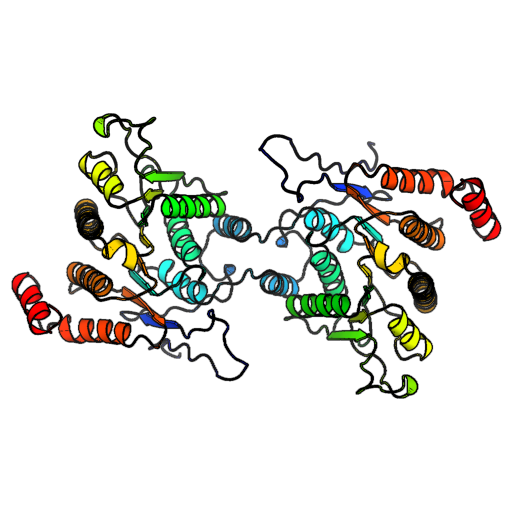44 O O . CYS B 1 142 ? 14.93 -18.75 -17.25 1 95.38 142 CYS B O 1
ATOM 3446 N N . ALA B 1 143 ? 12.891 -19.625 -17.141 1 94.31 143 ALA B N 1
ATOM 3447 C CA . ALA B 1 143 ? 13.094 -20.531 -18.266 1 94.31 143 ALA B CA 1
ATOM 3448 C C . ALA B 1 143 ? 12.516 -19.953 -19.547 1 94.31 143 ALA B C 1
ATOM 3450 O O . ALA B 1 143 ? 11.453 -20.391 -20 1 94.31 143 ALA B O 1
ATOM 3451 N N . ILE B 1 144 ? 13.281 -19.031 -20.109 1 92.06 144 ILE B N 1
ATOM 3452 C CA . ILE B 1 144 ? 12.859 -18.328 -21.328 1 92.06 144 ILE B CA 1
ATOM 3453 C C . ILE B 1 144 ? 13.898 -18.5 -22.422 1 92.06 144 ILE B C 1
ATOM 3455 O O . ILE B 1 144 ? 15.062 -18.812 -22.141 1 92.06 144 ILE B O 1
ATOM 3459 N N . PRO B 1 145 ? 13.344 -18.391 -23.609 1 85.5 145 PRO B N 1
ATOM 3460 C CA . PRO B 1 145 ? 14.289 -18.547 -24.703 1 85.5 145 PRO B CA 1
ATOM 3461 C C . PRO B 1 145 ? 15.43 -17.531 -24.656 1 85.5 145 PRO B C 1
ATOM 3463 O O . PRO B 1 145 ? 15.219 -16.375 -24.266 1 85.5 145 PRO B O 1
ATOM 3466 N N . SER B 1 146 ? 16.594 -18.016 -24.703 1 75.69 146 SER B N 1
ATOM 3467 C CA . SER B 1 146 ? 17.781 -17.156 -24.688 1 75.69 146 SER B CA 1
ATOM 3468 C C . SER B 1 146 ? 17.938 -16.406 -26 1 75.69 146 SER B C 1
ATOM 3470 O O . SER B 1 146 ? 17.438 -16.844 -27.031 1 75.69 146 SER B O 1
ATOM 3472 N N . ASP B 1 147 ? 18.484 -15.258 -25.781 1 73.12 147 ASP B N 1
ATOM 3473 C CA . ASP B 1 147 ? 18.875 -14.555 -27 1 73.12 147 ASP B CA 1
ATOM 3474 C C . ASP B 1 147 ? 19.984 -15.297 -27.719 1 73.12 147 ASP B C 1
ATOM 3476 O O . ASP B 1 147 ? 20.703 -16.109 -27.125 1 73.12 147 ASP B O 1
ATOM 3480 N N . SER B 1 148 ? 20.016 -15.18 -29.078 1 65.31 148 SER B N 1
ATOM 3481 C CA . SER B 1 148 ? 20.984 -15.844 -29.938 1 65.31 148 SER B CA 1
ATOM 3482 C C . SER B 1 148 ? 22.406 -15.68 -29.406 1 65.31 148 SER B C 1
ATOM 3484 O O . SER B 1 148 ? 23.219 -16.594 -29.484 1 65.31 148 SER B O 1
ATOM 3486 N N . ALA B 1 149 ? 22.656 -14.594 -28.797 1 63.78 149 ALA B N 1
ATOM 3487 C CA . ALA B 1 149 ? 24.031 -14.305 -28.391 1 63.78 149 ALA B CA 1
ATOM 3488 C C . ALA B 1 149 ? 24.438 -15.125 -27.172 1 63.78 149 ALA B C 1
ATOM 3490 O O . ALA B 1 149 ? 25.609 -15.445 -26.984 1 63.78 149 ALA B O 1
ATOM 3491 N N . SER B 1 150 ? 23.578 -15.57 -26.5 1 66.38 150 SER B N 1
ATOM 3492 C CA . SER B 1 150 ? 23.906 -16.266 -25.25 1 66.38 150 SER B CA 1
ATOM 3493 C C . SER B 1 150 ? 23.359 -17.688 -25.25 1 66.38 150 SER B C 1
ATOM 3495 O O . SER B 1 150 ? 23.031 -18.234 -24.203 1 66.38 150 SER B O 1
ATOM 3497 N N . TYR B 1 151 ? 23.328 -18.203 -26.422 1 71.38 151 TYR B N 1
ATOM 3498 C CA . TYR B 1 151 ? 22.703 -19.516 -26.531 1 71.38 151 TYR B CA 1
ATOM 3499 C C . TYR B 1 151 ? 23.625 -20.609 -25.984 1 71.38 151 TYR B C 1
ATOM 3501 O O . TYR B 1 151 ? 24.797 -20.672 -26.344 1 71.38 151 TYR B O 1
ATOM 3509 N N . VAL B 1 152 ? 23.219 -21.312 -25.016 1 73.75 152 VAL B N 1
ATOM 3510 C CA . VAL B 1 152 ? 23.828 -22.531 -24.484 1 73.75 152 VAL B CA 1
ATOM 3511 C C . VAL B 1 152 ? 22.938 -23.734 -24.812 1 73.75 152 VAL B C 1
ATOM 3513 O O . VAL B 1 152 ? 21.734 -23.719 -24.516 1 73.75 152 VAL B O 1
ATOM 3516 N N . PRO B 1 153 ? 23.609 -24.688 -25.469 1 80.62 153 PRO B N 1
ATOM 3517 C CA . PRO B 1 153 ? 22.812 -25.891 -25.734 1 80.62 153 PRO B CA 1
ATOM 3518 C C . PRO B 1 153 ? 22.203 -26.484 -24.469 1 80.62 153 PRO B C 1
ATOM 3520 O O . PRO B 1 153 ? 22.828 -26.453 -23.406 1 80.62 153 PRO B O 1
ATOM 3523 N N . MET B 1 154 ? 21.047 -27.047 -24.531 1 80.38 154 MET B N 1
ATOM 3524 C CA . MET B 1 154 ? 20.234 -27.531 -23.422 1 80.38 154 MET B CA 1
ATOM 3525 C C . MET B 1 154 ? 21 -28.578 -22.594 1 80.38 154 MET B C 1
ATOM 3527 O O . MET B 1 154 ? 20.953 -28.562 -21.375 1 80.38 154 MET B O 1
ATOM 3531 N N . TYR B 1 155 ? 21.797 -29.375 -23.312 1 81.06 155 TYR B N 1
ATOM 3532 C CA . TYR B 1 155 ? 22.484 -30.484 -22.641 1 81.06 155 TYR B CA 1
ATOM 3533 C C . TYR B 1 155 ? 23.609 -29.953 -21.766 1 81.06 155 TYR B C 1
ATOM 3535 O O . TYR B 1 155 ? 24.062 -30.641 -20.844 1 81.06 155 TYR B O 1
ATOM 3543 N N . LYS B 1 156 ? 24.016 -28.766 -22.016 1 83.5 156 LYS B N 1
ATOM 3544 C CA . LYS B 1 156 ? 25.125 -28.203 -21.25 1 83.5 156 LYS B CA 1
ATOM 3545 C C . LYS B 1 156 ? 24.609 -27.344 -20.094 1 83.5 156 LYS B C 1
ATOM 3547 O O . LYS B 1 156 ? 25.375 -26.922 -19.234 1 83.5 156 LYS B O 1
ATOM 3552 N N . ARG B 1 157 ? 23.391 -27.219 -20.078 1 85.38 157 ARG B N 1
ATOM 3553 C CA . ARG B 1 157 ? 22.812 -26.391 -19.016 1 85.38 157 ARG B CA 1
ATOM 3554 C C . ARG B 1 157 ? 22.766 -27.141 -17.703 1 85.38 157 ARG B C 1
ATOM 3556 O O . ARG B 1 157 ? 22.516 -28.359 -17.688 1 85.38 157 ARG B O 1
ATOM 3563 N N . PRO B 1 158 ? 23.094 -26.484 -16.656 1 89.94 158 PRO B N 1
ATOM 3564 C CA . PRO B 1 158 ? 22.984 -27.156 -15.359 1 89.94 158 PRO B CA 1
ATOM 3565 C C . PRO B 1 158 ? 21.547 -27.438 -14.961 1 89.94 158 PRO B C 1
ATOM 3567 O O . PRO B 1 158 ? 20.609 -26.844 -15.516 1 89.94 158 PRO B O 1
ATOM 3570 N N . GLU B 1 159 ? 21.453 -28.375 -14.062 1 93.94 159 GLU B N 1
ATOM 3571 C CA . GLU B 1 159 ? 20.125 -28.672 -13.516 1 93.94 159 GLU B CA 1
ATOM 3572 C C . GLU B 1 159 ? 19.578 -27.484 -12.727 1 93.94 159 GLU B C 1
ATOM 3574 O O . GLU B 1 159 ? 20.328 -26.797 -12.039 1 93.94 159 GLU B O 1
ATOM 3579 N N . VAL B 1 160 ? 18.328 -27.328 -12.883 1 95.5 160 VAL B N 1
ATOM 3580 C CA . VAL B 1 160 ? 17.688 -26.234 -12.18 1 95.5 160 VAL B CA 1
ATOM 3581 C C . VAL B 1 160 ? 17.641 -26.531 -10.68 1 95.5 160 VAL B C 1
ATOM 3583 O O . VAL B 1 160 ? 17.141 -27.578 -10.266 1 95.5 160 VAL B O 1
ATOM 3586 N N . LYS B 1 161 ? 18.141 -25.594 -9.906 1 95.94 161 LYS B N 1
ATOM 3587 C CA . LYS B 1 161 ? 18.188 -25.797 -8.453 1 95.94 161 LYS B CA 1
ATOM 3588 C C . LYS B 1 161 ? 17.266 -24.812 -7.738 1 95.94 161 LYS B C 1
ATOM 3590 O O . LYS B 1 161 ? 16.969 -24.984 -6.555 1 95.94 161 LYS B O 1
ATOM 3595 N N . GLU B 1 162 ? 16.812 -23.875 -8.469 1 97.25 162 GLU B N 1
ATOM 3596 C CA . GLU B 1 162 ? 15.961 -22.844 -7.879 1 97.25 162 GLU B CA 1
ATOM 3597 C C . GLU B 1 162 ? 14.617 -23.422 -7.449 1 97.25 162 GLU B C 1
ATOM 3599 O O . GLU B 1 162 ? 14.18 -24.453 -7.98 1 97.25 162 GLU B O 1
ATOM 3604 N N . HIS B 1 163 ? 13.984 -22.781 -6.562 1 98 163 HIS B N 1
ATOM 3605 C CA . HIS B 1 163 ? 12.734 -23.25 -5.98 1 98 163 HIS B CA 1
ATOM 3606 C C . HIS B 1 163 ? 11.555 -22.969 -6.898 1 98 163 HIS B C 1
ATOM 3608 O O . HIS B 1 163 ? 10.586 -23.734 -6.934 1 98 163 HIS B O 1
ATOM 3614 N N . VAL B 1 164 ? 11.625 -21.781 -7.582 1 98.31 164 VAL B N 1
ATOM 3615 C CA . VAL B 1 164 ? 10.508 -21.359 -8.422 1 98.31 164 VAL B CA 1
ATOM 3616 C C . VAL B 1 164 ? 11 -21.141 -9.859 1 98.31 164 VAL B C 1
ATOM 3618 O O . VAL B 1 164 ? 12.031 -20.516 -10.078 1 98.31 164 VAL B O 1
ATOM 3621 N N . VAL B 1 165 ? 10.211 -21.656 -10.789 1 97.94 165 VAL B N 1
ATOM 3622 C CA . VAL B 1 165 ? 10.562 -21.5 -12.195 1 97.94 165 VAL B CA 1
ATOM 3623 C C . VAL B 1 165 ? 9.445 -20.766 -12.938 1 97.94 165 VAL B C 1
ATOM 3625 O O . VAL B 1 165 ? 8.289 -21.203 -12.906 1 97.94 165 VAL B O 1
ATOM 3628 N N . PHE B 1 166 ? 9.836 -19.656 -13.492 1 98 166 PHE B N 1
ATOM 3629 C CA . PHE B 1 166 ? 8.961 -18.938 -14.422 1 98 166 PHE B CA 1
ATOM 3630 C C . PHE B 1 166 ? 9.398 -19.203 -15.867 1 98 166 PHE B C 1
ATOM 3632 O O . PHE B 1 166 ? 10.594 -19.25 -16.156 1 98 166 PHE B O 1
ATOM 3639 N N . GLY B 1 167 ? 8.359 -19.312 -16.781 1 96.38 167 GLY B N 1
ATOM 3640 C CA . GLY B 1 167 ? 8.836 -19.5 -18.141 1 96.38 167 GLY B CA 1
ATOM 3641 C C . GLY B 1 167 ? 7.719 -19.703 -19.141 1 96.38 167 GLY B C 1
ATOM 3642 O O . GLY B 1 167 ? 6.543 -19.703 -18.781 1 96.38 167 GLY B O 1
ATOM 3643 N N . THR B 1 168 ? 8.227 -19.891 -20.328 1 94.56 168 THR B N 1
ATOM 3644 C CA . THR B 1 168 ? 7.305 -20.188 -21.422 1 94.56 168 THR B CA 1
ATOM 3645 C C . THR B 1 168 ? 7.168 -21.703 -21.625 1 94.56 168 THR B C 1
ATOM 3647 O O . THR B 1 168 ? 8.094 -22.453 -21.312 1 94.56 168 THR B O 1
ATOM 3650 N N . PRO B 1 169 ? 5.996 -22.109 -22.172 1 93.94 169 PRO B N 1
ATOM 3651 C CA . PRO B 1 169 ? 5.762 -23.547 -22.297 1 93.94 169 PRO B CA 1
ATOM 3652 C C . PRO B 1 169 ? 6.852 -24.25 -23.094 1 93.94 169 PRO B C 1
ATOM 3654 O O . PRO B 1 169 ? 7.32 -25.328 -22.703 1 93.94 169 PRO B O 1
ATOM 3657 N N . GLY B 1 170 ? 7.281 -23.641 -24.172 1 91.88 170 GLY B N 1
ATOM 3658 C CA . GLY B 1 170 ? 8.289 -24.25 -25.016 1 91.88 170 GLY B CA 1
ATOM 3659 C C . GLY B 1 170 ? 9.602 -24.516 -24.297 1 91.88 170 GLY B C 1
ATOM 3660 O O . GLY B 1 170 ? 10.148 -25.609 -24.375 1 91.88 170 GLY B O 1
ATOM 3661 N N . THR B 1 171 ? 10.07 -23.578 -23.641 1 92.94 171 THR B N 1
ATOM 3662 C CA . THR B 1 171 ? 11.367 -23.688 -22.969 1 92.94 171 THR B CA 1
ATOM 3663 C C . THR B 1 171 ? 11.281 -24.625 -21.766 1 92.94 171 THR B C 1
ATOM 3665 O O . THR B 1 171 ? 12.195 -25.406 -21.516 1 92.94 171 THR B O 1
ATOM 3668 N N . ILE B 1 172 ? 10.219 -24.562 -21.047 1 95.06 172 ILE B N 1
ATOM 3669 C CA . ILE B 1 172 ? 10.023 -25.438 -19.906 1 95.06 172 ILE B CA 1
ATOM 3670 C C . ILE B 1 172 ? 9.992 -26.906 -20.359 1 95.06 172 ILE B C 1
ATOM 3672 O O . ILE B 1 172 ? 10.633 -27.766 -19.75 1 95.06 172 ILE B O 1
ATOM 3676 N N . LYS B 1 173 ? 9.289 -27.125 -21.406 1 93.06 173 LYS B N 1
ATOM 3677 C CA . LYS B 1 173 ? 9.219 -28.469 -21.969 1 93.06 173 LYS B CA 1
ATOM 3678 C C . LYS B 1 173 ? 10.602 -28.969 -22.344 1 93.06 173 LYS B C 1
ATOM 3680 O O . LYS B 1 173 ? 10.945 -30.125 -22.062 1 93.06 173 LYS B O 1
ATOM 3685 N N . LYS B 1 174 ? 11.367 -28.125 -22.984 1 92.19 174 LYS B N 1
ATOM 3686 C CA . LYS B 1 174 ? 12.719 -28.5 -23.406 1 92.19 174 LYS B CA 1
ATOM 3687 C C . LYS B 1 174 ? 13.586 -28.859 -22.203 1 92.19 174 LYS B C 1
ATOM 3689 O O . LYS B 1 174 ? 14.32 -29.844 -22.234 1 92.19 174 LYS B O 1
ATOM 3694 N N . LEU B 1 175 ? 13.438 -28.156 -21.219 1 93.75 175 LEU B N 1
ATOM 3695 C CA . LEU B 1 175 ? 14.211 -28.406 -20.016 1 93.75 175 LEU B CA 1
ATOM 3696 C C . LEU B 1 175 ? 13.789 -29.703 -19.359 1 93.75 175 LEU B C 1
ATOM 3698 O O . LEU B 1 175 ? 14.641 -30.469 -18.875 1 93.75 175 LEU B O 1
ATOM 3702 N N . MET B 1 176 ? 12.531 -29.953 -19.344 1 93.38 176 MET B N 1
ATOM 3703 C CA . MET B 1 176 ? 12.016 -31.188 -18.75 1 93.38 176 MET B CA 1
ATOM 3704 C C . MET B 1 176 ? 12.453 -32.406 -19.547 1 93.38 176 MET B C 1
ATOM 3706 O O . MET B 1 176 ? 12.875 -33.406 -18.984 1 93.38 176 MET B O 1
ATOM 3710 N N . THR B 1 177 ? 12.398 -32.219 -20.828 1 90.94 177 THR B N 1
ATOM 3711 C CA . THR B 1 177 ? 12.781 -33.312 -21.719 1 90.94 177 THR B CA 1
ATOM 3712 C C . THR B 1 177 ? 14.266 -33.625 -21.578 1 90.94 177 THR B C 1
ATOM 3714 O O . THR B 1 177 ? 14.664 -34.812 -21.625 1 90.94 177 THR B O 1
ATOM 3717 N N . ALA B 1 178 ? 15.047 -32.594 -21.359 1 92.25 178 ALA B N 1
ATOM 3718 C CA . ALA B 1 178 ? 16.484 -32.781 -21.203 1 92.25 178 ALA B CA 1
ATOM 3719 C C . ALA B 1 178 ? 16.828 -33.219 -19.781 1 92.25 178 ALA B C 1
ATOM 3721 O O . ALA B 1 178 ? 18.016 -33.312 -19.422 1 92.25 178 ALA B O 1
ATOM 3722 N N . LYS B 1 179 ? 15.836 -33.375 -18.922 1 91.75 179 LYS B N 1
ATOM 3723 C CA . LYS B 1 179 ? 15.977 -33.812 -17.547 1 91.75 179 LYS B CA 1
ATOM 3724 C C . LYS B 1 179 ? 16.797 -32.844 -16.719 1 91.75 179 LYS B C 1
ATOM 3726 O O . LYS B 1 179 ? 17.578 -33.219 -15.859 1 91.75 179 LYS B O 1
ATOM 3731 N N . LYS B 1 180 ? 16.656 -31.578 -17.156 1 94.12 180 LYS B N 1
ATOM 3732 C CA . LYS B 1 180 ? 17.328 -30.5 -16.438 1 94.12 180 LYS B CA 1
ATOM 3733 C C . LYS B 1 180 ? 16.391 -29.859 -15.414 1 94.12 180 LYS B C 1
ATOM 3735 O O . LYS B 1 180 ? 16.828 -29.156 -14.508 1 94.12 180 LYS B O 1
ATOM 3740 N N . LEU B 1 181 ? 15.156 -30.078 -15.594 1 94.69 181 LEU B N 1
ATOM 3741 C CA . LEU B 1 181 ? 14.125 -29.562 -14.703 1 94.69 181 LEU B CA 1
ATOM 3742 C C . LEU B 1 181 ? 13.297 -30.719 -14.125 1 94.69 181 LEU B C 1
ATOM 3744 O O . LEU B 1 181 ? 12.469 -31.297 -14.828 1 94.69 181 LEU B O 1
ATOM 3748 N N . ARG B 1 182 ? 13.531 -31.016 -12.867 1 91.06 182 ARG B N 1
ATOM 3749 C CA . ARG B 1 182 ? 12.781 -32.062 -12.188 1 91.06 182 ARG B CA 1
ATOM 3750 C C . ARG B 1 182 ? 11.484 -31.516 -11.602 1 91.06 182 ARG B C 1
ATOM 3752 O O . ARG B 1 182 ? 11.469 -30.438 -11 1 91.06 182 ARG B O 1
ATOM 3759 N N . THR B 1 183 ? 10.414 -32.281 -11.75 1 91.75 183 THR B N 1
ATOM 3760 C CA . THR B 1 183 ? 9.117 -31.75 -11.344 1 91.75 183 THR B CA 1
ATOM 3761 C C . THR B 1 183 ? 8.484 -32.625 -10.273 1 91.75 183 THR B C 1
ATOM 3763 O O . THR B 1 183 ? 7.289 -32.5 -9.984 1 91.75 183 THR B O 1
ATOM 3766 N N . CYS B 1 184 ? 9.234 -33.469 -9.656 1 88.44 184 CYS B N 1
ATOM 3767 C CA . CYS B 1 184 ? 8.695 -34.438 -8.703 1 88.44 184 CYS B CA 1
ATOM 3768 C C . CYS B 1 184 ? 8.266 -33.75 -7.414 1 88.44 184 CYS B C 1
ATOM 3770 O O . CYS B 1 184 ? 7.449 -34.281 -6.664 1 88.44 184 CYS B O 1
ATOM 3772 N N . ASN B 1 185 ? 8.711 -32.531 -7.199 1 91.06 185 ASN B N 1
ATOM 3773 C CA . ASN B 1 185 ? 8.414 -31.875 -5.934 1 91.06 185 ASN B CA 1
ATOM 3774 C C . ASN B 1 185 ? 7.559 -30.625 -6.133 1 91.06 185 ASN B C 1
ATOM 3776 O O . ASN B 1 185 ? 7.449 -29.797 -5.234 1 91.06 185 ASN B O 1
ATOM 3780 N N . ILE B 1 186 ? 6.941 -30.531 -7.258 1 93.25 186 ILE B N 1
ATOM 3781 C CA . ILE B 1 186 ? 6.129 -29.359 -7.539 1 93.25 186 ILE B CA 1
ATOM 3782 C C . ILE B 1 186 ? 4.871 -29.375 -6.676 1 93.25 186 ILE B C 1
ATOM 3784 O O . ILE B 1 186 ? 4.125 -30.359 -6.684 1 93.25 186 ILE B O 1
ATOM 3788 N N . LYS B 1 187 ? 4.652 -28.281 -5.992 1 92.5 187 LYS B N 1
ATOM 3789 C CA . LYS B 1 187 ? 3.484 -28.141 -5.125 1 92.5 187 LYS B CA 1
ATOM 3790 C C . LYS B 1 187 ? 2.428 -27.25 -5.762 1 92.5 187 LYS B C 1
ATOM 3792 O O . LYS B 1 187 ? 1.23 -27.422 -5.516 1 92.5 187 LYS B O 1
ATOM 3797 N N . ILE B 1 188 ? 2.902 -26.297 -6.523 1 94.19 188 ILE B N 1
ATOM 3798 C CA . ILE B 1 188 ? 1.985 -25.344 -7.133 1 94.19 188 ILE B CA 1
ATOM 3799 C C . ILE B 1 188 ? 2.375 -25.109 -8.594 1 94.19 188 ILE B C 1
ATOM 3801 O O . ILE B 1 188 ? 3.547 -24.875 -8.898 1 94.19 188 ILE B O 1
ATOM 3805 N N . LEU B 1 189 ? 1.423 -25.25 -9.438 1 92.94 189 LEU B N 1
ATOM 3806 C CA . LEU B 1 189 ? 1.563 -24.969 -10.859 1 92.94 189 LEU B CA 1
ATOM 3807 C C . LEU B 1 189 ? 0.596 -23.875 -11.297 1 92.94 189 LEU B C 1
ATOM 3809 O O . LEU B 1 189 ? -0.619 -24 -11.133 1 92.94 189 LEU B O 1
ATOM 3813 N N . VAL B 1 190 ? 1.165 -22.781 -11.844 1 95.38 190 VAL B N 1
ATOM 3814 C CA . VAL B 1 190 ? 0.338 -21.625 -12.203 1 95.38 190 VAL B CA 1
ATOM 3815 C C . VAL B 1 190 ? 0.349 -21.438 -13.719 1 95.38 190 VAL B C 1
ATOM 3817 O O . VAL B 1 190 ? 1.407 -21.484 -14.352 1 95.38 190 VAL B O 1
ATOM 3820 N N . PHE B 1 191 ? -0.827 -21.297 -14.25 1 92.5 191 PHE B N 1
ATOM 3821 C CA . PHE B 1 191 ? -0.988 -20.828 -15.625 1 92.5 191 PHE B CA 1
ATOM 3822 C C . PHE B 1 191 ? -1.499 -19.391 -15.648 1 92.5 191 PHE B C 1
ATOM 3824 O O . PHE B 1 191 ? -2.654 -19.125 -15.305 1 92.5 191 PHE B O 1
ATOM 3831 N N . ASP B 1 192 ? -0.652 -18.484 -16.031 1 93.75 192 ASP B N 1
ATOM 3832 C CA . ASP B 1 192 ? -1.046 -17.078 -16.125 1 93.75 192 ASP B CA 1
ATOM 3833 C C . ASP B 1 192 ? -1.408 -16.703 -17.562 1 93.75 192 ASP B C 1
ATOM 3835 O O . ASP B 1 192 ? -0.681 -17.047 -18.5 1 93.75 192 ASP B O 1
ATOM 3839 N N . GLU B 1 193 ? -2.453 -15.992 -17.672 1 91.06 193 GLU B N 1
ATOM 3840 C CA . GLU B 1 193 ? -3.01 -15.641 -18.984 1 91.06 193 GLU B CA 1
ATOM 3841 C C . GLU B 1 193 ? -3.225 -16.875 -19.844 1 91.06 193 GLU B C 1
ATOM 3843 O O . GLU B 1 193 ? -2.771 -16.938 -20.984 1 91.06 193 GLU B O 1
ATOM 3848 N N . ALA B 1 194 ? -3.992 -17.75 -19.344 1 87.88 194 ALA B N 1
ATOM 3849 C CA . ALA B 1 194 ? -4.211 -19.062 -19.953 1 87.88 194 ALA B CA 1
ATOM 3850 C C . ALA B 1 194 ? -4.922 -18.922 -21.297 1 87.88 194 ALA B C 1
ATOM 3852 O O . ALA B 1 194 ? -4.676 -19.719 -22.219 1 87.88 194 ALA B O 1
ATOM 3853 N N . ASP B 1 195 ? -5.742 -17.984 -21.453 1 85.12 195 ASP B N 1
ATOM 3854 C CA . ASP B 1 195 ? -6.477 -17.812 -22.703 1 85.12 195 ASP B CA 1
ATOM 3855 C C . ASP B 1 195 ? -5.527 -17.469 -23.844 1 85.12 195 ASP B C 1
ATOM 3857 O O . ASP B 1 195 ? -5.66 -17.984 -24.953 1 85.12 195 ASP B O 1
ATOM 3861 N N . HIS B 1 196 ? -4.535 -16.719 -23.547 1 85.25 196 HIS B N 1
ATOM 3862 C CA . HIS B 1 196 ? -3.539 -16.359 -24.547 1 85.25 196 HIS B CA 1
ATOM 3863 C C . HIS B 1 196 ? -2.607 -17.531 -24.844 1 85.25 196 HIS B C 1
ATOM 3865 O O . HIS B 1 196 ? -2.268 -17.781 -26 1 85.25 196 HIS B O 1
ATOM 3871 N N . MET B 1 197 ? -2.285 -18.188 -23.891 1 84.25 197 MET B N 1
ATOM 3872 C CA . MET B 1 197 ? -1.355 -19.297 -24 1 84.25 197 MET B CA 1
ATOM 3873 C C . MET B 1 197 ? -1.983 -20.453 -24.781 1 84.25 197 MET B C 1
ATOM 3875 O O . MET B 1 197 ? -1.337 -21.047 -25.656 1 84.25 197 MET B O 1
ATOM 3879 N N . LEU B 1 198 ? -3.229 -20.609 -24.547 1 79.19 198 LEU B N 1
ATOM 3880 C CA . LEU B 1 198 ? -3.893 -21.781 -25.125 1 79.19 198 LEU B CA 1
ATOM 3881 C C . LEU B 1 198 ? -4.438 -21.469 -26.516 1 79.19 198 LEU B C 1
ATOM 3883 O O . LEU B 1 198 ? -4.855 -22.375 -27.234 1 79.19 198 LEU B O 1
ATOM 3887 N N . ALA B 1 199 ? -4.438 -20.188 -26.812 1 77.5 199 ALA B N 1
ATOM 3888 C CA . ALA B 1 199 ? -4.84 -19.781 -28.156 1 77.5 199 ALA B CA 1
ATOM 3889 C C . ALA B 1 199 ? -3.799 -20.203 -29.188 1 77.5 199 ALA B C 1
ATOM 3891 O O . ALA B 1 199 ? -4.121 -20.375 -30.375 1 77.5 199 ALA B O 1
ATOM 3892 N N . GLU B 1 200 ? -2.611 -20.344 -28.719 1 76.75 200 GLU B N 1
ATOM 3893 C CA . GLU B 1 200 ? -1.536 -20.797 -29.594 1 76.75 200 GLU B CA 1
ATOM 3894 C C . GLU B 1 200 ? -1.378 -22.328 -29.531 1 76.75 200 GLU B C 1
ATOM 3896 O O . GLU B 1 200 ? -1.017 -22.875 -28.484 1 76.75 200 GLU B O 1
ATOM 3901 N N . SER B 1 201 ? -1.59 -22.938 -30.641 1 74.25 201 SER B N 1
ATOM 3902 C CA . SER B 1 201 ? -1.627 -24.406 -30.688 1 74.25 201 SER B CA 1
ATOM 3903 C C . SER B 1 201 ? -0.364 -25 -30.078 1 74.25 201 SER B C 1
ATOM 3905 O O . SER B 1 201 ? -0.438 -25.938 -29.281 1 74.25 201 SER B O 1
ATOM 3907 N N . GLY B 1 202 ? 0.759 -24.453 -30.438 1 74.25 202 GLY B N 1
ATOM 3908 C CA . GLY B 1 202 ? 2.008 -24.969 -29.891 1 74.25 202 GLY B CA 1
ATOM 3909 C C . GLY B 1 202 ? 2.094 -24.859 -28.375 1 74.25 202 GLY B C 1
ATOM 3910 O O . GLY B 1 202 ? 2.541 -25.797 -27.703 1 74.25 202 GLY B O 1
ATOM 3911 N N . PHE B 1 203 ? 1.531 -23.906 -27.875 1 79.62 203 PHE B N 1
ATOM 3912 C CA . PHE B 1 203 ? 1.595 -23.656 -26.438 1 79.62 203 PHE B CA 1
ATOM 3913 C C . PHE B 1 203 ? 0.594 -24.531 -25.703 1 79.62 203 PHE B C 1
ATOM 3915 O O . PHE B 1 203 ? 0.873 -25 -24.594 1 79.62 203 PHE B O 1
ATOM 3922 N N . LYS B 1 204 ? -0.467 -24.688 -26.328 1 80.44 204 LYS B N 1
ATOM 3923 C CA . LYS B 1 204 ? -1.473 -25.562 -25.734 1 80.44 204 LYS B CA 1
ATOM 3924 C C . LYS B 1 204 ? -0.94 -26.984 -25.562 1 80.44 204 LYS B C 1
ATOM 3926 O O . LYS B 1 204 ? -1.015 -27.562 -24.469 1 80.44 204 LYS B O 1
ATOM 3931 N N . ASP B 1 205 ? -0.348 -27.469 -26.625 1 83.31 205 ASP B N 1
ATOM 3932 C CA . ASP B 1 205 ? 0.197 -28.812 -26.609 1 83.31 205 ASP B CA 1
ATOM 3933 C C . ASP B 1 205 ? 1.318 -28.938 -25.578 1 83.31 205 ASP B C 1
ATOM 3935 O O . ASP B 1 205 ? 1.373 -29.922 -24.828 1 83.31 205 ASP B O 1
ATOM 3939 N N . ASP B 1 206 ? 2.092 -27.969 -25.594 1 87.69 206 ASP B N 1
ATOM 3940 C CA . ASP B 1 206 ? 3.219 -27.969 -24.656 1 87.69 206 ASP B CA 1
ATOM 3941 C C . ASP B 1 206 ? 2.738 -27.922 -23.219 1 87.69 206 ASP B C 1
ATOM 3943 O O . ASP B 1 206 ? 3.262 -28.625 -22.359 1 87.69 206 ASP B O 1
ATOM 3947 N N . SER B 1 207 ? 1.752 -27.125 -22.953 1 85.62 207 SER B N 1
ATOM 3948 C CA . SER B 1 207 ? 1.215 -27 -21.609 1 85.62 207 SER B CA 1
ATOM 3949 C C . SER B 1 207 ? 0.581 -28.297 -21.125 1 85.62 207 SER B C 1
ATOM 3951 O O . SER B 1 207 ? 0.758 -28.688 -19.984 1 85.62 207 SER B O 1
ATOM 3953 N N . GLU B 1 208 ? -0.112 -28.906 -22.016 1 80.38 208 GLU B N 1
ATOM 3954 C CA . GLU B 1 208 ? -0.729 -30.188 -21.672 1 80.38 208 GLU B CA 1
ATOM 3955 C C . GLU B 1 208 ? 0.327 -31.25 -21.359 1 80.38 208 GLU B C 1
ATOM 3957 O O . GLU B 1 208 ? 0.166 -32.031 -20.438 1 80.38 208 GLU B O 1
ATOM 3962 N N . ARG B 1 209 ? 1.305 -31.203 -22.125 1 84.25 209 ARG B N 1
ATOM 3963 C CA . ARG B 1 209 ? 2.396 -32.156 -21.906 1 84.25 209 ARG B CA 1
ATOM 3964 C C . ARG B 1 209 ? 3.078 -31.922 -20.562 1 84.25 209 ARG B C 1
ATOM 3966 O O . ARG B 1 209 ? 3.395 -32.875 -19.844 1 84.25 209 ARG B O 1
ATOM 3973 N N . ILE B 1 210 ? 3.256 -30.719 -20.297 1 87.5 210 ILE B N 1
ATOM 3974 C CA . ILE B 1 210 ? 3.889 -30.344 -19.031 1 87.5 210 ILE B CA 1
ATOM 3975 C C . ILE B 1 210 ? 3.045 -30.844 -17.859 1 87.5 210 ILE B C 1
ATOM 3977 O O . ILE B 1 210 ? 3.566 -31.469 -16.938 1 87.5 210 ILE B O 1
ATOM 3981 N N . MET B 1 211 ? 1.822 -30.625 -17.953 1 83.5 211 MET B N 1
ATOM 3982 C CA . MET B 1 211 ? 0.916 -31.047 -16.891 1 83.5 211 MET B CA 1
ATOM 3983 C C . MET B 1 211 ? 0.945 -32.562 -16.719 1 83.5 211 MET B C 1
ATOM 3985 O O . MET B 1 211 ? 0.969 -33.062 -15.586 1 83.5 211 MET B O 1
ATOM 3989 N N . ARG B 1 212 ? 0.98 -33.188 -17.781 1 79.62 212 ARG B N 1
ATOM 3990 C CA . ARG B 1 212 ? 1.014 -34.656 -17.781 1 79.62 212 ARG B CA 1
ATOM 3991 C C . ARG B 1 212 ? 2.307 -35.156 -17.141 1 79.62 212 ARG B C 1
ATOM 3993 O O . ARG B 1 212 ? 2.283 -36.094 -16.344 1 79.62 212 ARG B O 1
ATOM 4000 N N . ASP B 1 213 ? 3.346 -34.594 -17.547 1 84.56 213 ASP B N 1
ATOM 4001 C CA . ASP B 1 213 ? 4.648 -35 -17.047 1 84.56 213 ASP B CA 1
ATOM 4002 C C . ASP B 1 213 ? 4.77 -34.75 -15.539 1 84.56 213 ASP B C 1
ATOM 4004 O O . ASP B 1 213 ? 5.336 -35.562 -14.812 1 84.56 213 ASP B O 1
ATOM 4008 N N . ILE B 1 214 ? 4.223 -33.688 -15.133 1 84.38 214 ILE B N 1
ATOM 4009 C CA . ILE B 1 214 ? 4.258 -33.375 -13.711 1 84.38 214 ILE B CA 1
ATOM 4010 C C . ILE B 1 214 ? 3.447 -34.406 -12.922 1 84.38 214 ILE B C 1
ATOM 4012 O O . ILE B 1 214 ? 3.883 -34.844 -11.867 1 84.38 214 ILE B O 1
ATOM 4016 N N . ARG B 1 215 ? 2.348 -34.719 -13.422 1 78.25 215 ARG B N 1
ATOM 4017 C CA . ARG B 1 215 ? 1.495 -35.719 -12.773 1 78.25 215 ARG B CA 1
ATOM 4018 C C . ARG B 1 215 ? 2.195 -37.062 -12.688 1 78.25 215 ARG B C 1
ATOM 4020 O O . ARG B 1 215 ? 2.107 -37.75 -11.672 1 78.25 215 ARG B O 1
ATOM 4027 N N . ARG B 1 216 ? 2.867 -37.375 -13.648 1 78 216 ARG B N 1
ATOM 4028 C CA . ARG B 1 216 ? 3.551 -38.656 -13.734 1 78 216 ARG B CA 1
ATOM 4029 C C . ARG B 1 216 ? 4.707 -38.719 -12.742 1 78 216 ARG B C 1
ATOM 4031 O O . ARG B 1 216 ? 4.887 -39.719 -12.055 1 78 216 ARG B O 1
ATOM 4038 N N . GLU B 1 217 ? 5.367 -37.719 -12.727 1 81.81 217 GLU B N 1
ATOM 4039 C CA . GLU B 1 217 ? 6.566 -37.688 -11.891 1 81.81 217 GLU B CA 1
ATOM 4040 C C . GLU B 1 217 ? 6.203 -37.594 -10.414 1 81.81 217 GLU B C 1
ATOM 4042 O O . GLU B 1 217 ? 6.934 -38.062 -9.547 1 81.81 217 GLU B O 1
ATOM 4047 N N . SER B 1 218 ? 5.129 -36.875 -10.117 1 75.12 218 SER B N 1
ATOM 4048 C CA . SER B 1 218 ? 4.734 -36.688 -8.727 1 75.12 218 SER B CA 1
ATOM 4049 C C . SER B 1 218 ? 4.07 -37.906 -8.148 1 75.12 218 SER B C 1
ATOM 4051 O O . SER B 1 218 ? 4 -38.094 -6.93 1 75.12 218 SER B O 1
ATOM 4053 N N . GLY B 1 219 ? 3.848 -38.938 -8.93 1 63.44 219 GLY B N 1
ATOM 4054 C CA . GLY B 1 219 ? 3.23 -40.188 -8.539 1 63.44 219 GLY B CA 1
ATOM 4055 C C . GLY B 1 219 ? 1.784 -40.031 -8.102 1 63.44 219 GLY B C 1
ATOM 4056 O O . GLY B 1 219 ? 0.984 -40.969 -8.25 1 63.44 219 GLY B O 1
ATOM 4057 N N . ASP B 1 220 ? 1.396 -39 -7.199 1 56.91 220 ASP B N 1
ATOM 4058 C CA . ASP B 1 220 ? 0.027 -38.781 -6.746 1 56.91 220 ASP B CA 1
ATOM 4059 C C . ASP B 1 220 ? -0.527 -37.469 -7.309 1 56.91 220 ASP B C 1
ATOM 4061 O O . ASP B 1 220 ? 0.105 -36.438 -7.188 1 56.91 220 ASP B O 1
ATOM 4065 N N . ALA B 1 221 ? -1.498 -37.594 -8.367 1 52.09 221 ALA B N 1
ATOM 4066 C CA . ALA B 1 221 ? -2.143 -36.469 -9.016 1 52.09 221 ALA B CA 1
ATOM 4067 C C . ALA B 1 221 ? -2.525 -35.406 -7.992 1 52.09 221 ALA B C 1
ATOM 4069 O O . ALA B 1 221 ? -2.703 -34.219 -8.344 1 52.09 221 ALA B O 1
ATOM 4070 N N . SER B 1 222 ? -2.729 -35.812 -6.652 1 54.53 222 SER B N 1
ATOM 4071 C CA . SER B 1 222 ? -3.318 -34.969 -5.609 1 54.53 222 SER B CA 1
ATOM 4072 C C . SER B 1 222 ? -2.275 -34.062 -4.98 1 54.53 222 SER B C 1
ATOM 4074 O O . SER B 1 222 ? -2.613 -33.188 -4.168 1 54.53 222 SER B O 1
ATOM 4076 N N . LEU B 1 223 ? -1 -34.062 -5.617 1 64.38 223 LEU B N 1
ATOM 4077 C CA . LEU B 1 223 ? 0.001 -33.438 -4.75 1 64.38 223 LEU B CA 1
ATOM 4078 C C . LEU B 1 223 ? 0.245 -31.984 -5.137 1 64.38 223 LEU B C 1
ATOM 4080 O O . LEU B 1 223 ? 0.659 -31.188 -4.301 1 64.38 223 LEU B O 1
ATOM 4084 N N . HIS B 1 224 ? -0.196 -31.672 -6.379 1 83.56 224 HIS B N 1
ATOM 4085 C CA . HIS B 1 224 ? 0.109 -30.281 -6.668 1 83.56 224 HIS B CA 1
ATOM 4086 C C . HIS B 1 224 ? -1.163 -29.469 -6.922 1 83.56 224 HIS B C 1
ATOM 4088 O O . HIS B 1 224 ? -2.154 -30.016 -7.414 1 83.56 224 HIS B O 1
ATOM 4094 N N . GLN B 1 225 ? -1.178 -28.281 -6.52 1 88.56 225 GLN B N 1
ATOM 4095 C CA . GLN B 1 225 ? -2.256 -27.328 -6.754 1 88.56 225 GLN B CA 1
ATOM 4096 C C . GLN B 1 225 ? -2.072 -26.609 -8.086 1 88.56 225 GLN B C 1
ATOM 4098 O O . GLN B 1 225 ? -0.981 -26.125 -8.391 1 88.56 225 GLN B O 1
ATOM 4103 N N . VAL B 1 226 ? -3.135 -26.609 -8.852 1 88.12 226 VAL B N 1
ATOM 4104 C CA . VAL B 1 226 ? -3.092 -25.906 -10.125 1 88.12 226 VAL B CA 1
ATOM 4105 C C . VAL B 1 226 ? -3.914 -24.625 -10.047 1 88.12 226 VAL B C 1
ATOM 4107 O O . VAL B 1 226 ? -5.07 -24.656 -9.617 1 88.12 226 VAL B O 1
ATOM 4110 N N . LEU B 1 227 ? -3.26 -23.531 -10.406 1 91.62 227 LEU B N 1
ATOM 4111 C CA . LEU B 1 227 ? -3.926 -22.234 -10.484 1 91.62 227 LEU B CA 1
ATOM 4112 C C . LEU B 1 227 ? -3.965 -21.734 -11.922 1 91.62 227 LEU B C 1
ATOM 4114 O O . LEU B 1 227 ? -2.918 -21.531 -12.539 1 91.62 227 LEU B O 1
ATOM 4118 N N . LEU B 1 228 ? -5.176 -21.578 -12.383 1 88.56 228 LEU B N 1
ATOM 4119 C CA . LEU B 1 228 ? -5.352 -21.094 -13.742 1 88.56 228 LEU B CA 1
ATOM 4120 C C . LEU B 1 228 ? -6.008 -19.719 -13.742 1 88.56 228 LEU B C 1
ATOM 4122 O O . LEU B 1 228 ? -7.16 -19.578 -13.32 1 88.56 228 LEU B O 1
ATOM 4126 N N . PHE B 1 229 ? -5.262 -18.703 -14.211 1 90.06 229 PHE B N 1
ATOM 4127 C CA . PHE B 1 229 ? -5.785 -17.359 -14.336 1 90.06 229 PHE B CA 1
ATOM 4128 C C . PHE B 1 229 ? -5.953 -16.969 -15.805 1 90.06 229 PHE B C 1
ATOM 4130 O O . PHE B 1 229 ? -5.031 -17.141 -16.609 1 90.06 229 PHE B O 1
ATOM 4137 N N . SER B 1 230 ? -7.137 -16.453 -16.016 1 86.88 230 SER B N 1
ATOM 4138 C CA . SER B 1 230 ? -7.457 -16.109 -17.391 1 86.88 230 SER B CA 1
ATOM 4139 C C . SER B 1 230 ? -8.406 -14.906 -17.453 1 86.88 230 SER B C 1
ATOM 4141 O O . SER B 1 230 ? -9.289 -14.766 -16.609 1 86.88 230 SER B O 1
ATOM 4143 N N . ALA B 1 231 ? -8.203 -14.078 -18.453 1 84.69 231 ALA B N 1
ATOM 4144 C CA . ALA B 1 231 ? -9.117 -12.953 -18.641 1 84.69 231 ALA B CA 1
ATOM 4145 C C . ALA B 1 231 ? -10.461 -13.422 -19.188 1 84.69 231 ALA B C 1
ATOM 4147 O O . ALA B 1 231 ? -11.508 -12.875 -18.844 1 84.69 231 ALA B O 1
ATOM 4148 N N . THR B 1 232 ? -10.359 -14.398 -20.047 1 78.38 232 THR B N 1
ATOM 4149 C CA . THR B 1 232 ? -11.562 -14.93 -20.672 1 78.38 232 THR B CA 1
ATOM 4150 C C . THR B 1 232 ? -11.633 -16.438 -20.516 1 78.38 232 THR B C 1
ATOM 4152 O O . THR B 1 232 ? -10.602 -17.109 -20.375 1 78.38 232 THR B O 1
ATOM 4155 N N . PHE B 1 233 ? -12.828 -16.859 -20.438 1 73.81 233 PHE B N 1
ATOM 4156 C CA . PHE B 1 233 ? -13.047 -18.312 -20.406 1 73.81 233 PHE B CA 1
ATOM 4157 C C . PHE B 1 233 ? -13.617 -18.797 -21.734 1 73.81 233 PHE B C 1
ATOM 4159 O O . PHE B 1 233 ? -14.773 -19.188 -21.812 1 73.81 233 PHE B O 1
ATOM 4166 N N . ASN B 1 234 ? -12.734 -18.75 -22.625 1 73.94 234 ASN B N 1
ATOM 4167 C CA . ASN B 1 234 ? -13.156 -19.234 -23.938 1 73.94 234 ASN B CA 1
ATOM 4168 C C . ASN B 1 234 ? -13.18 -20.766 -23.984 1 73.94 234 ASN B C 1
ATOM 4170 O O . ASN B 1 234 ? -12.891 -21.422 -22.984 1 73.94 234 ASN B O 1
ATOM 4174 N N . GLU B 1 235 ? -13.539 -21.312 -25.062 1 69.56 235 GLU B N 1
ATOM 4175 C CA . GLU B 1 235 ? -13.75 -22.75 -25.203 1 69.56 235 GLU B CA 1
ATOM 4176 C C . GLU B 1 235 ? -12.461 -23.531 -24.922 1 69.56 235 GLU B C 1
ATOM 4178 O O . GLU B 1 235 ? -12.5 -24.625 -24.359 1 69.56 235 GLU B O 1
ATOM 4183 N N . THR B 1 236 ? -11.469 -22.922 -25.266 1 70.75 236 THR B N 1
ATOM 4184 C CA . THR B 1 236 ? -10.188 -23.594 -25.094 1 70.75 236 THR B CA 1
ATOM 4185 C C . THR B 1 236 ? -9.828 -23.688 -23.609 1 70.75 236 THR B C 1
ATOM 4187 O O . THR B 1 236 ? -9.414 -24.75 -23.141 1 70.75 236 THR B O 1
ATOM 4190 N N . VAL B 1 237 ? -9.984 -22.656 -22.906 1 74 237 VAL B N 1
ATOM 4191 C CA . VAL B 1 237 ? -9.703 -22.625 -21.469 1 74 237 VAL B CA 1
ATOM 4192 C C . VAL B 1 237 ? -10.648 -23.594 -20.75 1 74 237 VAL B C 1
ATOM 4194 O O . VAL B 1 237 ? -10.227 -24.344 -19.875 1 74 237 VAL B O 1
ATOM 4197 N N . LYS B 1 238 ? -11.758 -23.547 -21.172 1 69 238 LYS B N 1
ATOM 4198 C CA . LYS B 1 238 ? -12.766 -24.438 -20.578 1 69 238 LYS B CA 1
ATOM 4199 C C . LYS B 1 238 ? -12.383 -25.906 -20.766 1 69 238 LYS B C 1
ATOM 4201 O O . LYS B 1 238 ? -12.492 -26.703 -19.844 1 69 238 LYS B O 1
ATOM 4206 N N . SER B 1 239 ? -12 -26.141 -21.922 1 67.12 239 SER B N 1
ATOM 4207 C CA . SER B 1 239 ? -11.648 -27.516 -22.266 1 67.12 239 SER B CA 1
ATOM 4208 C C . SER B 1 239 ? -10.484 -28.016 -21.406 1 67.12 239 SER B C 1
ATOM 4210 O O . SER B 1 239 ? -10.5 -29.156 -20.938 1 67.12 239 SER B O 1
ATOM 4212 N N . ILE B 1 240 ? -9.578 -27.188 -21.156 1 66.44 240 ILE B N 1
ATOM 4213 C CA . ILE B 1 240 ? -8.414 -27.562 -20.359 1 66.44 240 ILE B CA 1
ATOM 4214 C C . ILE B 1 240 ? -8.82 -27.766 -18.906 1 66.44 240 ILE B C 1
ATOM 4216 O O . ILE B 1 240 ? -8.359 -28.703 -18.25 1 66.44 240 ILE B O 1
ATOM 4220 N N . CYS B 1 241 ? -9.594 -26.891 -18.5 1 65.75 241 CYS B N 1
ATOM 4221 C CA . CYS B 1 241 ? -10.07 -27 -17.125 1 65.75 241 CYS B CA 1
ATOM 4222 C C . CYS B 1 241 ? -10.82 -28.297 -16.891 1 65.75 241 CYS B C 1
ATOM 4224 O O . CYS B 1 241 ? -10.578 -29 -15.906 1 65.75 241 CYS B O 1
ATOM 4226 N N . ILE B 1 242 ? -11.555 -28.547 -17.859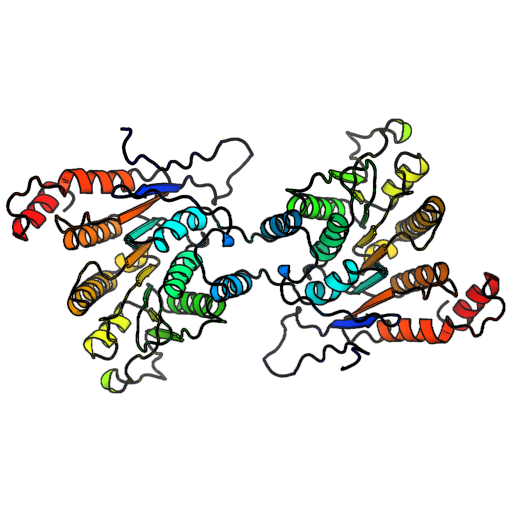 1 60.62 242 ILE B N 1
ATOM 4227 C CA . ILE B 1 242 ? -12.383 -29.75 -17.766 1 60.62 242 ILE B CA 1
ATOM 4228 C C . ILE B 1 242 ? -11.492 -31 -17.828 1 60.62 242 ILE B C 1
ATOM 4230 O O . ILE B 1 242 ? -11.648 -31.922 -17.016 1 60.62 242 ILE B O 1
ATOM 4234 N N . THR B 1 243 ? -10.609 -30.969 -18.75 1 61.75 243 THR B N 1
ATOM 4235 C CA . THR B 1 243 ? -9.727 -32.094 -18.922 1 61.75 243 THR B CA 1
ATOM 4236 C C . THR B 1 243 ? -8.891 -32.344 -17.672 1 61.75 243 THR B C 1
ATOM 4238 O O . THR B 1 243 ? -8.711 -33.469 -17.234 1 61.75 243 THR B O 1
ATOM 4241 N N . HIS B 1 244 ? -8.422 -31.281 -17.109 1 62.94 244 HIS B N 1
ATOM 4242 C CA . HIS B 1 244 ? -7.598 -31.391 -15.914 1 62.94 244 HIS B CA 1
ATOM 4243 C C . HIS B 1 244 ? -8.406 -31.891 -14.727 1 62.94 244 HIS B C 1
ATOM 4245 O O . HIS B 1 244 ? -7.914 -32.688 -13.93 1 62.94 244 HIS B O 1
ATOM 4251 N N . VAL B 1 245 ? -9.547 -31.484 -14.633 1 58.84 245 VAL B N 1
ATOM 4252 C CA . VAL B 1 245 ? -10.422 -31.891 -13.539 1 58.84 245 VAL B CA 1
ATOM 4253 C C . VAL B 1 245 ? -10.781 -33.375 -13.688 1 58.84 245 VAL B C 1
ATOM 4255 O O . VAL B 1 245 ? -10.758 -34.125 -12.711 1 58.84 245 VAL B O 1
ATOM 4258 N N . VAL B 1 246 ? -11.039 -33.719 -14.898 1 54.75 246 VAL B N 1
ATOM 4259 C CA . VAL B 1 246 ? -11.484 -35.094 -15.164 1 54.75 246 VAL B CA 1
ATOM 4260 C C . VAL B 1 246 ? -10.344 -36.062 -14.922 1 54.75 246 VAL B C 1
ATOM 4262 O O . VAL B 1 246 ? -10.547 -37.125 -14.344 1 54.75 246 VAL B O 1
ATOM 4265 N N . LYS B 1 247 ? -9.312 -35.656 -15.359 1 58.88 247 LYS B N 1
ATOM 4266 C CA . LYS B 1 247 ? -8.18 -36.562 -15.258 1 58.88 247 LYS B CA 1
ATOM 4267 C C . LYS B 1 247 ? -7.75 -36.75 -13.805 1 58.88 247 LYS B C 1
ATOM 4269 O O . LYS B 1 247 ? -7.152 -37.75 -13.445 1 58.88 247 LYS B O 1
ATOM 4274 N N . ARG B 1 248 ? -8.125 -35.844 -13.047 1 58.47 248 ARG B N 1
ATOM 4275 C CA . ARG B 1 248 ? -7.766 -35.906 -11.633 1 58.47 248 ARG B CA 1
ATOM 4276 C C . ARG B 1 248 ? -8.914 -36.469 -10.805 1 58.47 248 ARG B C 1
ATOM 4278 O O . ARG B 1 248 ? -8.758 -36.719 -9.602 1 58.47 248 ARG B O 1
ATOM 4285 N N . TRP B 1 249 ? -9.984 -36.594 -11.469 1 49.94 249 TRP B N 1
ATOM 4286 C CA . TRP B 1 249 ? -11.156 -37.094 -10.766 1 49.94 249 TRP B CA 1
ATOM 4287 C C . TRP B 1 249 ? -10.93 -38.5 -10.281 1 49.94 249 TRP B C 1
ATOM 4289 O O . TRP B 1 249 ? -10.492 -39.375 -11.047 1 49.94 249 TRP B O 1
ATOM 4299 N N . LYS B 1 250 ? -10.57 -38.562 -9.016 1 50.69 250 LYS B N 1
ATOM 4300 C CA . LYS B 1 250 ? -10.664 -39.875 -8.375 1 50.69 250 LYS B CA 1
ATOM 4301 C C . LYS B 1 250 ? -11.953 -40 -7.566 1 50.69 250 LYS B C 1
ATOM 4303 O O . LYS B 1 250 ? -12.414 -39 -6.98 1 50.69 250 LYS B O 1
ATOM 4308 N N . PRO B 1 251 ? -12.688 -41.156 -7.832 1 45.75 251 PRO B N 1
ATOM 4309 C CA . PRO B 1 251 ? -13.922 -41.344 -7.066 1 45.75 251 PRO B CA 1
ATOM 4310 C C . PRO B 1 251 ? -13.82 -40.812 -5.641 1 45.75 251 PRO B C 1
ATOM 4312 O O . PRO B 1 251 ? -14.781 -40.25 -5.113 1 45.75 251 PRO B O 1
ATOM 4315 N N . ASP B 1 252 ? -12.797 -41.188 -5.047 1 44.25 252 ASP B N 1
ATOM 4316 C CA . ASP B 1 252 ? -12.641 -40.812 -3.639 1 44.25 252 ASP B CA 1
ATOM 4317 C C . ASP B 1 252 ? -12.18 -39.375 -3.484 1 44.25 252 ASP B C 1
ATOM 4319 O O . ASP B 1 252 ? -12.211 -38.812 -2.385 1 44.25 252 ASP B O 1
ATOM 4323 N N . ILE B 1 253 ? -11.492 -39.031 -4.539 1 44 253 ILE B N 1
ATOM 4324 C CA . ILE B 1 253 ? -10.922 -37.688 -4.391 1 44 253 ILE B CA 1
ATOM 4325 C C . ILE B 1 253 ? -11.82 -36.656 -5.066 1 44 253 ILE B C 1
ATOM 4327 O O . ILE B 1 253 ? -11.984 -36.656 -6.289 1 44 253 ILE B O 1
ATOM 4331 N N . CYS B 1 254 ? -13.023 -36.375 -4.652 1 41.16 254 CYS B N 1
ATOM 4332 C CA . CYS B 1 254 ? -13.82 -35.25 -5.086 1 41.16 254 CYS B CA 1
ATOM 4333 C C . CYS B 1 254 ? -12.938 -34.156 -5.672 1 41.16 254 CYS B C 1
ATOM 4335 O O . CYS B 1 254 ? -12.156 -33.531 -4.953 1 41.16 254 CYS B O 1
ATOM 4337 N N . ALA B 1 255 ? -12.445 -34.438 -6.91 1 48.72 255 ALA B N 1
ATOM 4338 C CA . ALA B 1 255 ? -11.594 -33.5 -7.637 1 48.72 255 ALA B CA 1
ATOM 4339 C C . ALA B 1 255 ? -12.039 -32.062 -7.402 1 48.72 255 ALA B C 1
ATOM 4341 O O . ALA B 1 255 ? -13.18 -31.703 -7.695 1 48.72 255 ALA B O 1
ATOM 4342 N N . VAL B 1 256 ? -11.641 -31.422 -6.191 1 54.28 256 VAL B N 1
ATOM 4343 C CA . VAL B 1 256 ? -12.086 -30.219 -5.5 1 54.28 256 VAL B CA 1
ATOM 4344 C C . VAL B 1 256 ? -11.445 -29 -6.137 1 54.28 256 VAL B C 1
ATOM 4346 O O . VAL B 1 256 ? -10.219 -28.906 -6.234 1 54.28 256 VAL B O 1
ATOM 4349 N N . PHE B 1 257 ? -12.227 -28.453 -7.273 1 68.12 257 PHE B N 1
ATOM 4350 C CA . PHE B 1 257 ? -11.727 -27.203 -7.84 1 68.12 257 PHE B CA 1
ATOM 4351 C C . PHE B 1 257 ? -12.57 -26.031 -7.375 1 68.12 257 PHE B C 1
ATOM 4353 O O . PHE B 1 257 ? -13.727 -26.203 -6.988 1 68.12 257 PHE B O 1
ATOM 4360 N N . ASN B 1 258 ? -11.922 -24.922 -7.312 1 77.12 258 ASN B N 1
ATOM 4361 C CA . ASN B 1 258 ? -12.578 -23.641 -7.098 1 77.12 258 ASN B CA 1
ATOM 4362 C C . ASN B 1 258 ? -12.641 -22.812 -8.383 1 77.12 258 ASN B C 1
ATOM 4364 O O . ASN B 1 258 ? -11.695 -22.828 -9.172 1 77.12 258 ASN B O 1
ATOM 4368 N N . LEU B 1 259 ? -13.828 -22.312 -8.57 1 76.75 259 LEU B N 1
ATOM 4369 C CA . LEU B 1 259 ? -14.016 -21.453 -9.734 1 76.75 259 LEU B CA 1
ATOM 4370 C C . LEU B 1 259 ? -14.383 -20.031 -9.297 1 76.75 259 LEU B C 1
ATOM 4372 O O . LEU B 1 259 ? -15.273 -19.844 -8.461 1 76.75 259 LEU B O 1
ATOM 4376 N N . LEU B 1 260 ? -13.648 -19.125 -9.898 1 78.31 260 LEU B N 1
ATOM 4377 C CA . LEU B 1 260 ? -13.891 -17.719 -9.602 1 78.31 260 LEU B CA 1
ATOM 4378 C C . LEU B 1 260 ? -14.07 -16.906 -10.883 1 78.31 260 LEU B C 1
ATOM 4380 O O . LEU B 1 260 ? -13.266 -17.016 -11.805 1 78.31 260 LEU B O 1
ATOM 4384 N N . GLY B 1 261 ? -15.234 -16.094 -11 1 73 261 GLY B N 1
ATOM 4385 C CA . GLY B 1 261 ? -15.438 -15.281 -12.188 1 73 261 GLY B CA 1
ATOM 4386 C C . GLY B 1 261 ? -16.562 -14.273 -12.039 1 73 261 GLY B C 1
ATOM 4387 O O . GLY B 1 261 ? -17.219 -14.219 -11 1 73 261 GLY B O 1
ATOM 4388 N N . SER B 1 262 ? -16.609 -13.266 -13.023 1 62.22 262 SER B N 1
ATOM 4389 C CA . SER B 1 262 ? -17.688 -12.289 -13.047 1 62.22 262 SER B CA 1
ATOM 4390 C C . SER B 1 262 ? -19.031 -12.961 -13.352 1 62.22 262 SER B C 1
ATOM 4392 O O . SER B 1 262 ? -19.062 -14.047 -13.93 1 62.22 262 SER B O 1
ATOM 4394 N N . ARG B 1 263 ? -20.109 -12.547 -12.742 1 53 263 ARG B N 1
ATOM 4395 C CA . ARG B 1 263 ? -21.484 -13.023 -12.844 1 53 263 ARG B CA 1
ATOM 4396 C C . ARG B 1 263 ? -21.812 -13.43 -14.273 1 53 263 ARG B C 1
ATOM 4398 O O . ARG B 1 263 ? -22.625 -14.328 -14.5 1 53 263 ARG B O 1
ATOM 4405 N N . GLU B 1 264 ? -21.547 -12.484 -15.055 1 47.44 264 GLU B N 1
ATOM 4406 C CA . GLU B 1 264 ? -22.125 -12.852 -16.344 1 47.44 264 GLU B CA 1
ATOM 4407 C C . GLU B 1 264 ? -21.734 -14.273 -16.734 1 47.44 264 GLU B C 1
ATOM 4409 O O . GLU B 1 264 ? -22.062 -14.727 -17.828 1 47.44 264 GLU B O 1
ATOM 4414 N N . GLU B 1 265 ? -20.828 -14.734 -16.016 1 45.75 265 GLU B N 1
ATOM 4415 C CA . GLU B 1 265 ? -20.234 -15.953 -16.547 1 45.75 265 GLU B CA 1
ATOM 4416 C C . GLU B 1 265 ? -21.125 -17.156 -16.312 1 45.75 265 GLU B C 1
ATOM 4418 O O . GLU B 1 265 ? -21.031 -17.812 -15.266 1 45.75 265 GLU B O 1
ATOM 4423 N N . GLU B 1 266 ? -22.281 -17.062 -16.656 1 47.75 266 GLU B N 1
ATOM 4424 C CA . GLU B 1 266 ? -23.062 -18.219 -17.062 1 47.75 266 GLU B CA 1
ATOM 4425 C C . GLU B 1 266 ? -22.156 -19.359 -17.516 1 47.75 266 GLU B C 1
ATOM 4427 O O . GLU B 1 266 ? -22.453 -20.531 -17.266 1 47.75 266 GLU B O 1
ATOM 4432 N N . ALA B 1 267 ? -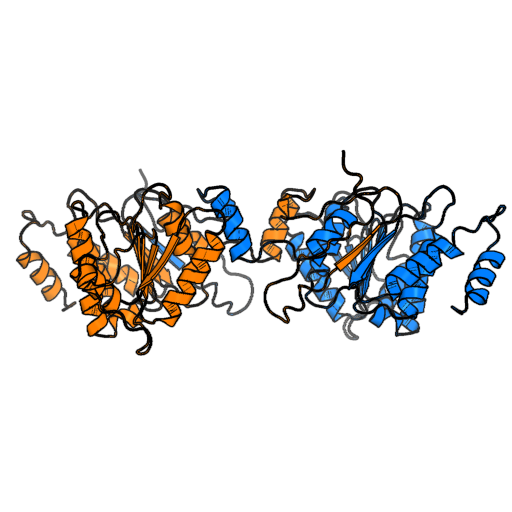21.219 -18.922 -18.109 1 46.16 267 ALA B N 1
ATOM 4433 C CA . ALA B 1 267 ? -20.359 -19.938 -18.703 1 46.16 267 ALA B CA 1
ATOM 4434 C C . ALA B 1 267 ? -19.672 -20.797 -17.625 1 46.16 267 ALA B C 1
ATOM 4436 O O . ALA B 1 267 ? -19.562 -22.016 -17.766 1 46.16 267 ALA B O 1
ATOM 4437 N N . MET B 1 268 ? -19.328 -20.094 -16.5 1 47.69 268 MET B N 1
ATOM 4438 C CA . MET B 1 268 ? -18.656 -20.859 -15.453 1 47.69 268 MET B CA 1
ATOM 4439 C C . MET B 1 268 ? -19.609 -21.891 -14.852 1 47.69 268 MET B C 1
ATOM 4441 O O . MET B 1 268 ? -19.234 -23.047 -14.648 1 47.69 268 MET B O 1
ATOM 4445 N N . LEU B 1 269 ? -20.797 -21.297 -14.508 1 48.41 269 LEU B N 1
ATOM 4446 C CA . LEU B 1 269 ? -21.797 -22.188 -13.945 1 48.41 269 LEU B CA 1
ATOM 4447 C C . LEU B 1 269 ? -22.156 -23.312 -14.93 1 48.41 269 LEU B C 1
ATOM 4449 O O . LEU B 1 269 ? -22.344 -24.453 -14.523 1 48.41 269 LEU B O 1
ATOM 4453 N N . GLU B 1 270 ? -22.188 -22.906 -16.109 1 50.53 270 GLU B N 1
ATOM 4454 C CA . GLU B 1 270 ? -22.453 -23.922 -17.141 1 50.53 270 GLU B CA 1
ATOM 4455 C C . GLU B 1 270 ? -21.344 -24.953 -17.203 1 50.53 270 GLU B C 1
ATOM 4457 O O . GLU B 1 270 ? -21.609 -26.156 -17.375 1 50.53 270 GLU B O 1
ATOM 4462 N N . MET B 1 271 ? -20.203 -24.5 -16.875 1 47.94 271 MET B N 1
ATOM 4463 C CA . MET B 1 271 ? -19.062 -25.406 -16.906 1 47.94 271 MET B CA 1
ATOM 4464 C C . MET B 1 271 ? -19.109 -26.375 -15.734 1 47.94 271 MET B C 1
ATOM 4466 O O . MET B 1 271 ? -18.859 -27.578 -15.898 1 47.94 271 MET B O 1
ATOM 4470 N N . ILE B 1 272 ? -19.484 -25.766 -14.609 1 48.91 272 ILE B N 1
ATOM 4471 C CA . ILE B 1 272 ? -19.594 -26.578 -13.414 1 48.91 272 ILE B CA 1
ATOM 4472 C C . ILE B 1 272 ? -20.781 -27.547 -13.57 1 48.91 272 ILE B C 1
ATOM 4474 O O . ILE B 1 272 ? -20.656 -28.734 -13.258 1 48.91 272 ILE B O 1
ATOM 4478 N N . GLU B 1 273 ? -21.875 -26.938 -13.953 1 47.5 273 GLU B N 1
ATOM 4479 C CA . GLU B 1 273 ? -23.047 -27.781 -14.172 1 47.5 273 GLU B CA 1
ATOM 4480 C C . GLU B 1 273 ? -22.75 -28.859 -15.203 1 47.5 273 GLU B C 1
ATOM 4482 O O . GLU B 1 273 ? -23.156 -30.016 -15.023 1 47.5 273 GLU B O 1
ATOM 4487 N N . HIS B 1 274 ? -22.188 -28.406 -16.188 1 45.84 274 HIS B N 1
ATOM 4488 C CA . HIS B 1 274 ? -21.828 -29.375 -17.219 1 45.84 274 HIS B CA 1
ATOM 4489 C C . HIS B 1 274 ? -20.875 -30.438 -16.688 1 45.84 274 HIS B C 1
ATOM 4491 O O . HIS B 1 274 ? -21.031 -31.609 -17 1 45.84 274 HIS B O 1
ATOM 4497 N N . TYR B 1 275 ? -19.984 -29.922 -15.945 1 45.06 275 TYR B N 1
ATOM 4498 C CA . TYR B 1 275 ? -19.062 -30.859 -15.305 1 45.06 275 TYR B CA 1
ATOM 4499 C C . TYR B 1 275 ? -19.797 -31.781 -14.344 1 45.06 275 TYR B C 1
ATOM 4501 O O . TYR B 1 275 ? -19.578 -33 -14.367 1 45.06 275 TYR B O 1
ATOM 4509 N N . PHE B 1 276 ? -20.5 -31.219 -13.406 1 44.31 276 PHE B N 1
ATOM 4510 C CA . PHE B 1 276 ? -21.172 -32.031 -12.422 1 44.31 276 PHE B CA 1
ATOM 4511 C C . PHE B 1 276 ? -22.281 -32.875 -13.078 1 44.31 276 PHE B C 1
ATOM 4513 O O . PHE B 1 276 ? -22.547 -34 -12.656 1 44.31 276 PHE B O 1
ATOM 4520 N N . GLN B 1 277 ? -22.969 -32.312 -13.844 1 43.62 277 GLN B N 1
ATOM 4521 C CA . GLN B 1 277 ? -24.016 -33.094 -14.492 1 43.62 277 GLN B CA 1
ATOM 4522 C C . GLN B 1 277 ? -23.422 -34.219 -15.336 1 43.62 277 GLN B C 1
ATOM 4524 O O . GLN B 1 277 ? -24.016 -35.312 -15.438 1 43.62 277 GLN B O 1
ATOM 4529 N N . HIS B 1 278 ? -22.422 -33.938 -16.031 1 40.53 278 HIS B N 1
ATOM 4530 C CA . HIS B 1 278 ? -21.891 -34.906 -16.953 1 40.53 278 HIS B CA 1
ATOM 4531 C C . HIS B 1 278 ? -20.797 -35.75 -16.297 1 40.53 278 HIS B C 1
ATOM 4533 O O . HIS B 1 278 ? -20.547 -36.906 -16.719 1 40.53 278 HIS B O 1
ATOM 4539 N N . SER B 1 279 ? -19.953 -35.188 -15.539 1 42.59 279 SER B N 1
ATOM 4540 C CA . SER B 1 279 ? -18.844 -36 -15.023 1 42.59 279 SER B CA 1
ATOM 4541 C C . SER B 1 279 ? -19.328 -36.969 -13.953 1 42.59 279 SER B C 1
ATOM 4543 O O . SER B 1 279 ? -18.547 -37.75 -13.43 1 42.59 279 SER B O 1
ATOM 4545 N N . ILE B 1 280 ? -20.234 -36.594 -13.07 1 39.12 280 ILE B N 1
ATOM 4546 C CA . ILE B 1 280 ? -20.609 -37.656 -12.148 1 39.12 280 ILE B CA 1
ATOM 4547 C C . ILE B 1 280 ? -21.297 -38.781 -12.922 1 39.12 280 ILE B C 1
ATOM 4549 O O . ILE B 1 280 ? -22.438 -38.656 -13.375 1 39.12 280 ILE B O 1
ATOM 4553 N N . PRO B 1 281 ? -20.562 -39.281 -13.914 1 37.72 281 PRO B N 1
ATOM 4554 C CA . PRO B 1 281 ? -21.203 -40.531 -14.352 1 37.72 281 PRO B CA 1
ATOM 4555 C C . PRO B 1 281 ? -21.625 -41.406 -13.188 1 37.72 281 PRO B C 1
ATOM 4557 O O . PRO B 1 281 ? -20.969 -41.406 -12.133 1 37.72 281 PRO B O 1
ATOM 4560 N N . LYS B 1 282 ? -22.844 -41.688 -12.969 1 38.38 282 LYS B N 1
ATOM 4561 C CA . LYS B 1 282 ? -23.141 -42.969 -12.344 1 38.38 282 LYS B CA 1
ATOM 4562 C C . LYS B 1 282 ? -22.234 -44.062 -12.898 1 38.38 282 LYS B C 1
ATOM 4564 O O . LYS B 1 282 ? -22.594 -44.75 -13.852 1 38.38 282 LYS B O 1
ATOM 4569 N N . VAL B 1 283 ? -20.953 -43.75 -13.508 1 36.62 283 VAL B N 1
ATOM 4570 C CA . VAL B 1 283 ? -20.156 -44.844 -14.102 1 36.62 283 VAL B CA 1
ATOM 4571 C C . VAL B 1 283 ? -19.781 -45.844 -13.039 1 36.62 283 VAL B C 1
ATOM 4573 O O . VAL B 1 283 ? -19.25 -45.5 -11.984 1 36.62 283 VAL B O 1
ATOM 4576 N N . ASP B 1 284 ? -20.328 -47 -13.086 1 39.31 284 ASP B N 1
ATOM 4577 C CA . ASP B 1 284 ? -19.922 -48.156 -12.312 1 39.31 284 ASP B CA 1
ATOM 4578 C C . ASP B 1 284 ? -18.406 -48.312 -12.312 1 39.31 284 ASP B C 1
ATOM 4580 O O . ASP B 1 284 ? -17.812 -48.719 -11.297 1 39.31 284 ASP B O 1
ATOM 4584 N N . ASN B 1 285 ? -17.828 -48.594 -13.781 1 34.41 285 ASN B N 1
ATOM 4585 C CA . ASN B 1 285 ? -16.406 -48.844 -13.992 1 34.41 285 ASN B CA 1
ATOM 4586 C C . ASN B 1 285 ? -15.688 -47.625 -14.531 1 34.41 285 ASN B C 1
ATOM 4588 O O . ASN B 1 285 ? -15.625 -47.406 -15.742 1 34.41 285 ASN B O 1
ATOM 4592 N N . TRP B 1 286 ? -15.453 -46.625 -13.812 1 37.72 286 TRP B N 1
ATOM 4593 C CA . TRP B 1 286 ? -14.852 -45.312 -13.984 1 37.72 286 TRP B CA 1
ATOM 4594 C C . TRP B 1 286 ? -13.469 -45.438 -14.602 1 37.72 286 TRP B C 1
ATOM 4596 O O . TRP B 1 286 ? -12.867 -44.406 -14.984 1 37.72 286 TRP B O 1
ATOM 4606 N N . GLU B 1 287 ? -12.836 -46.531 -14.758 1 36 287 GLU B N 1
ATOM 4607 C CA . GLU B 1 287 ? -11.508 -46.875 -15.258 1 36 287 GLU B CA 1
ATOM 4608 C C . GLU B 1 287 ? -11.445 -46.781 -16.781 1 36 287 GLU B C 1
ATOM 4610 O O . GLU B 1 287 ? -10.359 -46.781 -17.359 1 36 287 GLU B O 1
ATOM 4615 N N . ASP B 1 288 ? -12.5 -46.969 -17.578 1 36.38 288 ASP B N 1
ATOM 4616 C CA . ASP B 1 288 ? -12.344 -47.094 -19.016 1 36.38 288 ASP B CA 1
ATOM 4617 C C . ASP B 1 288 ? -12.312 -45.719 -19.688 1 36.38 288 ASP B C 1
ATOM 4619 O O . ASP B 1 288 ? -13.266 -44.938 -19.594 1 36.38 288 ASP B O 1
ATOM 4623 N N . GLU B 1 289 ? -11.195 -45.094 -20.156 1 41.5 289 GLU B N 1
ATOM 4624 C CA . GLU B 1 289 ? -10.852 -43.906 -20.922 1 41.5 289 GLU B CA 1
ATOM 4625 C C . GLU B 1 289 ? -11.867 -43.625 -22.016 1 41.5 289 GLU B C 1
ATOM 4627 O O . GLU B 1 289 ? -12.203 -42.469 -22.297 1 41.5 289 GLU B O 1
ATOM 4632 N N . LYS B 1 290 ? -12.375 -44.719 -22.688 1 46.09 290 LYS B N 1
ATOM 4633 C CA . LYS B 1 290 ? -13.281 -44.594 -23.828 1 46.09 290 LYS B CA 1
ATOM 4634 C C . LYS B 1 290 ? -14.602 -43.969 -23.406 1 46.09 290 LYS B C 1
ATOM 4636 O O . LYS B 1 290 ? -15.133 -43.094 -24.109 1 46.09 290 LYS B O 1
ATOM 4641 N N . ASN B 1 291 ? -15.133 -44.406 -22.281 1 45.19 291 ASN B N 1
ATOM 4642 C CA . ASN B 1 291 ? -16.438 -43.938 -21.859 1 45.19 291 ASN B CA 1
ATOM 4643 C C . ASN B 1 291 ? -16.375 -42.469 -21.438 1 45.19 291 ASN B C 1
ATOM 4645 O O . ASN B 1 291 ? -17.312 -41.688 -21.688 1 45.19 291 ASN B O 1
ATOM 4649 N N . LEU B 1 292 ? -15.266 -42.031 -20.969 1 43.81 292 LEU B N 1
ATOM 4650 C CA . LEU B 1 292 ? -15.047 -40.625 -20.672 1 43.81 292 LEU B CA 1
ATOM 4651 C C . LEU B 1 292 ? -15.031 -39.812 -21.953 1 43.81 292 LEU B C 1
ATOM 4653 O O . LEU B 1 292 ? -15.664 -38.75 -22.031 1 43.81 292 LEU B O 1
ATOM 4657 N N . LYS B 1 293 ? -14.344 -40.219 -22.953 1 46.12 293 LYS B N 1
ATOM 4658 C CA . LYS B 1 293 ? -14.297 -39.531 -24.219 1 46.12 293 LYS B CA 1
ATOM 4659 C C . LYS B 1 293 ? -15.688 -39.406 -24.844 1 46.12 293 LYS B C 1
ATOM 4661 O O . LYS B 1 293 ? -16.078 -38.375 -25.359 1 46.12 293 LYS B O 1
ATOM 4666 N N . LYS B 1 294 ? -16.453 -40.531 -24.969 1 48.81 294 LYS B N 1
ATOM 4667 C CA . LYS B 1 294 ? -17.797 -40.562 -25.547 1 48.81 294 LYS B CA 1
ATOM 4668 C C . LYS B 1 294 ? -18.734 -39.625 -24.797 1 48.81 294 LYS B C 1
ATOM 4670 O O . LYS B 1 294 ? -19.531 -38.906 -25.391 1 48.81 294 LYS B O 1
ATOM 4675 N N . ALA B 1 295 ? -18.594 -39.531 -23.547 1 44.06 295 ALA B N 1
ATOM 4676 C CA . ALA B 1 295 ? -19.453 -38.656 -22.75 1 44.06 295 ALA B CA 1
ATOM 4677 C C . ALA B 1 295 ? -19.156 -37.188 -23.031 1 44.06 295 ALA B C 1
ATOM 4679 O O . ALA B 1 295 ? -20.078 -36.375 -23.141 1 44.06 295 ALA B O 1
ATOM 4680 N N . ILE B 1 296 ? -17.922 -36.906 -23.25 1 46.69 296 ILE B N 1
ATOM 4681 C CA . ILE B 1 296 ? -17.516 -35.562 -23.641 1 46.69 296 ILE B CA 1
ATOM 4682 C C . ILE B 1 296 ? -18.016 -35.281 -25.062 1 46.69 296 ILE B C 1
ATOM 4684 O O . ILE B 1 296 ? -18.547 -34.188 -25.328 1 46.69 296 ILE B O 1
ATOM 4688 N N . GLN B 1 297 ? -17.812 -36.188 -26.062 1 48 297 GLN B N 1
ATOM 4689 C CA . GLN B 1 297 ? -18.297 -36 -27.422 1 48 297 GLN B CA 1
ATOM 4690 C C . GLN B 1 297 ? -19.812 -35.875 -27.453 1 48 297 GLN B C 1
ATOM 4692 O O . GLN B 1 297 ? -20.359 -35.031 -28.172 1 48 297 GLN B O 1
ATOM 4697 N N . ASP B 1 298 ? -20.594 -36.719 -26.875 1 45.47 298 ASP B N 1
ATOM 4698 C CA . ASP B 1 298 ? -22.062 -36.719 -26.891 1 45.47 298 ASP B CA 1
ATOM 4699 C C . ASP B 1 298 ? -22.625 -35.5 -26.188 1 45.47 298 ASP B C 1
ATOM 4701 O O . ASP B 1 298 ? -23.781 -35.094 -26.422 1 45.47 298 ASP B O 1
ATOM 4705 N N . SER B 1 299 ? -21.891 -34.906 -25.359 1 41.56 299 SER B N 1
ATOM 4706 C CA . SER B 1 299 ? -22.328 -33.719 -24.672 1 41.56 299 SER B CA 1
ATOM 4707 C C . SER B 1 299 ? -22.25 -32.469 -25.578 1 41.56 299 SER B C 1
ATOM 4709 O O . SER B 1 299 ? -22.781 -31.422 -25.25 1 41.56 299 SER B O 1
ATOM 4711 N N . GLY B 1 300 ? -22 -32.531 -26.75 1 36.69 300 GLY B N 1
ATOM 4712 C CA . GLY B 1 300 ? -21.828 -31.516 -27.766 1 36.69 300 GLY B CA 1
ATOM 4713 C C . GLY B 1 300 ? -20.656 -30.594 -27.5 1 36.69 300 GLY B C 1
ATOM 4714 O O . GLY B 1 300 ? -20.516 -29.562 -28.156 1 36.69 300 GLY B O 1
ATOM 4715 N N . LEU B 1 301 ? -19.938 -30.906 -26.609 1 36.78 301 LEU B N 1
ATOM 4716 C CA . LEU B 1 301 ? -18.812 -30.016 -26.328 1 36.78 301 LEU B CA 1
ATOM 4717 C C . LEU B 1 301 ? -17.672 -30.281 -27.281 1 36.78 301 LEU B C 1
ATOM 4719 O O . LEU B 1 301 ? -16.703 -29.516 -27.344 1 36.78 301 LEU B O 1
ATOM 4723 N N . MET B 1 302 ? -17.438 -31.5 -27.812 1 33.62 302 MET B N 1
ATOM 4724 C CA . MET B 1 302 ? -16.703 -31.75 -29.047 1 33.62 302 MET B CA 1
ATOM 4725 C C . MET B 1 302 ? -17.672 -31.953 -30.219 1 33.62 302 MET B C 1
ATOM 4727 O O . MET B 1 302 ? -18.672 -32.656 -30.094 1 33.62 302 MET B O 1
#

Solvent-accessible surface area (backbone atoms only — not comparable to full-atom values): 33120 Å² total; per-residue (Å²): 140,88,77,73,73,72,56,65,62,72,75,83,79,79,75,83,86,86,60,81,77,66,59,51,53,38,44,48,60,42,67,78,64,81,79,66,67,40,73,40,69,82,71,46,98,64,56,71,47,49,52,53,8,45,28,56,57,64,63,62,46,52,42,66,60,31,14,52,47,37,47,48,53,67,36,84,91,31,42,26,34,41,33,49,46,53,91,88,49,44,60,67,59,39,56,41,49,40,42,65,71,69,53,59,63,87,52,82,23,32,27,26,38,37,38,21,70,40,66,65,56,21,51,52,51,48,52,52,41,50,42,25,37,60,68,50,79,65,43,68,46,73,37,49,83,62,55,81,90,66,64,67,60,74,88,74,48,72,63,55,53,38,28,29,40,24,15,25,36,69,43,45,45,52,33,40,74,68,68,28,43,67,46,55,56,39,40,35,40,33,32,45,46,37,42,65,27,49,68,35,64,71,38,33,56,34,44,53,48,46,54,50,51,35,36,60,57,40,70,46,70,82,60,44,26,42,36,39,32,13,67,52,82,46,71,64,46,46,50,50,53,49,50,56,44,56,73,49,48,34,93,87,42,70,58,40,40,31,38,33,29,50,62,82,46,55,60,56,56,48,48,48,47,49,40,55,65,58,63,56,53,91,53,89,74,78,80,53,68,66,59,56,50,51,54,45,39,74,65,63,77,91,135,87,75,70,65,80,52,66,62,73,75,82,82,79,75,87,88,82,64,81,77,66,59,51,56,36,49,48,62,42,77,91,64,68,78,67,67,38,72,41,70,82,72,47,99,64,56,71,46,48,52,53,10,42,27,57,58,64,63,61,44,55,41,67,59,32,13,51,47,36,47,48,52,68,36,83,90,32,43,26,34,40,34,50,46,54,91,87,48,46,60,67,59,39,56,42,50,39,42,66,71,68,53,60,62,87,51,81,22,32,27,26,39,36,39,22,69,39,65,66,57,21,52,52,52,48,50,52,40,50,42,25,38,61,67,48,78,64,42,69,46,73,36,50,83,64,54,83,89,66,65,67,62,72,88,74,48,71,65,56,53,38,30,29,39,23,15,24,37,67,44,46,46,52,33,39,74,69,68,28,43,65,47,55,57,38,40,35,40,33,33,45,47,37,44,64,26,49,68,36,65,71,38,33,54,34,45,53,49,48,54,49,51,34,38,60,56,41,71,47,70,83,59,44,24,42,38,38,31,14,66,50,80,46,71,64,46,46,49,50,53,48,50,55,45,55,72,50,48,34,94,85,42,69,57,39,39,32,38,35,29,51,64,84,40,53,60,56,54,46,47,48,47,48,40,55,65,58,62,56,53,90,53,89,73,76,80,54,69,64,61,55,49,51,52,46,40,76,65,64,77,92

pLDDT: mean 74.09, std 21.5, range [15.67, 98.31]

Secondary structure (DSSP, 8-state):
------B-------S-S--GGG--EEEEESSS--PPPPSSGGGS---HHHHHHHHHHTT-S--HHHHHHHHHHHSTT--EEEEE--TTSSHHHHHHHHHHHH--TTS-S--EEEE-SSHHHHHHHHHHHHHHTTTS---EEEE-PPPGGG---GGGSPPP--SEEEE-HHHHHHHHHTT-S--TT--EEEEESHHHHHHSHHHHHHHHHHHHHHHHHHS-GGG-EEEEEES---HHHHHHHHHHHHHH-BTTB---EEEEEETT-HHHHHHHHHHHHHHS---SSTT-HHHHHHHHHHTT--/-----SB-------S-S--GGG--EEEEE-TT---PPPSSGGGS---HHHHHHHHHHTT-S--HHHHHHHHHHHSTT--EEEEE--TTSSHHHHHHHHHHHH--TTS-S--EEEE-SSHHHHHHHHHHHHHHTTTS---EEEE-PPPGGG---GGGSPPP--SEEEE-HHHHHHHHHTT-S--TT--EEEEESHHHHHHSHHHHHHHHHHHHHHHHHHS-GGG-EEEEEES---HHHHHHHHHHHHHH--SSS---EEEEEETT-HHHHHHHHHHHHHHS---S-TT-HHHHHHHHHHTT--

Sequence (604 aa):
MKKIEELSIIPEKKGPIDDPSESEIQAVTSGNTVYEAAVKFEDLDLSKELIKGLYVAMDFTPSKIQAISLPMILTPPYKDLVAQAHNGSGKTTCFVLGMLSRIDPTKEGPQAMCICPTRELAQQNKAVLMRMGKFTAITSMCAIPSDSASYVPMYKRPEVKEHVVFGTPGTIKKLMTAKKLRTCNIKILVFDEADHMLAESGFKDDSERIMRDIRRESGDASLHQVLLFSATFNETVKSICITHVVKRWKPDICAVFNLLGSREEEAMLEMIEHYFQHSIPKVDNWEDEKNLKKAIQDSGLMMKKIEELSIIPEKKGPIDDPSESEIQAVTSGNTVYEAAVKFEDLDLSKELIKGLYVAMDFTPSKIQAISLPMILTPPYKDLVAQAHNGSGKTTCFVLGMLSRIDPTKEGPQAMCICPTRELAQQNKAVLMRMGKFTAITSMCAIPSDSASYVPMYKRPEVKEHVVFGTPGTIKKLMTAKKLRTCNIKILVFDEADHMLAESGFKDDSERIMRDIRRESGDASLHQVLLFSATFNETVKSICITHVVKRWKPDICAVFNLLGSREEEAMLEMIEHYFQHSIPKVDNWEDEKNLKKAIQDSGLM

InterPro domains:
  IPR011545 DEAD/DEAH-box helicase domain [PF00270] (64-239)
  IPR014001 Helicase superfamily 1/2, ATP-binding domain [PS51192] (72-251)
  IPR014001 Helicase superfamily 1/2, ATP-binding domain [SM00487] (58-266)
  IPR027417 P-loop containing nucleoside triphosphate hydrolase [G3DSA:3.40.50.300] (19-249)
  IPR027417 P-loop containing nucleoside triphosphate hydrolase [SSF52540] (25-245)